Protein AF-A0A2T3AM41-F1 (afdb_monomer_lite)

Radius of gyration: 31.68 Å; chains: 1; bounding box: 112×93×83 Å

Secondary structure (DSSP, 8-state):
------PPPP--PPP-----HHHHHHHHHHHHHHHHHHHHHHT--SSTTSPPBPPPSS--TTTHHHHHHHHHHHHHHHHHHHHTGGGT-SEEEEE-GGG-EEEEE--HHHHHHHHHS-TTTEESSTTHHHHHHHHHT--HHHHHHHHTTTSS----TTS---TT---HHHHHHHHHHHHHSSSHHHHHHHHHHHHHHHHHHHHHHTT-TTT--PPPSS------TTS-TT--EEEHHHHHHHHHHHHHHHHHH-TT-HHHHHHHHHHHHHHHHHH-TT-TT-------HHHHHHHHHHTHHHHHH-SSHHHHTHHHHHHHHHHHHHHHHHHHTTTTS-S-HHHHHHHHHTTS--S--S----------------SS--HHHHHHHHHHHHTT--HHHHHHHHHHHHHHHHHHHHHHHHHHHHHHHT-HHHHHHHHHHHHHTTSEEEEEE-TTS-EEE-----------------S-------EEEEEHHHHHT-HHHH-HHHHHHHHHHHHHH---EEEEEE-S-EEE-----GGGGGSTTTS--SEETTEE--EEE-TT-EEEEEHHHHHT-HHHH-TTTTS--TTTTSPPP-TT-S-----TT----HHHHHHHHHHHHHHHH--TT--GGGS-TTHHHHHHHHHHHHHHHHHHEEEEE--GGGGTSSS-------PPPPS---------------PPPPPB--SS--SSSPPBPTT---EEEEEEPTT-TT--EEEE-

InterPro domains:
  IPR001128 Cytochrome P450 [PF00067] (555-670)
  IPR017972 Cytochrome P450, conserved site [PS00086] (629-638)
  IPR036396 Cytochrome P450 superfamily [G3DSA:1.10.630.10] (38-730)
  IPR036396 Cytochrome P450 superfamily [SSF48264] (55-666)
  IPR053007 Cytochrome P450 monooxygenase involved in secondary metabolism [PTHR47582] (377-671)

Organism: NCBI:txid2025994

pLDDT: mean 72.42, std 23.94, range [23.94, 97.12]

Structure (mmCIF, N/CA/C/O backbone):
data_AF-A0A2T3AM41-F1
#
_entry.id   AF-A0A2T3AM41-F1
#
loop_
_atom_site.group_PDB
_atom_site.id
_atom_site.type_symbol
_atom_site.label_atom_id
_atom_site.label_alt_id
_atom_site.label_comp_id
_atom_site.label_asym_id
_atom_site.label_entity_id
_atom_site.label_seq_id
_atom_site.pdbx_PDB_ins_code
_atom_site.Cartn_x
_atom_site.Cartn_y
_atom_site.Cartn_z
_atom_site.occupancy
_atom_site.B_iso_or_equiv
_atom_site.auth_seq_id
_atom_site.auth_comp_id
_atom_site.auth_asym_id
_atom_site.auth_atom_id
_atom_site.pdbx_PDB_model_num
ATOM 1 N N . MET A 1 1 ? 58.182 -54.142 -5.023 1.00 37.56 1 MET A N 1
ATOM 2 C CA . MET A 1 1 ? 57.940 -52.938 -4.204 1.00 37.56 1 MET A CA 1
ATOM 3 C C . MET A 1 1 ? 59.299 -52.450 -3.728 1.00 37.56 1 MET A C 1
ATOM 5 O O . MET A 1 1 ? 60.079 -53.316 -3.357 1.00 37.56 1 MET A O 1
ATOM 9 N N . GLU A 1 2 ? 59.536 -51.129 -3.769 1.00 31.91 2 GLU A N 1
ATOM 10 C CA . GLU A 1 2 ? 60.693 -50.399 -3.193 1.00 31.91 2 GLU A CA 1
ATOM 11 C C . GLU A 1 2 ? 62.049 -50.581 -3.926 1.00 31.91 2 GLU A C 1
ATOM 13 O O . GLU A 1 2 ? 62.402 -51.687 -4.309 1.00 31.91 2 GLU A O 1
ATOM 18 N N . LEU A 1 3 ? 62.948 -49.610 -4.129 1.00 35.69 3 LEU A N 1
ATOM 19 C CA . LEU A 1 3 ? 62.965 -48.139 -4.166 1.00 35.69 3 LEU A CA 1
ATOM 20 C C . LEU A 1 3 ? 64.426 -47.783 -4.545 1.00 35.69 3 LEU A C 1
ATOM 22 O O . LEU A 1 3 ? 65.342 -48.250 -3.868 1.00 35.69 3 LEU A O 1
ATOM 26 N N . ARG A 1 4 ? 64.698 -46.985 -5.591 1.00 32.81 4 ARG A N 1
ATOM 27 C CA . ARG A 1 4 ? 66.014 -46.324 -5.771 1.00 32.81 4 ARG A CA 1
ATOM 28 C C . ARG A 1 4 ? 65.876 -44.932 -6.396 1.00 32.81 4 ARG A C 1
ATOM 30 O O . ARG A 1 4 ? 65.757 -44.776 -7.603 1.00 32.81 4 ARG A O 1
ATOM 37 N N . TRP A 1 5 ? 65.879 -43.956 -5.494 1.00 41.09 5 TRP A N 1
ATOM 38 C CA . TRP A 1 5 ? 66.475 -42.619 -5.542 1.00 41.09 5 TRP A CA 1
ATOM 39 C C . TRP A 1 5 ? 67.108 -42.157 -6.866 1.00 41.09 5 TRP A C 1
ATOM 41 O O . TRP A 1 5 ? 68.212 -42.575 -7.210 1.00 41.09 5 TRP A O 1
ATOM 51 N N . ILE A 1 6 ? 66.471 -41.181 -7.521 1.00 44.34 6 ILE A N 1
ATOM 52 C CA . ILE A 1 6 ? 67.138 -40.244 -8.432 1.00 44.34 6 ILE A CA 1
ATOM 53 C C . ILE A 1 6 ? 66.910 -38.838 -7.878 1.00 44.34 6 ILE A C 1
ATOM 55 O O . ILE A 1 6 ? 65.779 -38.392 -7.703 1.00 44.34 6 ILE A O 1
ATOM 59 N N . TRP A 1 7 ? 68.018 -38.179 -7.555 1.00 42.88 7 TRP A N 1
ATOM 60 C CA . TRP A 1 7 ? 68.102 -36.795 -7.111 1.00 42.88 7 TRP A CA 1
ATOM 61 C C . TRP A 1 7 ? 67.563 -35.840 -8.186 1.00 42.88 7 TRP A C 1
ATOM 63 O O . TRP A 1 7 ? 68.104 -35.792 -9.289 1.00 42.88 7 TRP A O 1
ATOM 73 N N . LEU A 1 8 ? 66.540 -35.047 -7.853 1.00 41.34 8 LEU A N 1
ATOM 74 C CA . LEU A 1 8 ? 66.156 -33.846 -8.603 1.00 41.34 8 LEU A CA 1
ATOM 75 C C . LEU A 1 8 ? 66.694 -32.601 -7.869 1.00 41.34 8 LEU A C 1
ATOM 77 O O . LEU A 1 8 ? 66.657 -32.568 -6.637 1.00 41.34 8 LEU A O 1
ATOM 81 N N . PRO A 1 9 ? 67.221 -31.594 -8.590 1.00 47.12 9 PRO A N 1
ATOM 82 C CA . PRO A 1 9 ? 67.869 -30.427 -7.996 1.00 47.12 9 PRO A CA 1
ATOM 83 C C . PRO A 1 9 ? 66.848 -29.460 -7.365 1.00 47.12 9 PRO A C 1
ATOM 85 O O . PRO A 1 9 ? 65.680 -29.445 -7.766 1.00 47.12 9 PRO A O 1
ATOM 88 N N . PRO A 1 10 ? 67.266 -28.622 -6.397 1.00 52.34 10 PRO A N 1
ATOM 89 C CA . PRO A 1 10 ? 66.377 -27.677 -5.743 1.00 52.34 10 PRO A CA 1
ATOM 90 C C . PRO A 1 10 ? 66.063 -26.499 -6.676 1.00 52.34 10 PRO A C 1
ATOM 92 O O . PRO A 1 10 ? 66.964 -25.859 -7.206 1.00 52.34 10 PRO A O 1
ATOM 95 N N . TRP A 1 11 ? 64.768 -26.216 -6.828 1.00 53.12 11 TRP A N 1
ATOM 96 C CA . TRP A 1 11 ? 64.185 -24.890 -7.055 1.00 53.12 11 TRP A CA 1
ATOM 97 C C . TRP A 1 11 ? 64.895 -23.960 -8.058 1.00 53.12 11 TRP A C 1
ATOM 99 O O . TRP A 1 11 ? 65.726 -23.133 -7.690 1.00 53.12 11 TRP A O 1
ATOM 109 N N . GLN A 1 12 ? 64.429 -23.970 -9.309 1.00 43.69 12 GLN A N 1
ATOM 110 C CA . GLN A 1 12 ? 64.442 -22.769 -10.148 1.00 43.69 12 GLN A CA 1
ATOM 111 C C . GLN A 1 12 ? 63.005 -22.256 -10.266 1.00 43.69 12 GLN A C 1
ATOM 113 O O . GLN A 1 12 ? 62.243 -22.674 -11.134 1.00 43.69 12 GLN A O 1
ATOM 118 N N . PHE A 1 13 ? 62.614 -21.372 -9.347 1.00 49.72 13 PHE A N 1
ATOM 119 C CA . PHE A 1 13 ? 61.463 -20.504 -9.576 1.00 49.72 13 PHE A CA 1
ATOM 120 C C . PHE A 1 13 ? 61.749 -19.630 -10.811 1.00 49.72 13 PHE A C 1
ATOM 122 O O . PHE A 1 13 ? 62.860 -19.100 -10.914 1.00 49.72 13 PHE A O 1
ATOM 129 N N . PRO A 1 14 ? 60.792 -19.436 -11.738 1.00 52.28 14 PRO A N 1
ATOM 130 C CA . PRO A 1 14 ? 60.942 -18.416 -12.768 1.00 52.28 14 PRO A CA 1
ATOM 131 C C . PRO A 1 14 ? 61.080 -17.036 -12.099 1.00 52.28 14 PRO A C 1
ATOM 133 O O . PRO A 1 14 ? 60.464 -16.801 -11.054 1.00 52.28 14 PRO A O 1
ATOM 136 N N . PRO A 1 15 ? 61.895 -16.126 -12.664 1.00 51.75 15 PRO A N 1
ATOM 137 C CA . PRO A 1 15 ? 62.144 -14.832 -12.060 1.00 51.75 15 PRO A CA 1
ATOM 138 C C . PRO A 1 15 ? 60.836 -14.048 -11.979 1.00 51.75 15 PRO A C 1
ATOM 140 O O . PRO A 1 15 ? 60.026 -14.035 -12.905 1.00 51.75 15 PRO A O 1
ATOM 143 N N . SER A 1 16 ? 60.664 -13.427 -10.820 1.00 52.03 16 SER A N 1
ATOM 144 C CA . SER A 1 16 ? 59.664 -12.444 -10.435 1.00 52.03 16 SER A CA 1
ATOM 145 C C . SER A 1 16 ? 59.038 -11.727 -11.631 1.00 52.03 16 SER A C 1
ATOM 147 O O . SER A 1 16 ? 59.732 -11.046 -12.383 1.00 52.03 16 SER A O 1
ATOM 149 N N . PHE A 1 17 ? 57.715 -11.825 -11.766 1.00 47.31 17 PHE A N 1
ATOM 150 C CA . PHE A 1 17 ? 56.924 -10.939 -12.616 1.00 47.31 17 PHE A CA 1
ATOM 151 C C . PHE A 1 17 ? 57.067 -9.517 -12.046 1.00 47.31 17 PHE A C 1
ATOM 153 O O . PHE A 1 17 ? 56.289 -9.085 -11.196 1.00 47.31 17 PHE A O 1
ATOM 160 N N . THR A 1 18 ? 58.133 -8.806 -12.413 1.00 52.06 18 THR A N 1
ATOM 161 C CA . THR A 1 18 ? 58.329 -7.410 -12.036 1.00 52.06 18 THR A CA 1
ATOM 162 C C . THR A 1 18 ? 57.287 -6.604 -12.788 1.00 52.06 18 THR A C 1
ATOM 164 O O . THR A 1 18 ? 57.400 -6.348 -13.984 1.00 52.06 18 THR A O 1
ATOM 167 N N . ILE A 1 19 ? 56.227 -6.230 -12.074 1.00 51.59 19 ILE A N 1
ATOM 168 C CA . ILE A 1 19 ? 55.266 -5.235 -12.527 1.00 51.59 19 ILE A CA 1
ATOM 169 C C . ILE A 1 19 ? 56.045 -3.925 -12.703 1.00 51.59 19 ILE A C 1
ATOM 171 O O . ILE A 1 19 ? 56.253 -3.168 -11.757 1.00 51.59 19 ILE A O 1
ATOM 175 N N . THR A 1 20 ? 56.546 -3.674 -13.909 1.00 59.31 20 THR A N 1
ATOM 176 C CA . THR A 1 20 ? 57.100 -2.377 -14.288 1.00 59.31 20 THR A CA 1
ATOM 177 C C . THR A 1 20 ? 55.979 -1.343 -14.243 1.00 59.31 20 THR A C 1
ATOM 179 O O . THR A 1 20 ? 54.850 -1.613 -14.654 1.00 59.31 20 THR A O 1
ATOM 182 N N . THR A 1 21 ? 56.286 -0.134 -13.773 1.00 62.94 21 THR A N 1
ATOM 183 C CA . THR A 1 21 ? 55.347 1.003 -13.678 1.00 62.94 21 THR A CA 1
ATOM 184 C C . THR A 1 21 ? 54.631 1.323 -14.999 1.00 62.94 21 THR A C 1
ATOM 186 O O . THR A 1 21 ? 53.541 1.887 -15.001 1.00 62.94 21 THR A O 1
ATOM 189 N N . SER A 1 22 ? 55.211 0.922 -16.135 1.00 69.88 22 SER A N 1
ATOM 190 C CA . SER A 1 22 ? 54.604 1.027 -17.465 1.00 69.88 22 SER A CA 1
ATOM 191 C C . SER A 1 22 ? 53.437 0.050 -17.684 1.00 69.88 22 SER A C 1
ATOM 193 O O . SER A 1 22 ? 52.422 0.442 -18.258 1.00 69.88 22 SER A O 1
ATOM 195 N N . ASN A 1 23 ? 53.521 -1.186 -17.179 1.00 75.62 23 ASN A N 1
ATOM 196 C CA . ASN A 1 23 ? 52.466 -2.192 -17.344 1.00 75.62 23 ASN A CA 1
ATOM 197 C C . ASN A 1 23 ? 51.232 -1.870 -16.491 1.00 75.62 23 ASN A C 1
ATOM 199 O O . ASN A 1 23 ? 50.103 -2.069 -16.940 1.00 75.62 23 ASN A O 1
ATOM 203 N N . THR A 1 24 ? 51.428 -1.309 -15.294 1.00 80.00 24 THR A N 1
ATOM 204 C CA . THR A 1 24 ? 50.322 -0.795 -14.471 1.00 80.00 24 THR A CA 1
ATOM 205 C C . THR A 1 24 ? 49.661 0.416 -15.110 1.00 80.00 24 THR A C 1
ATOM 207 O O . THR A 1 24 ? 48.435 0.467 -15.164 1.00 80.00 24 THR A O 1
ATOM 210 N N . LEU A 1 25 ? 50.438 1.358 -15.654 1.00 83.31 25 LEU A N 1
ATOM 211 C CA . LEU A 1 25 ? 49.888 2.531 -16.337 1.00 83.31 25 LEU A CA 1
ATOM 212 C C . LEU A 1 25 ? 49.032 2.136 -17.553 1.00 83.31 25 LEU A C 1
ATOM 214 O O . LEU A 1 25 ? 47.908 2.616 -17.691 1.00 83.31 25 LEU A O 1
ATOM 218 N N . CYS A 1 26 ? 49.520 1.218 -18.394 1.00 87.31 26 CYS A N 1
ATOM 219 C CA . CYS A 1 26 ? 48.759 0.692 -19.530 1.00 87.31 26 CYS A CA 1
ATOM 220 C C . CYS A 1 26 ? 47.469 -0.014 -19.086 1.00 87.31 26 CYS A C 1
ATOM 222 O O . CYS A 1 26 ? 46.419 0.195 -19.690 1.00 87.31 26 CYS A O 1
ATOM 224 N N . PHE A 1 27 ? 47.518 -0.801 -18.008 1.00 89.81 27 PHE A N 1
ATOM 225 C CA . PHE A 1 27 ? 46.340 -1.464 -17.450 1.00 89.81 27 PHE A CA 1
ATOM 226 C C . PHE A 1 27 ? 45.268 -0.461 -16.992 1.00 89.81 27 PHE A C 1
ATOM 228 O O . PHE A 1 27 ? 44.105 -0.583 -17.381 1.00 89.81 27 PHE A O 1
ATOM 235 N N . PHE A 1 28 ? 45.651 0.576 -16.238 1.00 92.25 28 PHE A N 1
ATOM 236 C CA . PHE A 1 28 ? 44.712 1.619 -15.811 1.00 92.25 28 PHE A CA 1
ATOM 237 C C . PHE A 1 28 ? 44.167 2.438 -16.988 1.00 92.25 28 PHE A C 1
ATOM 239 O O . PHE A 1 28 ? 42.975 2.742 -17.007 1.00 92.25 28 PHE A O 1
ATOM 246 N N . LEU A 1 29 ? 44.986 2.746 -18.000 1.00 93.94 29 LEU A N 1
ATOM 247 C CA . LEU A 1 29 ? 44.528 3.430 -19.216 1.00 93.94 29 LEU A CA 1
ATOM 248 C C . LEU A 1 29 ? 43.480 2.611 -19.976 1.00 93.94 29 LEU A C 1
ATOM 250 O O . LEU A 1 29 ? 42.460 3.160 -20.387 1.00 93.94 29 LEU A O 1
ATOM 254 N N . VAL A 1 30 ? 43.687 1.299 -20.120 1.00 94.56 30 VAL A N 1
ATOM 255 C CA . VAL A 1 30 ? 42.704 0.400 -20.744 1.00 94.56 30 VAL A CA 1
ATOM 256 C C . VAL A 1 30 ? 41.397 0.391 -19.949 1.00 94.56 30 VAL A C 1
ATOM 258 O O . VAL A 1 30 ? 40.329 0.520 -20.546 1.00 94.56 30 VAL A O 1
ATOM 261 N N . ILE A 1 31 ? 41.463 0.318 -18.615 1.00 93.56 31 ILE A N 1
ATOM 262 C CA . ILE A 1 31 ? 40.271 0.397 -17.757 1.00 93.56 31 ILE A CA 1
ATOM 263 C C . ILE A 1 31 ? 39.534 1.723 -17.959 1.00 93.56 31 ILE A C 1
ATOM 265 O O . ILE A 1 31 ? 38.316 1.714 -18.123 1.00 93.56 31 ILE A O 1
ATOM 269 N N . ILE A 1 32 ? 40.249 2.851 -17.996 1.00 94.00 32 ILE A N 1
ATOM 270 C CA . ILE A 1 32 ? 39.654 4.177 -18.211 1.00 94.00 32 ILE A CA 1
ATOM 271 C C . ILE A 1 32 ? 38.985 4.256 -19.589 1.00 94.00 32 ILE A C 1
ATOM 273 O O . ILE A 1 32 ? 37.857 4.733 -19.691 1.00 94.00 32 ILE A O 1
ATOM 277 N N . ILE A 1 33 ? 39.631 3.758 -20.646 1.00 95.00 33 ILE A N 1
ATOM 278 C CA . ILE A 1 33 ? 39.057 3.752 -22.000 1.00 95.00 33 ILE A CA 1
ATOM 279 C C . ILE A 1 33 ? 37.790 2.893 -22.046 1.00 95.00 33 ILE A C 1
ATOM 281 O O . ILE A 1 33 ? 36.768 3.347 -22.560 1.00 95.00 33 ILE A O 1
ATOM 285 N N . ILE A 1 34 ? 37.827 1.684 -21.476 1.00 93.44 34 ILE A N 1
ATOM 286 C CA . ILE A 1 34 ? 36.656 0.801 -21.388 1.00 93.44 34 ILE A CA 1
ATOM 287 C C . ILE A 1 34 ? 35.540 1.493 -20.603 1.00 93.44 34 ILE A C 1
ATOM 289 O O . ILE A 1 34 ? 34.394 1.509 -21.043 1.00 93.44 34 ILE A O 1
ATOM 293 N N . PHE A 1 35 ? 35.866 2.111 -19.472 1.00 92.06 35 PHE A N 1
ATOM 294 C CA . PHE A 1 35 ? 34.917 2.834 -18.637 1.00 92.06 35 PHE A CA 1
ATOM 295 C C . PHE A 1 35 ? 34.240 3.996 -19.381 1.00 92.06 35 PHE A C 1
ATOM 297 O O . PHE A 1 35 ? 33.010 4.108 -19.375 1.00 92.06 35 PHE A O 1
ATOM 304 N N . LEU A 1 36 ? 35.021 4.834 -20.067 1.00 92.56 36 LEU A N 1
ATOM 305 C CA . LEU A 1 36 ? 34.507 5.944 -20.872 1.00 92.56 36 LEU A CA 1
ATOM 306 C C . LEU A 1 36 ? 33.657 5.438 -22.041 1.00 92.56 36 LEU A C 1
ATOM 308 O O . LEU A 1 36 ? 32.585 5.985 -22.303 1.00 92.56 36 LEU A O 1
ATOM 312 N N . TYR A 1 37 ? 34.086 4.361 -22.701 1.00 92.88 37 TYR A N 1
ATOM 313 C CA . TYR A 1 37 ? 33.335 3.729 -23.782 1.00 92.88 37 TYR A CA 1
ATOM 314 C C . TYR A 1 37 ? 31.992 3.172 -23.292 1.00 92.88 37 TYR A C 1
ATOM 316 O O . TYR A 1 37 ? 30.953 3.444 -23.894 1.00 92.88 37 TYR A O 1
ATOM 324 N N . LEU A 1 38 ? 31.977 2.459 -22.163 1.00 90.75 38 LEU A N 1
ATOM 325 C CA . LEU A 1 38 ? 30.750 1.937 -21.559 1.00 90.75 38 LEU A CA 1
ATOM 326 C C . LEU A 1 38 ? 29.807 3.060 -21.116 1.00 90.75 38 LEU A C 1
ATOM 328 O O . LEU A 1 38 ? 28.603 2.948 -21.336 1.00 90.75 38 LEU A O 1
ATOM 332 N N . THR A 1 39 ? 30.343 4.149 -20.559 1.00 88.62 39 THR A N 1
ATOM 333 C CA . THR A 1 39 ? 29.570 5.348 -20.189 1.00 88.62 39 THR A CA 1
ATOM 334 C C . THR A 1 39 ? 28.960 6.019 -21.422 1.00 88.62 39 THR A C 1
ATOM 336 O O . THR A 1 39 ? 27.798 6.428 -21.418 1.00 88.62 39 THR A O 1
ATOM 339 N N . HIS A 1 40 ? 29.725 6.109 -22.511 1.00 89.75 40 HIS A N 1
ATOM 340 C CA . HIS A 1 40 ? 29.233 6.637 -23.777 1.00 89.75 40 HIS A CA 1
ATOM 341 C C . HIS A 1 40 ? 28.106 5.763 -24.348 1.00 89.75 40 HIS A C 1
ATOM 343 O O . HIS A 1 40 ? 27.063 6.282 -24.747 1.00 89.75 40 HIS A O 1
ATOM 349 N N . LEU A 1 41 ? 28.274 4.437 -24.326 1.00 89.06 41 LEU A N 1
ATOM 350 C CA . LEU A 1 41 ? 27.244 3.499 -24.772 1.00 89.06 41 LEU A CA 1
ATOM 351 C C . LEU A 1 41 ? 25.983 3.547 -23.898 1.00 89.06 41 LEU A C 1
ATOM 353 O O . LEU A 1 41 ? 24.877 3.511 -24.439 1.00 89.06 41 LEU A O 1
ATOM 357 N N . SER A 1 42 ? 26.122 3.654 -22.572 1.00 87.25 42 SER A N 1
ATOM 358 C CA . SER A 1 42 ? 24.970 3.690 -21.663 1.00 87.25 42 SER A CA 1
ATOM 359 C C . SER A 1 42 ? 24.131 4.956 -21.833 1.00 87.25 42 SER A C 1
ATOM 361 O O . SER A 1 42 ? 22.922 4.908 -21.637 1.00 87.25 42 SER A O 1
ATOM 363 N N . ASN A 1 43 ? 24.749 6.068 -22.238 1.00 86.62 43 ASN A N 1
ATOM 364 C CA . ASN A 1 43 ? 24.070 7.351 -22.443 1.00 86.62 43 ASN A CA 1
ATOM 365 C C . ASN A 1 43 ? 23.555 7.553 -23.878 1.00 86.62 43 ASN A C 1
ATOM 367 O O . ASN A 1 43 ? 22.999 8.607 -24.190 1.00 86.62 43 ASN A O 1
ATOM 371 N N . ARG A 1 44 ? 23.723 6.567 -24.769 1.00 89.12 44 ARG A N 1
ATOM 372 C CA . ARG A 1 44 ? 23.265 6.671 -26.156 1.00 89.12 44 ARG A CA 1
ATOM 373 C C . ARG A 1 44 ? 21.758 6.374 -26.263 1.00 89.12 44 ARG A C 1
ATOM 375 O O . ARG A 1 44 ? 21.335 5.275 -25.883 1.00 89.12 44 ARG A O 1
ATOM 382 N N . PRO A 1 45 ? 20.947 7.292 -26.829 1.00 89.31 45 PRO A N 1
ATOM 383 C CA . PRO A 1 45 ? 19.535 7.026 -27.077 1.00 89.31 45 PRO A CA 1
ATOM 384 C C . PRO A 1 45 ? 19.377 5.912 -28.113 1.00 89.31 45 PRO A C 1
ATOM 386 O O . PRO A 1 45 ? 20.104 5.844 -29.107 1.00 89.31 45 PRO A O 1
ATOM 389 N N . TYR A 1 46 ? 18.412 5.033 -27.875 1.00 89.81 46 TYR A N 1
ATOM 390 C CA . TYR A 1 46 ? 18.028 3.958 -28.782 1.00 89.81 46 TYR A CA 1
ATOM 391 C C . TYR A 1 46 ? 17.231 4.490 -29.981 1.00 89.81 46 TYR A C 1
ATOM 393 O O . TYR A 1 46 ? 17.349 3.968 -31.086 1.00 89.81 46 TYR A O 1
ATOM 401 N N . HIS A 1 47 ? 16.424 5.531 -29.769 1.00 92.25 47 HIS A N 1
ATOM 402 C CA . HIS A 1 47 ? 15.594 6.156 -30.797 1.00 92.25 47 HIS A CA 1
ATOM 403 C C . HIS A 1 47 ? 15.618 7.688 -30.637 1.00 92.25 47 HIS A C 1
ATOM 405 O O . HIS A 1 47 ? 15.639 8.160 -29.502 1.00 92.25 47 HIS A O 1
ATOM 411 N N . PRO A 1 48 ? 15.551 8.491 -31.722 1.00 89.25 48 PRO A N 1
ATOM 412 C CA . PRO A 1 48 ? 15.582 9.960 -31.632 1.00 89.25 48 PRO A CA 1
ATOM 413 C C . PRO A 1 48 ? 14.468 10.580 -30.773 1.00 89.25 48 PRO A C 1
ATOM 415 O O . PRO A 1 48 ? 14.626 11.669 -30.241 1.00 89.25 48 PRO A O 1
ATOM 418 N N . GLN A 1 49 ? 13.334 9.885 -30.657 1.00 90.62 49 GLN A N 1
ATOM 419 C CA . GLN A 1 49 ? 12.179 10.275 -29.832 1.00 90.62 49 GLN A CA 1
ATOM 420 C C . GLN A 1 49 ? 12.108 9.519 -28.490 1.00 90.62 49 GLN A C 1
ATOM 422 O O . GLN A 1 49 ? 11.058 9.510 -27.853 1.00 90.62 49 GLN A O 1
ATOM 427 N N . GLU A 1 50 ? 13.161 8.805 -28.083 1.00 90.94 50 GLU A N 1
ATOM 428 C CA . GLU A 1 50 ? 13.211 8.201 -26.744 1.00 90.94 50 GLU A CA 1
ATOM 429 C C . GLU A 1 50 ? 13.247 9.312 -25.675 1.00 90.94 50 GLU A C 1
ATOM 431 O O . GLU A 1 50 ? 13.906 10.332 -25.894 1.00 90.94 50 GLU A O 1
ATOM 436 N N . PRO A 1 51 ? 12.560 9.155 -24.525 1.00 92.00 51 PRO A N 1
ATOM 437 C CA . PRO A 1 51 ? 12.705 10.086 -23.414 1.00 92.00 51 PRO A CA 1
ATOM 438 C C . PRO A 1 51 ? 14.168 10.278 -23.013 1.00 92.00 51 PRO A C 1
ATOM 440 O O . PRO A 1 51 ? 14.958 9.330 -23.051 1.00 92.00 51 PRO A O 1
ATOM 443 N N . SER A 1 52 ? 14.502 11.490 -22.568 1.00 90.94 52 SER A N 1
ATOM 444 C CA . SER A 1 52 ? 15.859 11.870 -22.173 1.00 90.94 52 SER A CA 1
ATOM 445 C C . SER A 1 52 ? 16.472 10.858 -21.207 1.00 90.94 52 SER A C 1
ATOM 447 O O . 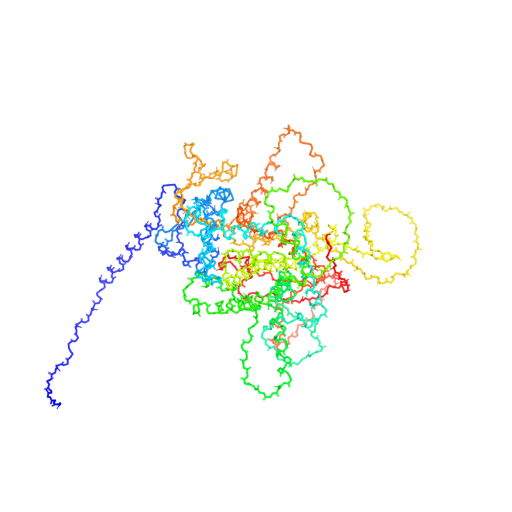SER A 1 52 ? 15.876 10.534 -20.178 1.00 90.94 52 SER A O 1
ATOM 449 N N . ILE A 1 53 ? 17.669 10.369 -21.534 1.00 91.75 53 ILE A N 1
ATOM 450 C CA . ILE A 1 53 ? 18.430 9.485 -20.651 1.00 91.75 53 ILE A CA 1
ATOM 451 C C . ILE A 1 53 ? 19.028 10.324 -19.526 1.00 91.75 53 ILE A C 1
ATOM 453 O O . ILE A 1 53 ? 19.689 11.335 -19.772 1.00 91.75 53 ILE A O 1
ATOM 457 N N . VAL A 1 54 ? 18.784 9.901 -18.291 1.00 90.38 54 VAL A N 1
ATOM 458 C CA . VAL A 1 54 ? 19.354 10.531 -17.102 1.00 90.38 54 VAL A CA 1
ATOM 459 C C . VAL A 1 54 ? 20.599 9.758 -16.696 1.00 90.38 54 VAL A C 1
ATOM 461 O O . VAL A 1 54 ? 20.549 8.546 -16.501 1.00 90.38 54 VAL A O 1
ATOM 464 N N . ALA A 1 55 ? 21.722 10.466 -16.578 1.00 85.75 55 ALA A N 1
ATOM 465 C CA . ALA A 1 55 ? 22.970 9.874 -16.123 1.00 85.75 55 ALA A CA 1
ATOM 466 C C . ALA A 1 55 ? 22.870 9.459 -14.647 1.00 85.75 55 ALA A C 1
ATOM 468 O O . ALA A 1 55 ? 22.264 10.152 -13.827 1.00 85.75 55 ALA A O 1
ATOM 469 N N . CYS A 1 56 ? 23.494 8.335 -14.302 1.00 85.88 56 CYS A N 1
ATOM 470 C CA . CYS A 1 56 ? 23.526 7.854 -12.929 1.00 85.88 56 CYS A CA 1
ATOM 471 C C . CYS A 1 56 ? 24.469 8.711 -12.060 1.00 85.88 56 CYS A C 1
ATOM 473 O O . CYS A 1 56 ? 25.614 8.917 -12.466 1.00 85.88 56 CYS A O 1
ATOM 475 N N . PRO A 1 57 ? 24.048 9.152 -10.854 1.00 86.81 57 PRO A N 1
ATOM 476 C CA . PRO A 1 57 ? 24.929 9.841 -9.904 1.00 86.81 57 PRO A CA 1
ATOM 477 C C . PRO A 1 57 ? 26.133 8.995 -9.476 1.00 86.81 57 PRO A C 1
ATOM 479 O O . PRO A 1 57 ? 27.222 9.521 -9.279 1.00 86.81 57 PRO A O 1
ATOM 482 N N . LEU A 1 58 ? 25.940 7.678 -9.362 1.00 87.44 58 LEU A N 1
ATOM 483 C CA . LEU A 1 58 ? 27.020 6.710 -9.209 1.00 87.44 58 LEU A CA 1
ATOM 484 C C . LEU A 1 58 ? 27.510 6.338 -10.616 1.00 87.44 58 LEU A C 1
ATOM 486 O O . LEU A 1 58 ? 26.766 5.653 -11.325 1.00 87.44 58 LEU A O 1
ATOM 490 N N . PRO A 1 59 ? 28.709 6.765 -11.054 1.00 85.38 59 PRO A N 1
ATOM 491 C CA . PRO A 1 59 ? 29.138 6.644 -12.443 1.00 85.38 59 PRO A CA 1
ATOM 492 C C . PRO A 1 59 ? 29.616 5.217 -12.739 1.00 85.38 59 PRO A C 1
ATOM 494 O O . PRO A 1 59 ? 30.745 5.003 -13.141 1.00 85.38 59 PRO A O 1
ATOM 497 N N . ILE A 1 60 ? 28.771 4.216 -12.505 1.00 88.94 60 ILE A N 1
ATOM 498 C CA . ILE A 1 60 ? 29.002 2.819 -12.867 1.00 88.94 60 ILE A CA 1
ATOM 499 C C . ILE A 1 60 ? 28.036 2.515 -14.014 1.00 88.94 60 ILE A C 1
ATOM 501 O O . ILE A 1 60 ? 26.829 2.394 -13.769 1.00 88.94 60 ILE A O 1
ATOM 505 N N . PRO A 1 61 ? 28.520 2.416 -15.265 1.00 86.56 61 PRO A N 1
ATOM 506 C CA . PRO A 1 61 ? 27.662 2.194 -16.424 1.00 86.56 61 PRO A CA 1
ATOM 507 C C . PRO A 1 61 ? 26.747 0.981 -16.236 1.00 86.56 61 PRO A C 1
ATOM 509 O O . PRO A 1 61 ? 27.183 -0.058 -15.742 1.00 86.56 61 PRO A O 1
ATOM 512 N N . TYR A 1 62 ? 25.482 1.113 -16.643 1.00 87.19 62 TYR A N 1
ATOM 513 C CA . TYR A 1 62 ? 24.421 0.092 -16.594 1.00 87.19 62 TYR A CA 1
ATOM 514 C C . TYR A 1 62 ? 23.973 -0.399 -15.207 1.00 87.19 62 TYR A C 1
ATOM 516 O O . TYR A 1 62 ? 22.802 -0.726 -15.041 1.00 87.19 62 TYR A O 1
ATOM 524 N N . ILE A 1 63 ? 24.867 -0.477 -14.220 1.00 90.25 63 ILE A N 1
ATOM 525 C CA . ILE A 1 63 ? 24.593 -1.091 -12.910 1.00 90.25 63 ILE A CA 1
ATOM 526 C C . ILE A 1 63 ? 24.379 -0.031 -11.821 1.00 90.25 63 ILE A C 1
ATOM 528 O O . ILE A 1 63 ? 23.667 -0.294 -10.854 1.00 90.25 63 ILE A O 1
ATOM 532 N N . GLY A 1 64 ? 24.913 1.185 -11.983 1.00 90.50 64 GLY A N 1
ATOM 533 C CA . GLY A 1 64 ? 24.844 2.238 -10.963 1.00 90.50 64 GLY A CA 1
ATOM 534 C C . GLY A 1 64 ? 23.420 2.537 -10.484 1.00 90.50 64 GLY A C 1
ATOM 535 O O . GLY A 1 64 ? 23.184 2.600 -9.280 1.00 90.50 64 GLY A O 1
ATOM 536 N N . HIS A 1 65 ? 22.454 2.623 -11.407 1.00 92.31 65 HIS A N 1
ATOM 537 C CA . HIS A 1 65 ? 21.044 2.821 -11.055 1.00 92.31 65 HIS A CA 1
ATOM 538 C C . HIS A 1 65 ? 20.483 1.660 -10.222 1.00 92.31 65 HIS A C 1
ATOM 540 O O . HIS A 1 65 ? 19.742 1.904 -9.277 1.00 92.31 65 HIS A O 1
ATOM 546 N N . LEU A 1 66 ? 20.831 0.405 -10.545 1.00 90.25 66 LEU A N 1
ATOM 547 C CA . LEU A 1 66 ? 20.378 -0.765 -9.781 1.00 90.25 66 LEU A CA 1
ATOM 548 C C . LEU A 1 66 ? 20.961 -0.780 -8.368 1.00 90.25 66 LEU A C 1
ATOM 550 O O . LEU A 1 66 ? 20.237 -1.098 -7.433 1.00 90.25 66 LEU A O 1
ATOM 554 N N . ILE A 1 67 ? 22.237 -0.416 -8.211 1.00 90.25 67 ILE A N 1
ATOM 555 C CA . ILE A 1 67 ? 22.879 -0.321 -6.892 1.00 90.25 67 ILE A CA 1
ATOM 556 C C . ILE A 1 67 ? 22.173 0.737 -6.047 1.00 90.25 67 ILE A C 1
ATOM 558 O O . ILE A 1 67 ? 21.796 0.458 -4.916 1.00 90.25 67 ILE A O 1
ATOM 562 N N . LEU A 1 68 ? 21.942 1.931 -6.599 1.00 91.44 68 LEU A N 1
ATOM 563 C CA . LEU A 1 68 ? 21.260 2.995 -5.862 1.00 91.44 68 LEU A CA 1
ATOM 564 C C . LEU A 1 68 ? 19.807 2.631 -5.537 1.00 91.44 68 LEU A C 1
ATOM 566 O O . LEU A 1 68 ? 19.369 2.891 -4.426 1.00 91.44 68 LEU A O 1
ATOM 570 N N . MET A 1 69 ? 19.084 1.961 -6.439 1.00 89.94 69 MET A N 1
ATOM 571 C CA . MET A 1 69 ? 17.750 1.429 -6.131 1.00 89.94 69 MET A CA 1
ATOM 572 C C . MET A 1 69 ? 17.782 0.331 -5.061 1.00 89.94 69 MET A C 1
ATOM 574 O O . MET A 1 69 ? 16.852 0.239 -4.271 1.00 89.94 69 MET A O 1
ATOM 578 N N . ALA A 1 70 ? 18.824 -0.501 -5.014 1.00 85.81 70 ALA A N 1
ATOM 579 C CA . ALA A 1 70 ? 18.962 -1.533 -3.989 1.00 85.81 70 ALA A CA 1
ATOM 580 C C . ALA A 1 70 ? 19.332 -0.952 -2.614 1.00 85.81 70 ALA A C 1
ATOM 582 O O . ALA A 1 70 ? 18.905 -1.492 -1.601 1.00 85.81 70 ALA A O 1
ATOM 583 N N . LEU A 1 71 ? 20.114 0.133 -2.580 1.00 87.62 71 LEU A N 1
ATOM 584 C CA . LEU A 1 71 ? 20.573 0.775 -1.343 1.00 87.62 71 LEU A CA 1
ATOM 585 C C . LEU A 1 71 ? 19.605 1.834 -0.799 1.00 87.62 71 LEU A C 1
ATOM 587 O O . LEU A 1 71 ? 19.574 2.056 0.404 1.00 87.62 71 LEU A O 1
ATOM 591 N N . GLN A 1 72 ? 18.868 2.522 -1.674 1.00 88.44 72 GLN A N 1
ATOM 592 C CA . GLN A 1 72 ? 17.989 3.642 -1.315 1.00 88.44 72 GLN A CA 1
ATOM 593 C C . GLN A 1 72 ? 16.520 3.399 -1.685 1.00 88.44 72 GLN A C 1
ATOM 595 O O . GLN A 1 72 ? 15.706 4.304 -1.547 1.00 88.44 72 GLN A O 1
ATOM 600 N N . GLY A 1 73 ? 16.167 2.235 -2.235 1.00 85.56 73 GLY A N 1
ATOM 601 C CA . GLY A 1 73 ? 14.778 1.878 -2.516 1.00 85.56 73 GLY A CA 1
ATOM 602 C C . GLY A 1 73 ? 14.013 2.937 -3.318 1.00 85.56 73 GLY A C 1
ATOM 603 O O . GLY A 1 73 ? 14.431 3.376 -4.398 1.00 85.56 73 GLY A O 1
ATOM 604 N N . GLY A 1 74 ? 12.856 3.339 -2.787 1.00 85.56 74 GLY A N 1
ATOM 605 C CA . GLY A 1 74 ? 11.990 4.353 -3.380 1.00 85.56 74 GLY A CA 1
ATOM 606 C C . GLY A 1 74 ? 12.549 5.780 -3.318 1.00 85.56 74 GLY A C 1
ATOM 607 O O . GLY A 1 74 ? 12.220 6.587 -4.199 1.00 85.56 74 GLY A O 1
ATOM 608 N N . HIS A 1 75 ? 13.405 6.084 -2.338 1.00 89.81 75 HIS A N 1
ATOM 609 C CA . HIS A 1 75 ? 14.034 7.389 -2.138 1.00 89.81 75 HIS A CA 1
ATOM 610 C C . HIS A 1 75 ? 14.819 7.804 -3.380 1.00 89.81 75 HIS A C 1
ATOM 612 O O . HIS A 1 75 ? 14.677 8.926 -3.863 1.00 89.81 75 HIS A O 1
ATOM 618 N N . TYR A 1 76 ? 15.576 6.877 -3.976 1.00 91.62 76 TYR A N 1
ATOM 619 C CA . TYR A 1 76 ? 16.391 7.171 -5.155 1.00 91.62 76 TYR A CA 1
ATOM 620 C C . TYR A 1 76 ? 15.568 7.721 -6.326 1.00 91.62 76 TYR A C 1
ATOM 622 O O . TYR A 1 76 ? 15.894 8.766 -6.893 1.00 91.62 76 TYR A O 1
ATOM 630 N N . ILE A 1 77 ? 14.479 7.036 -6.687 1.00 90.69 77 ILE A N 1
ATOM 631 C CA . ILE A 1 77 ? 13.622 7.443 -7.810 1.00 90.69 77 ILE A CA 1
ATOM 632 C C . ILE A 1 77 ? 12.923 8.767 -7.505 1.00 90.69 77 ILE A C 1
ATOM 634 O O . ILE A 1 77 ? 12.793 9.614 -8.393 1.00 90.69 77 ILE A O 1
ATOM 638 N N . ARG A 1 78 ? 12.500 8.958 -6.252 1.00 90.00 78 ARG A N 1
ATOM 639 C CA . ARG A 1 78 ? 11.881 10.199 -5.788 1.00 90.00 78 ARG A CA 1
ATOM 640 C C . ARG A 1 78 ? 12.845 11.379 -5.906 1.00 90.00 78 ARG A C 1
ATOM 642 O O . ARG A 1 78 ? 12.525 12.355 -6.585 1.00 90.00 78 ARG A O 1
ATOM 649 N N . SER A 1 79 ? 14.030 11.262 -5.316 1.00 90.00 79 SER A N 1
ATOM 650 C CA . SER A 1 79 ? 15.074 12.289 -5.325 1.00 90.00 79 SER A CA 1
ATOM 651 C C . SER A 1 79 ? 15.548 12.604 -6.742 1.00 90.00 79 SER A C 1
ATOM 653 O O . SER A 1 79 ? 15.680 13.773 -7.103 1.00 90.00 79 SER A O 1
ATOM 655 N N . LEU A 1 80 ? 15.702 11.585 -7.594 1.00 90.50 80 LEU A N 1
ATOM 656 C CA . LEU A 1 80 ? 16.051 11.774 -9.001 1.00 90.50 80 LEU A CA 1
ATOM 657 C C . LEU A 1 80 ? 14.947 12.512 -9.777 1.00 90.50 80 LEU A C 1
ATOM 659 O O . LEU A 1 80 ? 15.236 13.433 -10.542 1.00 90.50 80 LEU A O 1
ATOM 663 N N . GLY A 1 81 ? 13.682 12.137 -9.564 1.00 88.25 81 GLY A N 1
ATOM 664 C CA . GLY A 1 81 ? 12.533 12.787 -10.191 1.00 88.25 81 GLY A CA 1
ATOM 665 C C . GLY A 1 81 ? 12.389 14.258 -9.791 1.00 88.25 81 GLY A C 1
ATOM 666 O O . GLY A 1 81 ? 12.166 15.102 -10.659 1.00 88.25 81 GLY A O 1
ATOM 667 N N . LEU A 1 82 ? 12.580 14.574 -8.506 1.00 87.25 82 LEU A N 1
ATOM 668 C CA . LEU A 1 82 ? 12.536 15.945 -7.986 1.00 87.25 82 LEU A CA 1
ATOM 669 C C . LEU A 1 82 ? 13.732 16.784 -8.466 1.00 87.25 82 LEU A C 1
ATOM 671 O O . LEU A 1 82 ? 13.547 17.915 -8.910 1.00 87.25 82 LEU A O 1
ATOM 675 N N . ALA A 1 83 ? 14.948 16.226 -8.481 1.00 86.31 83 ALA A N 1
ATOM 676 C CA . ALA A 1 83 ? 16.139 16.926 -8.977 1.00 86.31 83 ALA A CA 1
ATOM 677 C C . ALA A 1 83 ? 16.019 17.318 -10.461 1.00 86.31 83 ALA A C 1
ATOM 679 O O . ALA A 1 83 ? 16.507 18.368 -10.890 1.00 86.31 83 ALA A O 1
ATOM 680 N N . HIS A 1 84 ? 15.337 16.491 -11.258 1.00 81.19 84 HIS A N 1
ATOM 681 C CA . HIS A 1 84 ? 15.091 16.754 -12.674 1.00 81.19 84 HIS A CA 1
ATOM 682 C C . HIS A 1 84 ? 13.771 17.478 -12.963 1.00 81.19 84 HIS A C 1
ATOM 684 O O . HIS A 1 84 ? 13.491 17.788 -14.126 1.00 81.19 84 HIS A O 1
ATOM 690 N N . GLN A 1 85 ? 13.011 17.846 -11.931 1.00 68.56 85 GLN A N 1
ATOM 691 C CA . GLN A 1 85 ? 11.801 18.648 -12.076 1.00 68.56 85 GLN A CA 1
ATOM 692 C C . GLN A 1 85 ? 12.099 20.045 -12.635 1.00 68.56 85 GLN A C 1
ATOM 694 O O . GLN A 1 85 ? 11.376 20.512 -13.512 1.00 68.56 85 GLN A O 1
ATOM 699 N N . ASN A 1 86 ? 13.201 20.674 -12.211 1.00 61.12 86 ASN A N 1
ATOM 700 C CA . ASN A 1 86 ? 13.640 21.984 -12.718 1.00 61.12 86 ASN A CA 1
ATOM 701 C C . ASN A 1 86 ? 14.020 21.954 -14.208 1.00 61.12 86 ASN A C 1
ATOM 703 O O . ASN A 1 86 ? 14.054 22.987 -14.866 1.00 61.12 86 ASN A O 1
ATOM 707 N N . ARG A 1 87 ? 14.300 20.763 -14.754 1.00 64.38 87 ARG A N 1
ATOM 708 C CA . ARG A 1 87 ? 14.524 20.549 -16.192 1.00 64.38 87 ARG A CA 1
ATOM 709 C C . ARG A 1 87 ? 13.232 20.214 -16.945 1.00 64.38 87 ARG A C 1
ATOM 711 O O . ARG A 1 87 ? 13.298 19.876 -18.121 1.00 64.38 87 ARG A O 1
ATOM 718 N N . HIS A 1 88 ? 12.084 20.273 -16.263 1.00 68.31 88 HIS A N 1
ATOM 719 C CA . HIS A 1 88 ? 10.747 19.997 -16.784 1.00 68.31 88 HIS A CA 1
ATOM 720 C C . HIS A 1 88 ? 10.654 18.689 -17.580 1.00 68.31 88 HIS A C 1
ATOM 722 O O . HIS A 1 88 ? 10.039 18.650 -18.641 1.00 68.31 88 HIS A O 1
ATOM 728 N N . LEU A 1 89 ? 11.261 17.607 -17.079 1.00 79.75 89 LEU A N 1
ATOM 729 C CA . LEU A 1 89 ? 11.178 16.289 -17.713 1.00 79.75 89 LEU A CA 1
ATOM 730 C C . LEU A 1 89 ? 9.915 15.545 -17.225 1.00 79.75 89 LEU A C 1
ATOM 732 O O . LEU A 1 89 ? 9.931 15.024 -16.108 1.00 79.75 89 LEU A O 1
ATOM 736 N N . PRO A 1 90 ? 8.823 15.451 -18.020 1.00 84.44 90 PRO A N 1
ATOM 737 C CA . PRO A 1 90 ? 7.613 14.715 -17.626 1.00 84.44 90 PRO A CA 1
ATOM 738 C C . PRO A 1 90 ? 7.803 13.188 -17.654 1.00 84.44 90 PRO A C 1
ATOM 740 O O . PRO A 1 90 ? 6.997 12.441 -17.090 1.00 84.44 90 PRO A O 1
ATOM 743 N N . ILE A 1 91 ? 8.843 12.735 -18.358 1.00 90.94 91 ILE A N 1
ATOM 744 C CA . ILE A 1 91 ? 9.294 11.351 -18.472 1.00 90.94 91 ILE A CA 1
ATOM 745 C C . ILE A 1 91 ? 10.797 11.329 -18.760 1.00 90.94 91 ILE A C 1
ATOM 747 O O . ILE A 1 91 ? 11.296 12.168 -19.513 1.00 90.94 91 ILE A O 1
ATOM 751 N N . PHE A 1 92 ? 11.513 10.369 -18.184 1.00 92.81 92 PHE A N 1
ATOM 752 C CA . PHE A 1 92 ? 12.936 10.153 -18.445 1.00 92.81 92 PHE A CA 1
ATOM 753 C C . PHE A 1 92 ? 13.301 8.667 -18.449 1.00 92.81 92 PHE A C 1
ATOM 755 O O . PHE A 1 92 ? 12.537 7.823 -17.980 1.00 92.81 92 PHE A O 1
ATOM 762 N N . THR A 1 93 ? 14.472 8.352 -18.996 1.00 94.81 93 THR A N 1
ATOM 763 C CA . THR A 1 93 ? 14.948 6.981 -19.205 1.00 94.81 93 THR A CA 1
ATOM 764 C C . THR A 1 93 ? 16.122 6.664 -18.285 1.00 94.81 93 THR A C 1
ATOM 766 O O . THR A 1 93 ? 17.121 7.384 -18.274 1.00 94.81 93 THR A O 1
ATOM 769 N N . LEU A 1 94 ? 16.024 5.546 -17.567 1.00 94.19 94 LEU A N 1
ATOM 770 C CA . LEU A 1 94 ? 17.124 4.893 -16.864 1.00 94.19 94 LEU A CA 1
ATOM 771 C C . LEU A 1 94 ? 17.595 3.689 -17.678 1.00 94.19 94 LEU A C 1
ATOM 773 O O . LEU A 1 94 ? 16.791 2.863 -18.129 1.00 94.19 94 LEU A O 1
ATOM 777 N N . VAL A 1 95 ? 18.909 3.590 -17.864 1.00 92.88 95 VAL A N 1
ATOM 778 C CA . VAL A 1 95 ? 19.531 2.496 -18.613 1.00 92.88 95 VAL A CA 1
ATOM 779 C C . VAL A 1 95 ? 20.048 1.448 -17.638 1.00 92.88 95 VAL A C 1
ATOM 781 O O . VAL A 1 95 ? 20.898 1.726 -16.796 1.00 92.88 95 VAL A O 1
ATOM 784 N N . LEU A 1 96 ? 19.501 0.241 -17.762 1.00 90.81 96 LEU A N 1
ATOM 785 C CA . LEU A 1 96 ? 19.780 -0.910 -16.905 1.00 90.81 96 LEU A CA 1
ATOM 786 C C . LEU A 1 96 ? 20.681 -1.926 -17.644 1.00 90.81 96 LEU A C 1
ATOM 788 O O . LEU A 1 96 ? 20.918 -1.768 -18.852 1.00 90.81 96 LEU A O 1
ATOM 792 N N . PRO A 1 97 ? 21.190 -2.978 -16.969 1.00 88.44 97 PRO A N 1
ATOM 793 C CA . PRO A 1 97 ? 22.032 -3.997 -17.592 1.00 88.44 97 PRO A CA 1
ATOM 794 C C . PRO A 1 97 ? 21.391 -4.630 -18.825 1.00 88.44 97 PRO A C 1
ATOM 796 O O . PRO A 1 97 ? 20.168 -4.661 -18.975 1.00 88.44 97 PRO A O 1
ATOM 799 N N . PHE A 1 98 ? 22.239 -5.114 -19.734 1.00 85.56 98 PHE A N 1
ATOM 800 C CA . PHE A 1 98 ? 21.831 -5.705 -21.016 1.00 85.56 98 PHE A CA 1
ATOM 801 C C . PHE A 1 98 ? 21.041 -4.750 -21.931 1.00 85.56 98 PHE A C 1
ATOM 803 O O . PHE A 1 98 ? 20.317 -5.178 -22.828 1.00 85.56 98 PHE A O 1
ATOM 810 N N . GLY A 1 99 ? 21.172 -3.435 -21.720 1.00 82.25 99 GLY A N 1
ATOM 811 C CA . GLY A 1 99 ? 20.487 -2.427 -22.528 1.00 82.25 99 GLY A CA 1
ATOM 812 C C . GLY A 1 99 ? 18.978 -2.352 -22.276 1.00 82.25 99 GLY A C 1
ATOM 813 O O . GLY A 1 99 ? 18.248 -1.818 -23.120 1.00 82.25 99 GLY A O 1
ATOM 814 N N . ALA A 1 100 ? 18.507 -2.865 -21.135 1.00 90.56 100 ALA A N 1
ATOM 815 C CA . ALA A 1 100 ? 17.131 -2.690 -20.696 1.00 90.56 100 ALA A CA 1
ATOM 816 C C . ALA A 1 100 ? 16.832 -1.206 -20.403 1.00 90.56 100 ALA A C 1
ATOM 818 O O . ALA A 1 100 ? 17.729 -0.405 -20.110 1.00 90.56 100 ALA A O 1
ATOM 819 N N . ARG A 1 101 ? 15.561 -0.825 -20.553 1.00 93.88 101 ARG A N 1
ATOM 820 C CA . ARG A 1 101 ? 15.085 0.555 -20.404 1.00 93.88 101 ARG A CA 1
ATOM 821 C C . ARG A 1 101 ? 14.019 0.614 -19.326 1.00 93.88 101 ARG A C 1
ATOM 823 O O . ARG A 1 101 ? 13.054 -0.144 -19.384 1.00 93.88 101 ARG A O 1
ATOM 830 N N . MET A 1 102 ? 14.182 1.526 -18.378 1.00 94.94 102 MET A N 1
ATOM 831 C CA . MET A 1 102 ? 13.141 1.885 -17.423 1.00 94.94 102 MET A CA 1
ATOM 832 C C . MET A 1 102 ? 12.744 3.341 -17.663 1.00 94.94 102 MET A C 1
ATOM 834 O O . MET A 1 102 ? 13.562 4.244 -17.535 1.00 94.94 102 MET A O 1
ATOM 838 N N . TYR A 1 103 ? 11.495 3.561 -18.049 1.00 95.69 103 TYR A N 1
ATOM 839 C CA . TYR A 1 103 ? 10.918 4.866 -18.335 1.00 95.69 103 TYR A CA 1
ATOM 840 C C . TYR A 1 103 ? 10.158 5.360 -17.106 1.00 95.69 103 TYR A C 1
ATOM 842 O O . TYR A 1 103 ? 9.107 4.813 -16.770 1.00 95.69 103 TYR A O 1
ATOM 850 N N . VAL A 1 104 ? 10.673 6.382 -16.431 1.00 94.38 104 VAL A N 1
ATOM 851 C CA . VAL A 1 104 ? 10.069 6.939 -15.216 1.00 94.38 104 VAL A CA 1
ATOM 852 C C . VAL A 1 104 ? 9.174 8.112 -15.592 1.00 94.38 104 VAL A C 1
ATOM 854 O O . VAL A 1 104 ? 9.639 9.095 -16.162 1.00 94.38 104 VAL A O 1
ATOM 857 N N . VAL A 1 105 ? 7.885 8.002 -15.278 1.00 92.88 105 VAL A N 1
ATOM 858 C CA . VAL A 1 105 ? 6.853 9.009 -15.547 1.00 92.88 105 VAL A CA 1
ATOM 859 C C . VAL A 1 105 ? 6.562 9.791 -14.272 1.00 92.88 105 VAL A C 1
ATOM 861 O O . VAL A 1 105 ? 6.163 9.210 -13.260 1.00 92.88 105 VAL A O 1
ATOM 864 N N . THR A 1 106 ? 6.721 11.110 -14.345 1.00 90.81 106 THR A N 1
ATOM 865 C CA . THR A 1 106 ? 6.577 12.050 -13.216 1.00 90.81 106 THR A CA 1
ATOM 866 C C . THR A 1 106 ? 5.433 13.051 -13.415 1.00 90.81 106 THR A C 1
ATOM 868 O O . THR A 1 106 ? 5.170 13.872 -12.540 1.00 90.81 106 THR A O 1
ATOM 871 N N . SER A 1 107 ? 4.740 12.991 -14.559 1.00 86.31 107 SER A N 1
ATOM 872 C CA . SER A 1 107 ? 3.647 13.900 -14.922 1.00 86.31 107 SER A CA 1
ATOM 873 C C . SER A 1 107 ? 2.261 13.234 -14.812 1.00 86.31 107 SER A C 1
ATOM 875 O O . SER A 1 107 ? 2.064 12.145 -15.373 1.00 86.31 107 SER A O 1
ATOM 877 N N . PRO A 1 108 ? 1.261 13.895 -14.190 1.00 85.12 108 PRO A N 1
ATOM 878 C CA . PRO A 1 108 ? -0.123 13.404 -14.152 1.00 85.12 108 PRO A CA 1
ATOM 879 C C . PRO A 1 108 ? -0.774 13.277 -15.542 1.00 85.12 108 PRO A C 1
ATOM 881 O O . PRO A 1 108 ? -1.440 12.281 -15.849 1.00 85.12 108 PRO A O 1
ATOM 884 N N . ALA A 1 109 ? -0.520 14.242 -16.430 1.00 81.38 109 ALA A N 1
ATOM 885 C CA . ALA A 1 109 ? -1.015 14.229 -17.805 1.00 81.38 109 ALA A CA 1
ATOM 886 C C . ALA A 1 109 ? -0.518 12.995 -18.576 1.00 81.38 109 ALA A C 1
ATOM 888 O O . ALA A 1 109 ? -1.299 12.267 -19.200 1.00 81.38 109 ALA A O 1
ATOM 889 N N . LEU A 1 110 ? 0.784 12.711 -18.484 1.00 87.75 110 LEU A N 1
ATOM 890 C CA . LEU A 1 110 ? 1.388 11.563 -19.156 1.00 87.75 110 LEU A CA 1
ATOM 891 C C . LEU A 1 110 ? 0.965 10.236 -18.514 1.00 87.75 110 LEU A C 1
ATOM 893 O O . LEU A 1 110 ? 0.760 9.247 -19.214 1.00 87.75 110 LEU A O 1
ATOM 897 N N . THR A 1 111 ? 0.755 10.229 -17.198 1.00 89.44 111 THR A N 1
ATOM 898 C CA . THR A 1 111 ? 0.208 9.082 -16.465 1.00 89.44 111 THR A CA 1
ATOM 899 C C . THR A 1 111 ? -1.137 8.641 -17.040 1.00 89.44 111 THR A C 1
ATOM 901 O O . THR A 1 111 ? -1.345 7.453 -17.289 1.00 89.44 111 THR A O 1
ATOM 904 N N . THR A 1 112 ? -2.034 9.586 -17.329 1.00 85.69 112 THR A N 1
ATOM 905 C CA . THR A 1 112 ? -3.327 9.275 -17.956 1.00 85.69 112 THR A CA 1
ATOM 906 C C . THR A 1 112 ? -3.148 8.669 -19.352 1.00 85.69 112 THR A C 1
ATOM 908 O O . THR A 1 112 ? -3.831 7.701 -19.695 1.00 85.69 112 THR A O 1
ATOM 911 N N . ALA A 1 113 ? -2.198 9.177 -20.145 1.00 88.38 113 ALA A N 1
ATOM 912 C CA . ALA A 1 113 ? -1.887 8.627 -21.464 1.00 88.38 113 ALA A CA 1
ATOM 913 C C . ALA A 1 113 ? -1.331 7.192 -21.386 1.00 88.38 113 ALA A C 1
ATOM 915 O O . ALA A 1 113 ? -1.792 6.325 -22.128 1.00 88.38 113 ALA A O 1
ATOM 916 N N . VAL A 1 114 ? -0.415 6.915 -20.448 1.00 91.44 114 VAL A N 1
ATOM 917 C CA . VAL A 1 114 ? 0.108 5.562 -20.172 1.00 91.44 114 VAL A CA 1
ATOM 918 C C . VAL A 1 114 ? -1.031 4.606 -19.813 1.00 91.44 114 VAL A C 1
ATOM 920 O O . VAL A 1 114 ? -1.107 3.499 -20.335 1.00 91.44 114 VAL A O 1
ATOM 923 N N . GLN A 1 115 ? -1.939 5.021 -18.927 1.00 89.12 115 GLN A N 1
ATOM 924 C CA . GLN A 1 115 ? -2.986 4.143 -18.397 1.00 89.12 115 GLN A CA 1
ATOM 925 C C . GLN A 1 115 ? -4.121 3.848 -19.380 1.00 89.12 115 GLN A C 1
ATOM 927 O O . GLN A 1 115 ? -4.812 2.842 -19.217 1.00 89.12 115 GLN A O 1
ATOM 932 N N . ARG A 1 116 ? -4.317 4.703 -20.390 1.00 88.19 116 ARG A N 1
ATOM 933 C CA . ARG A 1 116 ? -5.301 4.491 -21.462 1.00 88.19 116 ARG A CA 1
ATOM 934 C C . ARG A 1 116 ? -4.805 3.550 -22.560 1.00 88.19 116 ARG A C 1
ATOM 936 O O . ARG A 1 116 ? -5.622 3.088 -23.354 1.00 88.19 116 ARG A O 1
ATOM 943 N N . LYS A 1 117 ? -3.502 3.255 -22.620 1.00 89.69 117 LYS A N 1
ATOM 944 C CA . LYS A 1 117 ? -2.955 2.321 -23.608 1.00 89.69 117 LYS A CA 1
ATOM 945 C C . LYS A 1 117 ? -3.519 0.906 -23.415 1.00 89.69 117 LYS A C 1
ATOM 947 O O . LYS A 1 117 ? -3.740 0.478 -22.279 1.00 89.69 117 LYS A O 1
ATOM 952 N N . PRO A 1 118 ? -3.765 0.167 -24.510 1.00 87.94 118 PRO A N 1
ATOM 953 C CA . PRO A 1 118 ? -4.234 -1.209 -24.425 1.00 87.94 118 PRO A CA 1
ATOM 954 C C . PRO A 1 118 ? -3.141 -2.122 -23.853 1.00 87.94 118 PRO A C 1
ATOM 956 O O . PRO A 1 118 ? -1.949 -1.889 -24.057 1.00 87.94 118 PRO A O 1
ATOM 959 N N . ALA A 1 119 ? -3.550 -3.204 -23.183 1.00 84.38 119 ALA A N 1
ATOM 960 C CA . ALA A 1 119 ? -2.629 -4.143 -22.535 1.00 84.38 119 ALA A CA 1
ATOM 961 C C . ALA A 1 119 ? -1.664 -4.832 -23.519 1.00 84.38 119 ALA A C 1
ATOM 963 O O . ALA A 1 119 ? -0.552 -5.175 -23.132 1.00 84.38 119 ALA A O 1
ATOM 964 N N . ARG A 1 120 ? -2.059 -4.967 -24.795 1.00 85.44 120 ARG A N 1
ATOM 965 C CA . ARG A 1 120 ? -1.203 -5.480 -25.880 1.00 85.44 120 ARG A CA 1
ATOM 966 C C . ARG A 1 120 ? 0.010 -4.595 -26.183 1.00 85.44 120 ARG A C 1
ATOM 968 O O . ARG A 1 120 ? 0.958 -5.081 -26.775 1.00 85.44 120 ARG A O 1
ATOM 975 N N . GLU A 1 121 ? -0.035 -3.317 -25.796 1.00 89.06 121 GLU A N 1
ATOM 976 C CA . GLU A 1 121 ? 1.082 -2.375 -25.918 1.00 89.06 121 GLU A CA 1
ATOM 977 C C . GLU A 1 121 ? 1.778 -2.189 -24.565 1.00 89.06 121 GLU A C 1
ATOM 979 O O . GLU A 1 121 ? 2.988 -2.382 -24.462 1.00 89.06 121 GLU A O 1
ATOM 984 N N . LEU A 1 122 ? 1.014 -1.839 -23.521 1.00 90.56 122 LEU A N 1
ATOM 985 C CA . LEU A 1 122 ? 1.511 -1.606 -22.162 1.00 90.56 122 LEU A CA 1
ATOM 986 C C . LEU A 1 122 ? 0.749 -2.481 -21.160 1.00 90.56 122 LEU A C 1
ATOM 988 O O . LEU A 1 122 ? -0.334 -2.116 -20.691 1.00 90.56 122 LEU A O 1
ATOM 992 N N . SER A 1 123 ? 1.321 -3.629 -20.799 1.00 88.44 123 SER A N 1
ATOM 993 C CA . SER A 1 123 ? 0.675 -4.582 -19.890 1.00 88.44 123 SER A CA 1
ATOM 994 C C . SER A 1 123 ? 1.021 -4.296 -18.431 1.00 88.44 123 SER A C 1
ATOM 996 O O . SER A 1 123 ? 2.190 -4.224 -18.058 1.00 88.44 123 SER A O 1
ATOM 998 N N . ALA A 1 124 ? 0.001 -4.163 -17.583 1.00 85.19 124 ALA A N 1
ATOM 999 C CA . ALA A 1 124 ? 0.165 -4.091 -16.128 1.00 85.19 124 ALA A CA 1
ATOM 1000 C C . ALA A 1 124 ? 0.433 -5.449 -15.486 1.00 85.19 124 ALA A C 1
ATOM 1002 O O . ALA A 1 124 ? 1.118 -5.533 -14.472 1.00 85.19 124 ALA A O 1
ATOM 1003 N N . ASN A 1 125 ? -0.117 -6.502 -16.084 1.00 82.81 125 ASN A N 1
ATOM 1004 C CA . ASN A 1 125 ? -0.171 -7.812 -15.459 1.00 82.81 125 ASN A CA 1
ATOM 1005 C C . ASN A 1 125 ? 1.018 -8.686 -15.871 1.00 82.81 125 ASN A C 1
ATOM 1007 O O . ASN A 1 125 ? 1.341 -9.613 -15.147 1.00 82.81 125 ASN A O 1
ATOM 1011 N N . ALA A 1 126 ? 1.720 -8.373 -16.968 1.00 82.38 126 ALA A N 1
ATOM 1012 C CA . ALA A 1 126 ? 2.794 -9.218 -17.511 1.00 82.38 126 ALA A CA 1
ATOM 1013 C C . ALA A 1 126 ? 3.942 -9.508 -16.523 1.00 82.38 126 ALA A C 1
ATOM 1015 O O . ALA A 1 126 ? 4.556 -10.568 -16.576 1.00 82.38 126 ALA A O 1
ATOM 1016 N N . MET A 1 127 ? 4.234 -8.589 -15.596 1.00 82.25 127 MET A N 1
ATOM 1017 C CA . MET A 1 127 ? 5.265 -8.808 -14.570 1.00 82.25 127 MET A CA 1
ATOM 1018 C C . MET A 1 127 ? 4.731 -9.515 -13.317 1.00 82.25 127 MET A C 1
ATOM 1020 O O . MET A 1 127 ? 5.515 -10.051 -12.532 1.00 82.25 127 MET A O 1
ATOM 1024 N N . LEU A 1 128 ? 3.410 -9.524 -13.120 1.00 81.44 128 LEU A N 1
ATOM 1025 C CA . LEU A 1 128 ? 2.780 -9.939 -11.871 1.00 81.44 128 LEU A CA 1
ATOM 1026 C C . LEU A 1 128 ? 3.019 -11.424 -11.538 1.00 81.44 128 LEU A C 1
ATOM 1028 O O . LEU A 1 128 ? 3.434 -11.676 -10.409 1.00 81.44 128 LEU A O 1
ATOM 1032 N N . PRO A 1 129 ? 2.871 -12.405 -12.458 1.00 82.56 129 PRO A N 1
ATOM 1033 C CA . PRO A 1 129 ? 3.087 -13.817 -12.127 1.00 82.56 129 PRO A CA 1
ATOM 1034 C C . PRO A 1 129 ? 4.483 -14.103 -11.564 1.00 82.56 129 PRO A C 1
ATOM 1036 O O . PRO A 1 129 ? 4.622 -14.836 -10.589 1.00 82.56 129 PRO A O 1
ATOM 1039 N N . GLY A 1 130 ? 5.525 -13.488 -12.136 1.00 82.44 130 GLY A N 1
ATOM 1040 C CA . GLY A 1 130 ? 6.903 -13.668 -11.670 1.00 82.44 130 GLY A CA 1
ATOM 1041 C C . GLY A 1 130 ? 7.147 -13.078 -10.279 1.00 82.44 130 GLY A C 1
ATOM 1042 O O . GLY A 1 130 ? 7.872 -13.670 -9.482 1.00 82.44 130 GLY A O 1
ATOM 1043 N N . VAL A 1 131 ? 6.522 -11.937 -9.975 1.00 85.75 131 VAL A N 1
ATOM 1044 C CA . VAL A 1 131 ? 6.583 -11.307 -8.647 1.00 85.75 131 VAL A CA 1
ATOM 1045 C C . VAL A 1 131 ? 5.825 -12.151 -7.622 1.00 85.75 131 VAL A C 1
ATOM 1047 O O . VAL A 1 131 ? 6.397 -12.533 -6.602 1.00 85.75 131 VAL A O 1
ATOM 1050 N N . VAL A 1 132 ? 4.573 -12.511 -7.920 1.00 85.75 132 VAL A N 1
ATOM 1051 C CA . VAL A 1 132 ? 3.718 -13.304 -7.025 1.00 85.75 132 VAL A CA 1
ATOM 1052 C C . VAL A 1 132 ? 4.353 -14.662 -6.733 1.00 85.75 132 VAL A C 1
ATOM 1054 O O . VAL A 1 132 ? 4.415 -15.056 -5.572 1.00 85.75 132 VAL A O 1
ATOM 1057 N N . LYS A 1 133 ? 4.905 -15.345 -7.744 1.00 88.12 133 LYS A N 1
ATOM 1058 C CA . LYS A 1 133 ? 5.586 -16.635 -7.562 1.00 88.12 133 LYS A CA 1
ATOM 1059 C C . LYS A 1 133 ? 6.724 -16.553 -6.544 1.00 88.12 133 LYS A C 1
ATOM 1061 O O . LYS A 1 133 ? 6.827 -17.426 -5.690 1.00 88.12 133 LYS A O 1
ATOM 1066 N N . ARG A 1 134 ? 7.560 -15.509 -6.601 1.00 89.31 134 ARG A N 1
ATOM 1067 C CA . ARG A 1 134 ? 8.707 -15.352 -5.687 1.00 89.31 134 ARG A CA 1
ATOM 1068 C C . ARG A 1 134 ? 8.272 -14.998 -4.270 1.00 89.31 134 ARG A C 1
ATOM 1070 O O . ARG A 1 134 ? 8.724 -15.634 -3.320 1.00 89.31 134 ARG A O 1
ATOM 1077 N N . ILE A 1 135 ? 7.375 -14.022 -4.139 1.00 89.44 135 ILE A N 1
ATOM 1078 C CA . ILE A 1 135 ? 6.935 -13.530 -2.832 1.00 89.44 135 ILE A CA 1
ATOM 1079 C C . ILE A 1 135 ? 6.086 -14.589 -2.115 1.00 89.44 135 ILE A C 1
ATOM 1081 O O . ILE A 1 135 ? 6.386 -14.950 -0.976 1.00 89.44 135 ILE A O 1
ATOM 1085 N N . MET A 1 136 ? 5.082 -15.146 -2.799 1.00 90.50 136 MET A N 1
ATOM 1086 C CA . MET A 1 136 ? 4.153 -16.126 -2.222 1.00 90.50 136 MET A CA 1
ATOM 1087 C C . MET A 1 136 ? 4.705 -17.554 -2.217 1.00 90.50 136 MET A C 1
ATOM 1089 O O . MET A 1 136 ? 4.162 -18.410 -1.528 1.00 90.50 136 MET A O 1
ATOM 1093 N N . GLY A 1 137 ? 5.777 -17.830 -2.965 1.00 89.25 137 GLY A N 1
ATOM 1094 C CA . GLY A 1 137 ? 6.347 -19.173 -3.066 1.00 89.25 137 GLY A CA 1
ATOM 1095 C C . GLY A 1 137 ? 5.409 -20.151 -3.763 1.00 89.25 137 GLY A C 1
ATOM 1096 O O . GLY A 1 137 ? 5.235 -21.263 -3.276 1.00 89.25 137 GLY A O 1
ATOM 1097 N N . LEU A 1 138 ? 4.762 -19.720 -4.851 1.00 89.00 138 LEU A N 1
ATOM 1098 C CA . LEU A 1 138 ? 3.857 -20.586 -5.610 1.00 89.00 138 LEU A CA 1
ATOM 1099 C C . LEU A 1 138 ? 4.628 -21.755 -6.235 1.00 89.00 138 LEU A C 1
ATOM 1101 O O . LEU A 1 138 ? 5.716 -21.560 -6.787 1.00 89.00 138 LEU A O 1
ATOM 1105 N N . ASP A 1 139 ? 4.027 -22.943 -6.189 1.00 87.00 139 ASP A N 1
ATOM 1106 C CA . ASP A 1 139 ? 4.487 -24.093 -6.961 1.00 87.00 139 ASP A CA 1
ATOM 1107 C C . ASP A 1 139 ? 4.373 -23.825 -8.476 1.00 87.00 139 ASP A C 1
ATOM 1109 O O . ASP A 1 139 ? 3.718 -22.872 -8.913 1.00 87.00 139 ASP A O 1
ATOM 1113 N N . GLU A 1 140 ? 5.060 -24.629 -9.291 1.00 87.44 140 GLU A N 1
ATOM 1114 C CA . GLU A 1 140 ? 5.110 -24.404 -10.741 1.00 87.44 140 GLU A CA 1
ATOM 1115 C C . GLU A 1 140 ? 3.725 -24.517 -11.388 1.00 87.44 140 GLU A C 1
ATOM 1117 O O . GLU A 1 140 ? 3.381 -23.704 -12.241 1.00 87.44 140 GLU A O 1
ATOM 1122 N N . GLU A 1 141 ? 2.904 -25.469 -10.941 1.00 86.81 141 GLU A N 1
ATOM 1123 C CA . GLU A 1 141 ? 1.573 -25.716 -11.493 1.00 86.81 141 GLU A CA 1
ATOM 1124 C C . GLU A 1 141 ? 0.638 -24.528 -11.231 1.00 86.81 141 GLU A C 1
ATOM 1126 O O . GLU A 1 141 ? 0.075 -23.955 -12.169 1.00 86.81 141 GLU A O 1
ATOM 1131 N N . THR A 1 142 ? 0.547 -24.079 -9.976 1.00 86.88 142 THR A N 1
ATOM 1132 C CA . THR A 1 142 ? -0.215 -22.883 -9.594 1.00 86.88 142 THR A CA 1
ATOM 1133 C C . THR A 1 142 ? 0.336 -21.635 -10.294 1.00 86.88 142 THR A C 1
ATOM 1135 O O . THR A 1 142 ? -0.430 -20.778 -10.743 1.00 86.88 142 THR A O 1
ATOM 1138 N N . GLY A 1 143 ? 1.662 -21.531 -10.438 1.00 85.75 143 GLY A N 1
ATOM 1139 C CA . GLY A 1 143 ? 2.324 -20.446 -11.162 1.00 85.75 143 GLY A CA 1
ATOM 1140 C C . GLY A 1 143 ? 1.912 -20.361 -12.636 1.00 85.75 143 GLY A C 1
ATOM 1141 O O . GLY A 1 143 ? 1.640 -19.261 -13.129 1.00 85.75 143 GLY A O 1
ATOM 1142 N N . GLU A 1 144 ? 1.801 -21.499 -13.326 1.00 85.38 144 GLU A N 1
ATOM 1143 C CA . GLU A 1 144 ? 1.307 -21.544 -14.705 1.00 85.38 144 GLU A CA 1
ATOM 1144 C C . GLU A 1 144 ? -0.173 -21.165 -14.797 1.00 85.38 144 GLU A C 1
ATOM 1146 O O . GLU A 1 144 ? -0.553 -20.413 -15.695 1.00 85.38 144 GLU A O 1
ATOM 1151 N N . ILE A 1 145 ? -1.015 -21.606 -13.853 1.00 86.25 145 ILE A N 1
ATOM 1152 C CA . ILE A 1 145 ? -2.434 -21.210 -13.820 1.00 86.25 145 ILE A CA 1
ATOM 1153 C C . ILE A 1 145 ? -2.569 -19.687 -13.685 1.00 86.25 145 ILE A C 1
ATOM 1155 O O . ILE A 1 145 ? -3.364 -19.078 -14.401 1.00 86.25 145 ILE A O 1
ATOM 1159 N N . VAL A 1 146 ? -1.768 -19.054 -12.822 1.00 85.06 146 VAL A N 1
ATOM 1160 C CA . VAL A 1 146 ? -1.756 -17.590 -12.649 1.00 85.06 146 VAL A CA 1
ATOM 1161 C C . VAL A 1 146 ? -1.273 -16.862 -13.908 1.00 85.06 146 VAL A C 1
ATOM 1163 O O . VAL A 1 146 ? -1.721 -15.745 -14.175 1.00 85.06 146 VAL A O 1
ATOM 1166 N N . ARG A 1 147 ? -0.381 -17.470 -14.701 1.00 83.00 147 ARG A N 1
ATOM 1167 C CA . ARG A 1 147 ? 0.101 -16.889 -15.964 1.00 83.00 147 ARG A CA 1
ATOM 1168 C C . ARG A 1 147 ? -0.943 -16.971 -17.087 1.00 83.00 147 ARG A C 1
ATOM 1170 O O . ARG A 1 147 ? -0.992 -16.083 -17.941 1.00 83.00 147 ARG A O 1
ATOM 1177 N N . ARG A 1 148 ? -1.817 -17.985 -17.085 1.00 79.25 148 ARG A N 1
ATOM 1178 C CA . ARG A 1 148 ? -2.881 -18.135 -18.097 1.00 79.25 148 ARG A CA 1
ATOM 1179 C C . ARG A 1 148 ? -3.807 -16.909 -18.106 1.00 79.25 148 ARG A C 1
ATOM 1181 O O . ARG A 1 148 ? -4.365 -16.518 -17.084 1.00 79.25 148 ARG A O 1
ATOM 1188 N N . GLY A 1 149 ? -3.978 -16.300 -19.281 1.00 65.38 149 GLY A N 1
ATOM 1189 C CA . GLY A 1 149 ? -4.830 -15.119 -19.486 1.00 65.38 149 GLY A CA 1
ATOM 1190 C C . GLY A 1 149 ? -4.174 -13.764 -19.177 1.00 65.38 149 GLY A C 1
ATOM 1191 O O . GLY A 1 149 ? -4.800 -12.727 -19.385 1.00 65.38 149 GLY A O 1
ATOM 1192 N N . VAL A 1 150 ? -2.914 -13.736 -18.724 1.00 67.25 150 VAL A N 1
ATOM 1193 C CA . VAL A 1 150 ? -2.155 -12.489 -18.493 1.00 67.25 150 VAL A CA 1
ATOM 1194 C C . VAL A 1 150 ? -1.474 -11.978 -19.769 1.00 67.25 150 VAL A C 1
ATOM 1196 O O . VAL A 1 150 ? -1.378 -10.766 -19.978 1.00 67.25 150 VAL A O 1
ATOM 1199 N N . ASP A 1 151 ? -1.053 -12.889 -20.647 1.00 54.56 151 ASP A N 1
ATOM 1200 C CA . ASP A 1 151 ? -0.204 -12.581 -21.807 1.00 54.56 151 ASP A CA 1
ATOM 1201 C C . ASP A 1 151 ? -0.985 -12.123 -23.054 1.00 54.56 151 ASP A C 1
ATOM 1203 O O . ASP A 1 151 ? -0.404 -11.915 -24.117 1.00 54.56 151 ASP A O 1
ATOM 1207 N N . GLY A 1 152 ? -2.309 -11.948 -22.953 1.00 49.47 152 GLY A N 1
ATOM 1208 C CA . GLY A 1 152 ? -3.159 -11.578 -24.093 1.00 49.47 152 GLY A CA 1
ATOM 1209 C C . GLY A 1 152 ? -3.263 -12.662 -25.177 1.00 49.47 152 GLY A C 1
ATOM 1210 O O . GLY A 1 152 ? -3.887 -12.432 -26.210 1.00 49.47 152 GLY A O 1
ATOM 1211 N N . THR A 1 153 ? -2.692 -13.845 -24.944 1.00 42.97 153 THR A N 1
ATOM 1212 C CA . THR A 1 153 ? -2.797 -15.040 -25.786 1.00 42.97 153 THR A CA 1
ATOM 1213 C C . THR A 1 153 ? -4.112 -15.772 -25.518 1.00 42.97 153 THR A C 1
ATOM 1215 O O . THR A 1 153 ? -4.142 -16.913 -25.064 1.00 42.97 153 THR A O 1
ATOM 1218 N N . ASN A 1 154 ? -5.237 -15.121 -25.808 1.00 39.66 154 ASN A N 1
ATOM 1219 C CA . ASN A 1 154 ? -6.492 -15.851 -25.951 1.00 39.66 154 ASN A CA 1
ATOM 1220 C C . ASN A 1 154 ? -6.472 -16.565 -27.309 1.00 39.66 154 ASN A C 1
ATOM 1222 O O . ASN A 1 154 ? -6.441 -15.898 -28.341 1.00 39.66 154 ASN A O 1
ATOM 1226 N N . GLY A 1 155 ? -6.492 -17.904 -27.304 1.00 35.72 155 GLY A N 1
ATOM 1227 C CA . GLY A 1 155 ? -6.813 -18.700 -28.498 1.00 35.72 155 GLY A CA 1
ATOM 1228 C C . GLY A 1 155 ? -5.852 -19.825 -28.898 1.00 35.72 155 GLY A C 1
ATOM 1229 O O . GLY A 1 155 ? -5.772 -20.128 -30.081 1.00 35.72 155 GLY A O 1
ATOM 1230 N N . GLY A 1 156 ? -5.123 -20.452 -27.971 1.00 29.97 156 GLY A N 1
ATOM 1231 C CA . GLY A 1 156 ? -4.455 -21.728 -28.256 1.00 29.97 156 GLY A CA 1
ATOM 1232 C C . GLY A 1 156 ? -5.378 -22.906 -27.944 1.00 29.97 156 GLY A C 1
ATOM 1233 O O . GLY A 1 156 ? -5.582 -23.218 -26.772 1.00 29.97 156 GLY A O 1
ATOM 1234 N N . GLU A 1 157 ? -5.937 -23.544 -28.973 1.00 34.94 157 GLU A N 1
ATOM 1235 C CA . GLU A 1 157 ? -6.586 -24.857 -28.872 1.00 34.94 157 GLU A CA 1
ATOM 1236 C C . GLU A 1 157 ? -5.629 -25.841 -28.176 1.00 34.94 157 GLU A C 1
ATOM 1238 O O . GLU A 1 157 ? -4.559 -26.137 -28.702 1.00 34.94 157 GLU A O 1
ATOM 1243 N N . GLY A 1 158 ? -5.976 -26.328 -26.979 1.00 32.94 158 GLY A N 1
ATOM 1244 C CA . GLY A 1 158 ? -5.225 -27.430 -26.360 1.00 32.94 158 GLY A CA 1
ATOM 1245 C C . GLY A 1 158 ? -5.042 -27.432 -24.843 1.00 32.94 158 GLY A C 1
ATOM 1246 O O . GLY A 1 158 ? -4.349 -28.314 -24.347 1.00 32.94 158 GLY A O 1
ATOM 1247 N N . GLY A 1 159 ? -5.637 -26.518 -24.070 1.00 34.84 159 GLY A N 1
ATOM 1248 C CA . GLY A 1 159 ? -5.438 -26.544 -22.616 1.00 34.84 159 GLY A CA 1
ATOM 1249 C C . GLY A 1 159 ? -6.601 -26.003 -21.804 1.00 34.84 159 GLY A C 1
ATOM 1250 O O . GLY A 1 159 ? -6.647 -24.804 -21.573 1.00 34.84 159 GLY A O 1
ATOM 1251 N N . GLY A 1 160 ? -7.495 -26.895 -21.356 1.00 32.97 160 GLY A N 1
ATOM 1252 C CA . GLY A 1 160 ? -8.265 -26.869 -20.094 1.00 32.97 160 GLY A CA 1
ATOM 1253 C C . GLY A 1 160 ? -8.862 -25.566 -19.529 1.00 32.97 160 GLY A C 1
ATOM 1254 O O . GLY A 1 160 ? -9.222 -25.551 -18.356 1.00 32.97 160 GLY A O 1
ATOM 1255 N N . GLY A 1 161 ? -8.951 -24.472 -20.281 1.00 34.78 161 GLY A N 1
ATOM 1256 C CA . GLY A 1 161 ? -9.603 -23.240 -19.850 1.00 34.78 161 GLY A CA 1
ATOM 1257 C C . GLY A 1 161 ? -11.119 -23.375 -19.938 1.00 34.78 161 GLY A C 1
ATOM 1258 O O . GLY A 1 161 ? -11.636 -24.021 -20.851 1.00 34.78 161 GLY A O 1
ATOM 1259 N N . LYS A 1 162 ? -11.853 -22.737 -19.016 1.00 40.66 162 LYS A N 1
ATOM 1260 C CA . LYS A 1 162 ? -13.292 -22.498 -19.212 1.00 40.66 162 LYS A CA 1
ATOM 1261 C C . LYS A 1 162 ? -13.509 -21.869 -20.593 1.00 40.66 162 LYS A C 1
ATOM 1263 O O . LYS A 1 162 ? -12.720 -21.018 -21.006 1.00 40.66 162 LYS A O 1
ATOM 1268 N N . ALA A 1 163 ? -14.596 -22.259 -21.260 1.00 39.12 163 ALA A N 1
ATOM 1269 C CA . ALA A 1 163 ? -14.968 -21.838 -22.617 1.00 39.12 163 ALA A CA 1
ATOM 1270 C C . ALA A 1 163 ? -14.975 -20.306 -22.839 1.00 39.12 163 ALA A C 1
ATOM 1272 O O . ALA A 1 163 ? -14.916 -19.843 -23.972 1.00 39.12 163 ALA A O 1
ATOM 1273 N N . ASP A 1 164 ? -14.990 -19.524 -21.758 1.00 47.06 164 ASP A N 1
ATOM 1274 C CA . ASP A 1 164 ? -15.054 -18.063 -21.746 1.00 47.06 164 ASP A CA 1
ATOM 1275 C C . ASP A 1 164 ? -13.690 -17.364 -21.964 1.00 47.06 164 ASP A C 1
ATOM 1277 O O . ASP A 1 164 ? -13.652 -16.141 -22.099 1.00 47.06 164 ASP A O 1
ATOM 1281 N N . GLY A 1 165 ? -12.562 -18.094 -21.955 1.00 50.66 165 GLY A N 1
ATOM 1282 C CA . GLY A 1 165 ? -11.230 -17.540 -22.259 1.00 50.66 165 GLY A CA 1
ATOM 1283 C C . GLY A 1 165 ? -10.660 -16.540 -21.235 1.00 50.66 165 GLY A C 1
ATOM 1284 O O . GLY A 1 165 ? -9.748 -15.786 -21.570 1.00 50.66 165 GLY A O 1
ATOM 1285 N N . LYS A 1 166 ? -11.184 -16.501 -20.001 1.00 61.56 166 LYS A N 1
ATOM 1286 C CA . LYS A 1 166 ? -10.725 -15.601 -18.925 1.00 61.56 166 LYS A CA 1
ATOM 1287 C C . LYS A 1 166 ? -9.754 -16.291 -17.964 1.00 61.56 166 LYS A C 1
ATOM 1289 O O . LYS A 1 166 ? -9.978 -17.431 -17.560 1.00 61.56 166 LYS A O 1
ATOM 1294 N N . GLY A 1 167 ? -8.677 -15.594 -17.594 1.00 81.06 167 GLY A N 1
ATOM 1295 C CA . GLY A 1 167 ? -7.682 -16.073 -16.626 1.00 81.06 167 GLY A CA 1
ATOM 1296 C C . GLY A 1 167 ? -8.138 -15.925 -15.169 1.00 81.06 167 GLY A C 1
ATOM 1297 O O . GLY A 1 167 ? -8.970 -15.073 -14.853 1.00 81.06 167 GLY A O 1
ATOM 1298 N N . VAL A 1 168 ? -7.542 -16.702 -14.256 1.00 86.31 168 VAL A N 1
ATOM 1299 C CA . VAL A 1 168 ? -7.890 -16.700 -12.817 1.00 86.31 168 VAL A CA 1
ATOM 1300 C C . VAL A 1 168 ? -7.793 -15.312 -12.175 1.00 86.31 168 VAL A C 1
ATOM 1302 O O . VAL A 1 168 ? -8.618 -14.945 -11.340 1.00 86.31 168 VAL A O 1
ATOM 1305 N N . LEU A 1 169 ? -6.813 -14.506 -12.593 1.00 83.56 169 LEU A N 1
ATOM 1306 C CA . LEU A 1 169 ? -6.607 -13.159 -12.067 1.00 83.56 169 LEU A CA 1
ATOM 1307 C C . LEU A 1 169 ? -7.749 -12.209 -12.454 1.00 83.56 169 LEU A C 1
ATOM 1309 O O . LEU A 1 169 ? -8.132 -11.365 -11.646 1.00 83.56 169 LEU A O 1
ATOM 1313 N N . GLU A 1 170 ? -8.299 -12.346 -13.664 1.00 83.56 170 GLU A N 1
ATOM 1314 C CA . GLU A 1 170 ? -9.435 -11.535 -14.109 1.00 83.56 170 GLU A CA 1
ATOM 1315 C C . GLU A 1 170 ? -10.700 -11.904 -13.332 1.00 83.56 170 GLU A C 1
ATOM 1317 O O . GLU A 1 170 ? -11.387 -11.010 -12.839 1.00 83.56 170 GLU A O 1
ATOM 1322 N N . ASP A 1 171 ? -10.968 -13.200 -13.155 1.00 88.56 171 ASP A N 1
ATOM 1323 C CA . ASP A 1 171 ? -12.122 -13.685 -12.391 1.00 88.56 171 ASP A CA 1
ATOM 1324 C C . ASP A 1 171 ? -12.057 -13.242 -10.921 1.00 88.56 171 ASP A C 1
ATOM 1326 O O . ASP A 1 171 ? -13.033 -12.711 -10.383 1.00 88.56 171 ASP A O 1
ATOM 1330 N N . LEU A 1 172 ? -10.894 -13.405 -10.275 1.00 88.81 172 LEU A N 1
ATOM 1331 C CA . LEU A 1 172 ? -10.681 -12.945 -8.902 1.00 88.81 172 LEU A CA 1
ATOM 1332 C C . LEU A 1 172 ? -10.818 -11.422 -8.798 1.00 88.81 172 LEU A C 1
ATOM 1334 O O . LEU A 1 172 ? -11.457 -10.935 -7.867 1.00 88.81 172 LEU A O 1
ATOM 1338 N N . HIS A 1 173 ? -10.248 -10.662 -9.740 1.00 86.88 173 HIS A N 1
ATOM 1339 C CA . HIS A 1 173 ? -10.354 -9.202 -9.739 1.00 86.88 173 HIS A CA 1
ATOM 1340 C C . HIS A 1 173 ? -11.795 -8.727 -9.946 1.00 86.88 173 HIS A C 1
ATOM 1342 O O . HIS A 1 173 ? -12.258 -7.865 -9.201 1.00 86.88 173 HIS A O 1
ATOM 1348 N N . GLY A 1 174 ? -12.520 -9.313 -10.902 1.00 88.25 174 GLY A N 1
ATOM 1349 C CA . GLY A 1 174 ? -13.925 -8.999 -11.157 1.00 88.25 174 GLY A CA 1
ATOM 1350 C C . GLY A 1 174 ? -14.807 -9.278 -9.940 1.00 88.25 174 GLY A C 1
ATOM 1351 O O . GLY A 1 174 ? -15.611 -8.428 -9.560 1.00 88.25 174 GLY A O 1
ATOM 1352 N N . MET A 1 175 ? -14.596 -10.418 -9.276 1.00 91.62 175 MET A N 1
ATOM 1353 C CA . MET A 1 175 ? -15.290 -10.758 -8.033 1.00 91.62 175 MET A CA 1
ATOM 1354 C C . MET A 1 175 ? -14.967 -9.753 -6.915 1.00 91.62 175 MET A C 1
ATOM 1356 O O . MET A 1 175 ? -15.886 -9.215 -6.300 1.00 91.62 175 MET A O 1
ATOM 1360 N N . MET A 1 176 ? -13.688 -9.422 -6.699 1.00 90.88 176 MET A N 1
ATOM 1361 C CA . MET A 1 176 ? -13.289 -8.440 -5.680 1.00 90.88 176 MET A CA 1
ATOM 1362 C C . MET A 1 176 ? -13.911 -7.061 -5.924 1.00 90.88 176 MET A C 1
ATOM 1364 O O . MET A 1 176 ? -14.403 -6.445 -4.984 1.00 90.88 176 MET A O 1
ATOM 1368 N N . VAL A 1 177 ? -13.919 -6.576 -7.170 1.00 88.56 177 VAL A N 1
ATOM 1369 C CA . VAL A 1 177 ? -14.547 -5.290 -7.521 1.00 88.56 177 VAL A CA 1
ATOM 1370 C C . VAL A 1 177 ? -16.059 -5.326 -7.286 1.00 88.56 177 VAL A C 1
ATOM 1372 O O . VAL A 1 177 ? -16.619 -4.322 -6.856 1.00 88.56 177 VAL A O 1
ATOM 1375 N N . GLY A 1 178 ? -16.714 -6.468 -7.514 1.00 88.56 178 GLY A N 1
ATOM 1376 C CA . GLY A 1 178 ? -18.140 -6.642 -7.226 1.00 88.56 178 GLY A CA 1
ATOM 1377 C C . GLY A 1 178 ? -18.484 -6.575 -5.733 1.00 88.56 178 GLY A C 1
ATOM 1378 O O . GLY A 1 178 ? -19.515 -6.013 -5.376 1.00 88.56 178 GLY A O 1
ATOM 1379 N N . TYR A 1 179 ? -17.625 -7.107 -4.858 1.00 88.94 179 TYR A N 1
ATOM 1380 C CA . TYR A 1 179 ? -17.832 -7.075 -3.401 1.00 88.94 179 TYR A CA 1
ATOM 1381 C C . TYR A 1 179 ? -17.398 -5.761 -2.742 1.00 88.94 179 TYR A C 1
ATOM 1383 O O . TYR A 1 179 ? -18.052 -5.307 -1.811 1.00 88.94 179 TYR A O 1
ATOM 1391 N N . LEU A 1 180 ? -16.296 -5.167 -3.208 1.00 90.56 180 LEU A N 1
ATOM 1392 C CA . LEU A 1 180 ? -15.672 -3.979 -2.605 1.00 90.56 180 LEU A CA 1
ATOM 1393 C C . LEU A 1 180 ? -16.079 -2.665 -3.295 1.00 90.56 180 LEU A C 1
ATOM 1395 O O . LEU A 1 180 ? -15.640 -1.581 -2.902 1.00 90.56 180 LEU A O 1
ATOM 1399 N N . GLY A 1 181 ? -16.888 -2.754 -4.352 1.00 87.38 181 GLY A N 1
ATOM 1400 C CA . GLY A 1 181 ? -17.543 -1.614 -4.981 1.00 87.38 181 GLY A CA 1
ATOM 1401 C C . GLY A 1 181 ? -18.675 -1.059 -4.116 1.00 87.38 181 GLY A C 1
ATOM 1402 O O . GLY A 1 181 ? -19.177 -1.730 -3.223 1.00 87.38 181 GLY A O 1
ATOM 1403 N N . VAL A 1 182 ? -19.088 0.179 -4.393 1.00 85.50 182 VAL A N 1
ATOM 1404 C CA . VAL A 1 182 ? -20.189 0.831 -3.666 1.00 85.50 182 VAL A CA 1
ATOM 1405 C C . VAL A 1 182 ? -21.469 0.001 -3.799 1.00 85.50 182 VAL A C 1
ATOM 1407 O O . VAL A 1 182 ? -21.916 -0.270 -4.915 1.00 85.50 182 VAL A O 1
ATOM 1410 N N . GLY A 1 183 ? -22.050 -0.397 -2.667 1.00 85.94 183 GLY A N 1
ATOM 1411 C CA . GLY A 1 183 ? -23.263 -1.205 -2.601 1.00 85.94 183 GLY A CA 1
ATOM 1412 C C . GLY A 1 183 ? -23.385 -1.977 -1.286 1.00 85.94 183 GLY A C 1
ATOM 1413 O O . GLY A 1 183 ? -22.485 -1.956 -0.451 1.00 85.94 183 GLY A O 1
ATOM 1414 N N . LYS A 1 184 ? -24.483 -2.730 -1.141 1.00 85.38 184 LYS A N 1
ATOM 1415 C CA . LYS A 1 184 ? -24.856 -3.413 0.113 1.00 85.38 184 LYS A CA 1
ATOM 1416 C C . LYS A 1 184 ? -23.782 -4.360 0.663 1.00 85.38 184 LYS A C 1
ATOM 1418 O O . LYS A 1 184 ? -23.597 -4.427 1.871 1.00 85.38 184 LYS A O 1
ATOM 1423 N N . ASN A 1 185 ? -23.071 -5.075 -0.213 1.00 86.38 185 ASN A N 1
ATOM 1424 C CA . ASN A 1 185 ? -22.003 -5.997 0.194 1.00 86.38 185 ASN A CA 1
ATOM 1425 C C . ASN A 1 185 ? -20.846 -5.261 0.881 1.00 86.38 185 ASN A C 1
ATOM 1427 O O . ASN A 1 185 ? -20.319 -5.738 1.883 1.00 86.38 185 ASN A O 1
ATOM 1431 N N . LEU A 1 186 ? -20.465 -4.098 0.344 1.00 87.44 186 LEU A N 1
ATOM 1432 C CA . LEU A 1 186 ? -19.433 -3.255 0.931 1.00 87.44 186 LEU A CA 1
ATOM 1433 C C . LEU A 1 186 ? -19.909 -2.670 2.259 1.00 87.44 186 LEU A C 1
ATOM 1435 O O . LEU A 1 186 ? -19.141 -2.683 3.218 1.00 87.44 186 LEU A O 1
ATOM 1439 N N . ASP A 1 187 ? -21.148 -2.179 2.322 1.00 85.88 187 ASP A N 1
ATOM 1440 C CA . ASP A 1 187 ? -21.703 -1.588 3.544 1.00 85.88 187 ASP A CA 1
ATOM 1441 C C . ASP A 1 187 ? -21.731 -2.615 4.685 1.00 85.88 187 ASP A C 1
ATOM 1443 O O . ASP A 1 187 ? -21.264 -2.325 5.785 1.00 85.88 187 ASP A O 1
ATOM 1447 N N . GLN A 1 188 ? -22.176 -3.847 4.406 1.00 85.69 188 GLN A N 1
ATOM 1448 C CA . GLN A 1 188 ? -22.168 -4.938 5.382 1.00 85.69 188 GLN A CA 1
ATOM 1449 C C . GLN A 1 188 ? -20.746 -5.298 5.834 1.00 85.69 188 GLN A C 1
ATOM 1451 O O . GLN A 1 188 ? -20.484 -5.356 7.035 1.00 85.69 188 GLN A O 1
ATOM 1456 N N . LEU A 1 189 ? -19.819 -5.504 4.891 1.00 87.81 189 LEU A N 1
ATOM 1457 C CA . LEU A 1 189 ? -18.436 -5.860 5.221 1.00 87.81 189 LEU A CA 1
ATOM 1458 C C . LEU A 1 189 ? -17.755 -4.758 6.045 1.00 87.81 189 LEU A C 1
ATOM 1460 O O . LEU A 1 189 ? -17.051 -5.042 7.011 1.00 87.81 189 LEU A O 1
ATOM 1464 N N . THR A 1 190 ? -17.994 -3.495 5.689 1.00 89.00 190 THR A N 1
ATOM 1465 C CA . THR A 1 190 ? -17.490 -2.329 6.429 1.00 89.00 190 THR A CA 1
ATOM 1466 C C . THR A 1 190 ? -18.083 -2.281 7.836 1.00 89.00 190 THR A C 1
ATOM 1468 O O . THR A 1 190 ? -17.360 -2.022 8.795 1.00 89.00 190 THR A O 1
ATOM 1471 N N . ALA A 1 191 ? -19.378 -2.577 7.980 1.00 87.25 191 ALA A N 1
ATOM 1472 C CA . ALA A 1 191 ? -20.040 -2.623 9.277 1.00 87.25 191 ALA A CA 1
ATOM 1473 C C . ALA A 1 191 ? -19.402 -3.644 10.216 1.00 87.25 191 ALA A C 1
ATOM 1475 O O . ALA A 1 191 ? -19.105 -3.340 11.370 1.00 87.25 191 ALA A O 1
ATOM 1476 N N . GLU A 1 192 ? -19.192 -4.857 9.714 1.00 88.69 192 GLU A N 1
ATOM 1477 C CA . GLU A 1 192 ? -18.563 -5.942 10.460 1.00 88.69 192 GLU A CA 1
ATOM 1478 C C . GLU A 1 192 ? -17.108 -5.603 10.809 1.00 88.69 192 GLU A C 1
ATOM 1480 O O . GLU A 1 192 ? -16.703 -5.812 11.953 1.00 88.69 192 GLU A O 1
ATOM 1485 N N . ALA A 1 193 ? -16.356 -5.001 9.881 1.00 90.06 193 ALA A N 1
ATOM 1486 C CA . ALA A 1 193 ? -14.976 -4.572 10.107 1.00 90.06 193 ALA A CA 1
ATOM 1487 C C . ALA A 1 193 ? -14.847 -3.524 11.216 1.00 90.06 193 ALA A C 1
ATOM 1489 O O . ALA A 1 193 ? -14.084 -3.712 12.166 1.00 90.06 193 ALA A O 1
ATOM 1490 N N . VAL A 1 194 ? -15.640 -2.451 11.150 1.00 89.69 194 VAL A N 1
ATOM 1491 C CA . VAL A 1 194 ? -15.603 -1.393 12.168 1.00 89.69 194 VAL A CA 1
ATOM 1492 C C . VAL A 1 194 ? -16.091 -1.922 13.521 1.00 89.69 194 VAL A C 1
ATOM 1494 O O . VAL A 1 194 ? -15.488 -1.602 14.541 1.00 89.69 194 VAL A O 1
ATOM 1497 N N . ARG A 1 195 ? -17.115 -2.791 13.559 1.00 89.62 195 ARG A N 1
ATOM 1498 C CA . ARG A 1 195 ? -17.547 -3.451 14.809 1.00 89.62 195 ARG A CA 1
ATOM 1499 C C . ARG A 1 195 ? -16.458 -4.324 15.413 1.00 89.62 195 ARG A C 1
ATOM 1501 O O . ARG A 1 195 ? -16.274 -4.286 16.624 1.00 89.62 195 ARG A O 1
ATOM 1508 N N . ALA A 1 196 ? -15.751 -5.102 14.594 1.00 90.06 196 ALA A N 1
ATOM 1509 C CA . ALA A 1 196 ? -14.657 -5.937 15.070 1.00 90.06 196 ALA A CA 1
ATOM 1510 C C . ALA A 1 196 ? -13.528 -5.079 15.655 1.00 90.06 196 ALA A C 1
ATOM 1512 O O . ALA A 1 196 ? -13.095 -5.345 16.769 1.00 90.06 196 ALA A O 1
ATOM 1513 N N . LEU A 1 197 ? -13.131 -3.998 14.973 1.00 89.75 197 LEU A N 1
ATOM 1514 C CA . LEU A 1 197 ? -12.125 -3.054 15.478 1.00 89.75 197 LEU A CA 1
ATOM 1515 C C . LEU A 1 197 ? -12.540 -2.403 16.802 1.00 89.75 197 LEU A C 1
ATOM 1517 O O . LEU A 1 197 ? -11.739 -2.331 17.731 1.00 89.75 197 LEU A O 1
ATOM 1521 N N . VAL A 1 198 ? -13.794 -1.954 16.906 1.00 86.62 198 VAL A N 1
ATOM 1522 C CA . VAL A 1 198 ? -14.335 -1.392 18.152 1.00 86.62 198 VAL A CA 1
ATOM 1523 C C . VAL A 1 198 ? -14.371 -2.449 19.259 1.00 86.62 198 VAL A C 1
ATOM 1525 O O . VAL A 1 198 ? -14.052 -2.125 20.397 1.00 86.62 198 VAL A O 1
ATOM 1528 N N . GLY A 1 199 ? -14.688 -3.705 18.938 1.00 86.56 199 GLY A N 1
ATOM 1529 C CA . GLY A 1 199 ? -14.677 -4.814 19.893 1.00 86.56 199 GLY A CA 1
ATOM 1530 C C . GLY A 1 199 ? -13.282 -5.149 20.428 1.00 86.56 199 GLY A C 1
ATOM 1531 O O . GLY A 1 199 ? -13.125 -5.326 21.633 1.00 86.56 199 GLY A O 1
ATOM 1532 N N . GLU A 1 200 ? -12.257 -5.179 19.570 1.00 87.88 200 GLU A N 1
ATOM 1533 C CA . GLU A 1 200 ? -10.861 -5.355 20.010 1.00 87.88 200 GLU A CA 1
ATOM 1534 C C . GLU A 1 200 ? -10.407 -4.174 20.889 1.00 87.88 200 GLU A C 1
ATOM 1536 O O . GLU A 1 200 ? -9.713 -4.349 21.891 1.00 87.88 200 GLU A O 1
ATOM 1541 N N . MET A 1 201 ? -10.861 -2.961 20.559 1.00 85.75 201 MET A N 1
ATOM 1542 C CA . MET A 1 201 ? -10.605 -1.761 21.354 1.00 85.75 201 MET A CA 1
ATOM 1543 C C . MET A 1 201 ? -11.308 -1.795 22.724 1.00 85.75 201 MET A C 1
ATOM 1545 O O . MET A 1 201 ? -10.723 -1.368 23.721 1.00 85.75 201 MET A O 1
ATOM 1549 N N . ASP A 1 202 ? -12.540 -2.310 22.787 1.00 84.38 202 ASP A N 1
ATOM 1550 C CA . ASP A 1 202 ? -13.281 -2.536 24.034 1.00 84.38 202 ASP A CA 1
ATOM 1551 C C . ASP A 1 202 ? -12.551 -3.544 24.924 1.00 84.38 202 ASP A C 1
ATOM 1553 O O . ASP A 1 202 ? -12.329 -3.263 26.099 1.00 84.38 202 ASP A O 1
ATOM 1557 N N . GLY A 1 203 ? -12.107 -4.669 24.352 1.00 81.12 203 GLY A N 1
ATOM 1558 C CA . GLY A 1 203 ? -11.339 -5.687 25.074 1.00 81.12 203 GLY A CA 1
ATOM 1559 C C . GLY A 1 203 ? -10.045 -5.137 25.679 1.00 81.12 203 GLY A C 1
ATOM 1560 O O . GLY A 1 203 ? -9.713 -5.459 26.822 1.00 81.12 203 GLY A O 1
ATOM 1561 N N . PHE A 1 204 ? -9.357 -4.251 24.951 1.00 83.19 204 PHE A N 1
ATOM 1562 C CA . PHE A 1 204 ? -8.162 -3.567 25.447 1.00 83.19 204 PHE A CA 1
ATOM 1563 C C . PHE A 1 204 ? -8.466 -2.643 26.640 1.00 83.19 204 PHE A C 1
ATOM 1565 O O . PHE A 1 204 ? -7.723 -2.646 27.623 1.00 83.19 204 PHE A O 1
ATOM 1572 N N . LEU A 1 205 ? -9.551 -1.860 26.572 1.00 79.75 205 LEU A N 1
ATOM 1573 C CA . LEU A 1 205 ? -9.942 -0.921 27.633 1.00 79.75 205 LEU A CA 1
ATOM 1574 C C . LEU A 1 205 ? -10.502 -1.615 28.879 1.00 79.75 205 LEU A C 1
ATOM 1576 O O . LEU A 1 205 ? -10.220 -1.173 29.991 1.00 79.75 205 LEU A O 1
ATOM 1580 N N . ASP A 1 206 ? -11.252 -2.704 28.705 1.00 75.81 206 ASP A N 1
ATOM 1581 C CA . ASP A 1 206 ? -11.838 -3.482 29.804 1.00 75.81 206 ASP A CA 1
ATOM 1582 C C . ASP A 1 206 ? -10.771 -4.304 30.568 1.00 75.81 206 ASP A C 1
ATOM 1584 O O . ASP A 1 206 ? -11.075 -4.967 31.560 1.00 75.81 206 ASP A O 1
ATOM 1588 N N . GLY A 1 207 ? -9.501 -4.238 30.141 1.00 64.38 207 GLY A N 1
ATOM 1589 C CA . GLY A 1 207 ? -8.380 -4.928 30.779 1.00 64.38 207 GLY A CA 1
ATOM 1590 C C . GLY A 1 207 ? -8.428 -6.444 30.599 1.00 64.38 207 GLY A C 1
ATOM 1591 O O . GLY A 1 207 ? -7.753 -7.164 31.339 1.00 64.38 207 GLY A O 1
ATOM 1592 N N . ASP A 1 208 ? -9.215 -6.933 29.637 1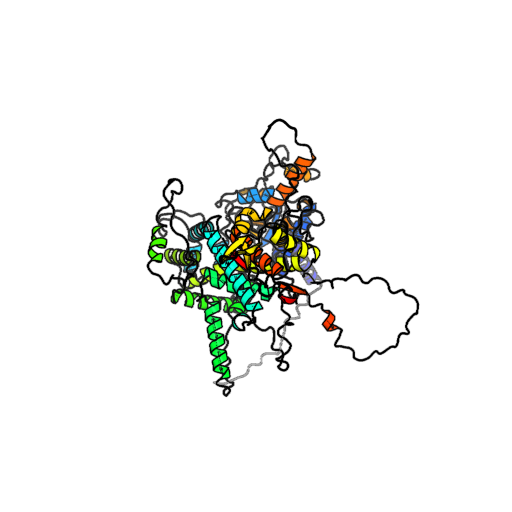.00 46.94 208 ASP A N 1
ATOM 1593 C CA . ASP A 1 208 ? -9.397 -8.359 29.429 1.00 46.94 208 ASP A CA 1
ATOM 1594 C C . ASP A 1 208 ? -8.082 -8.962 28.913 1.00 46.94 208 ASP A C 1
ATOM 1596 O O . ASP A 1 208 ? -7.588 -8.656 27.820 1.00 46.94 208 ASP A O 1
ATOM 1600 N N . VAL A 1 209 ? -7.483 -9.822 29.742 1.00 41.84 209 VAL A N 1
ATOM 1601 C CA . VAL A 1 209 ? -6.176 -10.462 29.505 1.00 41.84 209 VAL A CA 1
ATOM 1602 C C . VAL A 1 209 ? -6.181 -11.260 28.188 1.00 41.84 209 VAL A C 1
ATOM 1604 O O . VAL A 1 209 ? -5.124 -11.477 27.599 1.00 41.84 209 VAL A O 1
ATOM 1607 N N . SER A 1 210 ? -7.369 -11.616 27.685 1.00 40.69 210 SER A N 1
ATOM 1608 C CA . SER A 1 210 ? -7.639 -12.297 26.412 1.00 40.69 210 SER A CA 1
ATOM 1609 C C . SER A 1 210 ? -7.198 -11.520 25.154 1.00 40.69 210 SER A C 1
ATOM 1611 O O . SER A 1 210 ? -6.835 -12.146 24.154 1.00 40.69 210 SER A O 1
ATOM 1613 N N . SER A 1 211 ? -7.184 -10.181 25.207 1.00 39.66 211 SER A N 1
ATOM 1614 C CA . SER A 1 211 ? -6.793 -9.285 24.101 1.00 39.66 211 SER A CA 1
ATOM 1615 C C . SER A 1 211 ? -5.413 -8.642 24.299 1.00 39.66 211 SER A C 1
ATOM 1617 O O . SER A 1 211 ? -4.813 -8.139 23.355 1.00 39.66 211 SER A O 1
ATOM 1619 N N . SER A 1 212 ? -4.880 -8.671 25.528 1.00 37.75 212 SER A N 1
ATOM 1620 C CA . SER A 1 212 ? -3.711 -7.865 25.915 1.00 37.75 212 SER A CA 1
ATOM 1621 C C . SER A 1 212 ? -2.339 -8.499 25.658 1.00 37.75 212 SER A C 1
ATOM 1623 O O . SER A 1 212 ? -1.322 -7.865 25.944 1.00 37.75 212 SER A O 1
ATOM 1625 N N . THR A 1 213 ? -2.258 -9.723 25.125 1.00 38.94 213 THR A N 1
ATOM 1626 C CA . THR A 1 213 ? -0.956 -10.339 24.812 1.00 38.94 213 THR A CA 1
ATOM 1627 C C . THR A 1 213 ? -0.412 -9.817 23.481 1.00 38.94 213 THR A C 1
ATOM 1629 O O . THR A 1 213 ? -0.278 -10.550 22.503 1.00 38.94 213 THR A O 1
ATOM 1632 N N . MET A 1 214 ? -0.065 -8.531 23.453 1.00 43.03 214 MET A N 1
ATOM 1633 C CA . MET A 1 214 ? 0.951 -8.036 22.528 1.00 43.03 214 MET A CA 1
ATOM 1634 C C . MET A 1 214 ? 2.213 -8.894 22.723 1.00 43.03 214 MET A C 1
ATOM 1636 O O . MET A 1 214 ? 2.572 -9.157 23.876 1.00 43.03 214 MET A O 1
ATOM 1640 N N . PRO A 1 215 ? 2.899 -9.357 21.662 1.00 33.56 215 PRO A N 1
ATOM 1641 C CA . PRO A 1 215 ? 4.175 -10.040 21.830 1.00 33.56 215 PRO A CA 1
ATOM 1642 C C . PRO A 1 215 ? 5.124 -9.122 22.605 1.00 33.56 215 PRO A C 1
ATOM 1644 O O . PRO A 1 215 ? 5.424 -8.014 22.161 1.00 33.56 215 PRO A O 1
ATOM 1647 N N . ALA A 1 216 ? 5.543 -9.567 23.790 1.00 31.70 216 ALA A N 1
ATOM 1648 C CA . ALA A 1 216 ? 6.430 -8.808 24.653 1.00 31.70 216 ALA A CA 1
ATOM 1649 C C . ALA A 1 216 ? 7.743 -8.520 23.914 1.00 31.70 216 ALA A C 1
ATOM 1651 O O . ALA A 1 216 ? 8.500 -9.435 23.583 1.00 31.70 216 ALA A O 1
ATOM 1652 N N . SER A 1 217 ? 8.030 -7.245 23.672 1.00 28.11 217 SER A N 1
ATOM 1653 C CA . SER A 1 217 ? 9.394 -6.798 23.428 1.00 28.11 217 SER A CA 1
ATOM 1654 C C . SER A 1 217 ? 10.133 -6.831 24.770 1.00 28.11 217 SER A C 1
ATOM 1656 O O . SER A 1 217 ? 9.986 -5.912 25.568 1.00 28.11 217 SER A O 1
ATOM 1658 N N . GLU A 1 218 ? 10.877 -7.919 24.985 1.00 24.52 218 GLU A N 1
ATOM 1659 C CA . GLU A 1 218 ? 11.757 -8.233 26.125 1.00 24.52 218 GLU A CA 1
ATOM 1660 C C . GLU A 1 218 ? 11.095 -8.401 27.518 1.00 24.52 218 GLU A C 1
ATOM 1662 O O . GLU A 1 218 ? 10.265 -7.596 27.938 1.00 24.52 218 GLU A O 1
ATOM 1667 N N . PRO A 1 219 ? 11.462 -9.454 28.280 1.00 25.53 219 PRO A N 1
ATOM 1668 C CA . PRO A 1 219 ? 10.931 -9.676 29.620 1.00 25.53 219 PRO A CA 1
ATOM 1669 C C . PRO A 1 219 ? 11.629 -8.756 30.632 1.00 25.53 219 PRO A C 1
ATOM 1671 O O . PRO A 1 219 ? 12.802 -8.946 30.951 1.00 25.53 219 PRO A O 1
ATOM 1674 N N . ILE A 1 220 ? 10.902 -7.782 31.182 1.00 28.95 220 ILE A N 1
ATOM 1675 C CA . ILE A 1 220 ? 11.342 -7.053 32.378 1.00 28.95 220 ILE A CA 1
ATOM 1676 C C . ILE A 1 220 ? 10.907 -7.859 33.606 1.00 28.95 220 ILE A C 1
ATOM 1678 O O . ILE A 1 220 ? 9.748 -8.242 33.754 1.00 28.95 220 ILE A O 1
ATOM 1682 N N . SER A 1 221 ? 11.884 -8.167 34.454 1.00 25.27 221 SER A N 1
ATOM 1683 C CA . SER A 1 221 ? 11.764 -9.004 35.643 1.00 25.27 221 SER A CA 1
ATOM 1684 C C . SER A 1 221 ? 10.773 -8.460 36.676 1.00 25.27 221 SER A C 1
ATOM 1686 O O . SER A 1 221 ? 10.820 -7.290 37.048 1.00 25.27 221 SER A O 1
ATOM 1688 N N . LEU A 1 222 ? 9.953 -9.389 37.168 1.00 32.69 222 LEU A N 1
ATOM 1689 C CA . LEU A 1 222 ? 9.082 -9.367 38.344 1.00 32.69 222 LEU A CA 1
ATOM 1690 C C . LEU A 1 222 ? 9.559 -8.460 39.494 1.00 32.69 222 LEU A C 1
ATOM 1692 O O . LEU A 1 222 ? 10.648 -8.672 40.021 1.00 32.69 222 LEU A O 1
ATOM 1696 N N . HIS A 1 223 ? 8.703 -7.509 39.899 1.00 32.44 223 HIS A N 1
ATOM 1697 C CA . HIS A 1 223 ? 8.227 -7.264 41.278 1.00 32.44 223 HIS A CA 1
ATOM 1698 C C . HIS A 1 223 ? 7.509 -5.894 41.398 1.00 32.44 223 HIS A C 1
ATOM 1700 O O . HIS A 1 223 ? 8.085 -4.977 41.969 1.00 32.44 223 HIS A O 1
ATOM 1706 N N . GLN A 1 224 ? 6.256 -5.744 40.922 1.00 28.67 224 GLN A N 1
ATOM 1707 C CA . GLN A 1 224 ? 5.289 -4.744 41.449 1.00 28.67 224 GLN A CA 1
ATOM 1708 C C . GLN A 1 224 ? 3.865 -4.889 40.858 1.00 28.67 224 GLN A C 1
ATOM 1710 O O . GLN A 1 224 ? 3.350 -4.024 40.160 1.00 28.67 224 GLN A O 1
ATOM 1715 N N . GLU A 1 225 ? 3.185 -5.994 41.165 1.00 34.19 225 GLU A N 1
ATOM 1716 C CA . GLU A 1 225 ? 1.911 -6.389 40.530 1.00 34.19 225 GLU A CA 1
ATOM 1717 C C . GLU A 1 225 ? 0.637 -5.592 40.908 1.00 34.19 225 GLU A C 1
ATOM 1719 O O . GLU A 1 225 ? -0.443 -5.978 40.482 1.00 34.19 225 GLU A O 1
ATOM 1724 N N . GLU A 1 226 ? 0.680 -4.457 41.619 1.00 33.34 226 GLU A N 1
ATOM 1725 C CA . GLU A 1 226 ? -0.573 -3.793 42.068 1.00 33.34 226 GLU A CA 1
ATOM 1726 C C . GLU A 1 226 ? -0.677 -2.268 41.829 1.00 33.34 226 GLU A C 1
ATOM 1728 O O . GLU A 1 226 ? -1.569 -1.618 42.374 1.00 33.34 226 GLU A O 1
ATOM 1733 N N . ARG A 1 227 ? 0.168 -1.651 40.981 1.00 28.61 227 ARG A N 1
ATOM 1734 C CA . ARG A 1 227 ? 0.034 -0.209 40.622 1.00 28.61 227 ARG A CA 1
ATOM 1735 C C . ARG A 1 227 ? 0.152 0.152 39.133 1.00 28.61 227 ARG A C 1
ATOM 1737 O O . ARG A 1 227 ? 0.035 1.327 38.795 1.00 28.61 227 ARG A O 1
ATOM 1744 N N . GLU A 1 228 ? 0.350 -0.810 38.234 1.00 40.53 228 GLU A N 1
ATOM 1745 C CA . GLU A 1 228 ? 0.828 -0.524 36.868 1.00 40.53 228 GLU A CA 1
ATOM 1746 C C . GLU A 1 228 ? -0.205 -0.680 35.734 1.00 40.53 228 GLU A C 1
ATOM 1748 O O . GLU A 1 228 ? 0.142 -0.467 34.572 1.00 40.53 228 GLU A O 1
ATOM 1753 N N . SER A 1 229 ? -1.482 -0.985 36.005 1.00 43.38 229 SER A N 1
ATOM 1754 C CA . SER A 1 229 ? -2.458 -1.197 34.916 1.00 43.38 229 SER A CA 1
ATOM 1755 C C . SER A 1 229 ? -2.805 0.083 34.133 1.00 43.38 229 SER A C 1
ATOM 1757 O O . SER A 1 229 ? -3.009 -0.003 32.923 1.00 43.38 229 SER A O 1
ATOM 1759 N N . GLU A 1 230 ? -2.788 1.260 34.774 1.00 42.50 230 GLU A N 1
ATOM 1760 C CA . GLU A 1 230 ? -3.136 2.563 34.168 1.00 42.50 230 GLU A CA 1
ATOM 1761 C C . GLU A 1 230 ? -1.966 3.288 33.475 1.00 42.50 230 GLU A C 1
ATOM 1763 O O . GLU A 1 230 ? -2.166 4.325 32.833 1.00 42.50 230 GLU A O 1
ATOM 1768 N N . ASN A 1 231 ? -0.734 2.786 33.611 1.00 52.47 231 ASN A N 1
ATOM 1769 C CA . ASN A 1 231 ? 0.471 3.502 33.174 1.00 52.47 231 ASN A CA 1
ATOM 1770 C C . ASN A 1 231 ? 1.325 2.733 32.157 1.00 52.47 231 ASN A C 1
ATOM 1772 O O . ASN A 1 231 ? 2.457 3.145 31.891 1.00 52.47 231 ASN A O 1
ATOM 1776 N N . ARG A 1 232 ? 0.793 1.648 31.575 1.00 67.00 232 ARG A N 1
ATOM 1777 C CA . ARG A 1 232 ? 1.488 0.872 30.541 1.00 67.00 232 ARG A CA 1
ATOM 1778 C C . ARG A 1 232 ? 1.803 1.752 29.333 1.00 67.00 232 ARG A C 1
ATOM 1780 O O . ARG A 1 232 ? 0.948 2.452 28.789 1.00 67.00 232 ARG A O 1
ATOM 1787 N N . THR A 1 233 ? 3.075 1.741 28.956 1.00 77.69 233 THR A N 1
ATOM 1788 C CA . THR A 1 233 ? 3.567 2.392 27.749 1.00 77.69 233 THR A CA 1
ATOM 1789 C C . THR A 1 233 ? 3.498 1.391 26.603 1.00 77.69 233 THR A C 1
ATOM 1791 O O . THR A 1 233 ? 3.813 0.213 26.764 1.00 77.69 233 THR A O 1
ATOM 1794 N N . HIS A 1 234 ? 3.043 1.854 25.446 1.00 83.94 234 HIS A N 1
ATOM 1795 C CA . HIS A 1 234 ? 2.877 1.048 24.245 1.00 83.94 234 HIS A CA 1
ATOM 1796 C C . HIS A 1 234 ? 3.615 1.712 23.087 1.00 83.94 234 HIS A C 1
ATOM 1798 O O . HIS A 1 234 ? 3.674 2.939 23.010 1.00 83.94 234 HIS A O 1
ATOM 1804 N N . ASP A 1 235 ? 4.156 0.916 22.170 1.00 88.62 235 ASP A N 1
ATOM 1805 C CA . ASP A 1 235 ? 4.509 1.426 20.848 1.00 88.62 235 ASP A CA 1
ATOM 1806 C C . ASP A 1 235 ? 3.233 1.493 20.000 1.00 88.62 235 ASP A C 1
ATOM 1808 O O . ASP A 1 235 ? 2.520 0.493 19.841 1.00 88.62 235 ASP A O 1
ATOM 1812 N N . LEU A 1 236 ? 2.925 2.687 19.489 1.00 90.75 236 LEU A N 1
ATOM 1813 C CA . LEU A 1 236 ? 1.681 2.957 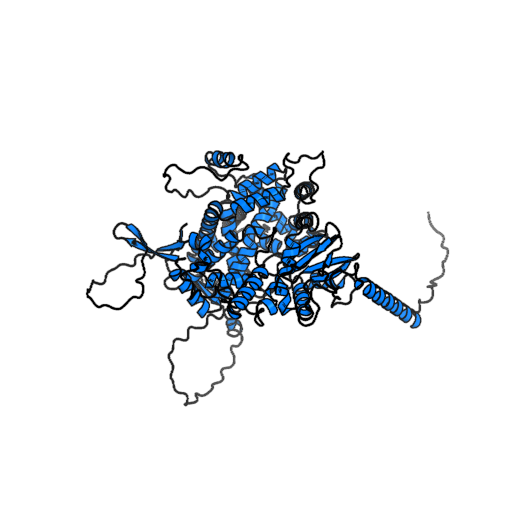18.778 1.00 90.75 236 LEU A CA 1
ATOM 1814 C C . LEU A 1 236 ? 1.546 2.109 17.504 1.00 90.75 236 LEU A C 1
ATOM 1816 O O . LEU A 1 236 ? 0.449 1.634 17.215 1.00 90.75 236 LEU A O 1
ATOM 1820 N N . LEU A 1 237 ? 2.627 1.891 16.744 1.00 90.88 237 LEU A N 1
ATOM 1821 C CA . LEU A 1 237 ? 2.535 1.153 15.478 1.00 90.88 237 LEU A CA 1
ATOM 1822 C C . LEU A 1 237 ? 2.218 -0.339 15.700 1.00 90.88 237 LEU A C 1
ATOM 1824 O O . LEU A 1 237 ? 1.232 -0.811 15.127 1.00 90.88 237 LEU A O 1
ATOM 1828 N N . PRO A 1 238 ? 2.966 -1.096 16.530 1.00 90.81 238 PRO A N 1
ATOM 1829 C CA . PRO A 1 238 ? 2.594 -2.459 16.902 1.00 90.81 238 PRO A CA 1
ATOM 1830 C C . PRO A 1 238 ? 1.176 -2.560 17.468 1.00 90.81 238 PRO A C 1
ATOM 1832 O O . PRO A 1 238 ? 0.451 -3.482 17.107 1.00 90.81 238 PRO A O 1
ATOM 1835 N N . TRP A 1 239 ? 0.752 -1.607 18.303 1.00 91.19 239 TRP A N 1
ATOM 1836 C CA . TRP A 1 239 ? -0.597 -1.612 18.872 1.00 91.19 239 TRP A CA 1
ATOM 1837 C C . TRP A 1 239 ? -1.686 -1.494 17.793 1.00 91.19 239 TRP A C 1
ATOM 1839 O O . TRP A 1 239 ? -2.600 -2.319 17.749 1.00 91.19 239 TRP A O 1
ATOM 1849 N N . VAL A 1 240 ? -1.561 -0.539 16.862 1.00 93.31 240 VAL A N 1
ATOM 1850 C CA . VAL A 1 240 ? -2.515 -0.399 15.743 1.00 93.31 240 VAL A CA 1
ATOM 1851 C C . VAL A 1 240 ? -2.505 -1.641 14.850 1.00 93.31 240 VAL A C 1
ATOM 1853 O O . VAL A 1 240 ? -3.564 -2.131 14.456 1.00 93.31 240 VAL A O 1
ATOM 1856 N N . ARG A 1 241 ? -1.319 -2.178 14.545 1.00 93.00 241 ARG A N 1
ATOM 1857 C CA . ARG A 1 241 ? -1.158 -3.401 13.746 1.00 93.00 241 ARG A CA 1
ATOM 1858 C C . ARG A 1 241 ? -1.898 -4.586 14.346 1.00 93.00 241 ARG A C 1
ATOM 1860 O O . ARG A 1 241 ? -2.593 -5.281 13.610 1.00 93.00 241 ARG A O 1
ATOM 1867 N N . HIS A 1 242 ? -1.764 -4.785 15.652 1.00 91.31 242 HIS A N 1
ATOM 1868 C CA . HIS A 1 242 ? -2.411 -5.880 16.356 1.00 91.31 242 HIS A CA 1
ATOM 1869 C C . HIS A 1 242 ? -3.936 -5.792 16.264 1.00 91.31 242 HIS A C 1
ATOM 1871 O O . HIS A 1 242 ? -4.588 -6.762 15.872 1.00 91.31 242 HIS A O 1
ATOM 1877 N N . LEU A 1 243 ? -4.506 -4.613 16.542 1.00 91.88 243 LEU A N 1
ATOM 1878 C CA . LEU A 1 243 ? -5.954 -4.393 16.466 1.00 91.88 243 LEU A CA 1
ATOM 1879 C C . LEU A 1 243 ? -6.490 -4.639 15.051 1.00 91.88 243 LEU A C 1
ATOM 1881 O O . LEU A 1 243 ? -7.467 -5.369 14.872 1.00 91.88 243 LEU A O 1
ATOM 1885 N N . VAL A 1 244 ? -5.823 -4.079 14.036 1.00 92.69 244 VAL A N 1
ATOM 1886 C CA . VAL A 1 244 ? -6.237 -4.232 12.634 1.00 92.69 244 VAL A CA 1
ATOM 1887 C C . VAL A 1 244 ? -6.086 -5.674 12.155 1.00 92.69 244 VAL A C 1
ATOM 1889 O O . VAL A 1 244 ? -6.982 -6.172 11.473 1.00 92.69 244 VAL A O 1
ATOM 1892 N N . MET A 1 245 ? -5.012 -6.368 12.539 1.00 92.38 245 MET A N 1
ATOM 1893 C CA . MET A 1 245 ? -4.807 -7.790 12.244 1.00 92.38 245 MET A CA 1
ATOM 1894 C C . MET A 1 245 ? -5.934 -8.643 12.835 1.00 92.38 245 MET A C 1
ATOM 1896 O O . MET A 1 245 ? -6.567 -9.407 12.105 1.00 92.38 245 MET A O 1
ATOM 1900 N N . CYS A 1 246 ? -6.210 -8.501 14.135 1.00 90.38 246 CYS A N 1
ATOM 1901 C CA . CYS A 1 246 ? -7.224 -9.298 14.829 1.00 90.38 246 CYS A CA 1
ATOM 1902 C C . CYS A 1 246 ? -8.615 -9.071 14.236 1.00 90.38 246 CYS A C 1
ATOM 1904 O O . CYS A 1 246 ? -9.303 -10.033 13.880 1.00 90.38 246 CYS A O 1
ATOM 1906 N N . ALA A 1 247 ? -8.995 -7.805 14.047 1.00 91.25 247 ALA A N 1
ATOM 1907 C CA . ALA A 1 247 ? -10.279 -7.455 13.461 1.00 91.25 247 ALA A CA 1
ATOM 1908 C C . ALA A 1 247 ? -10.407 -7.960 12.015 1.00 91.25 247 ALA A C 1
ATOM 1910 O O . ALA A 1 247 ? -11.395 -8.615 11.680 1.00 91.25 247 ALA A O 1
ATOM 1911 N N . SER A 1 248 ? -9.388 -7.744 11.174 1.00 92.38 248 SER A N 1
ATOM 1912 C CA . SER A 1 248 ? -9.389 -8.201 9.776 1.00 92.38 248 SER A CA 1
ATOM 1913 C C . SER A 1 248 ? -9.462 -9.722 9.671 1.00 92.38 248 SER A C 1
ATOM 1915 O O . SER A 1 248 ? -10.239 -10.253 8.876 1.00 92.38 248 SER A O 1
ATOM 1917 N N . ALA A 1 249 ? -8.679 -10.442 10.480 1.00 92.88 249 ALA A N 1
ATOM 1918 C CA . ALA A 1 249 ? -8.685 -11.899 10.497 1.00 92.88 249 ALA A CA 1
ATOM 1919 C C . ALA A 1 249 ? -10.055 -12.443 10.927 1.00 92.88 249 ALA A C 1
ATOM 1921 O O . ALA A 1 249 ? -10.575 -13.359 10.287 1.00 92.88 249 ALA A O 1
ATOM 1922 N N . ARG A 1 250 ? -10.670 -11.840 11.953 1.00 91.44 250 ARG A N 1
ATOM 1923 C CA . ARG A 1 250 ? -12.006 -12.208 12.434 1.00 91.44 250 ARG A CA 1
ATOM 1924 C C . ARG A 1 250 ? -13.088 -11.961 11.387 1.00 91.44 250 ARG A C 1
ATOM 1926 O O . ARG A 1 250 ? -13.942 -12.819 11.190 1.00 91.44 250 ARG A O 1
ATOM 1933 N N . VAL A 1 251 ? -13.055 -10.813 10.719 1.00 91.31 251 VAL A N 1
ATOM 1934 C CA . VAL A 1 251 ? -14.081 -10.416 9.742 1.00 91.31 251 VAL A CA 1
ATOM 1935 C C . VAL A 1 251 ? -13.961 -11.241 8.469 1.00 91.31 251 VAL A C 1
ATOM 1937 O O . VAL A 1 251 ? -14.950 -11.769 7.975 1.00 91.31 251 VAL A O 1
ATOM 1940 N N . LEU A 1 252 ? -12.746 -11.407 7.942 1.00 93.12 252 LEU A N 1
ATOM 1941 C CA . LEU A 1 252 ? -12.547 -12.112 6.677 1.00 93.12 252 LEU A CA 1
ATOM 1942 C C . LEU A 1 252 ? -12.650 -13.630 6.833 1.00 93.12 252 LEU A C 1
ATOM 1944 O O . LEU A 1 252 ? -13.291 -14.279 6.009 1.00 93.12 252 LEU A O 1
ATOM 1948 N N . TYR A 1 253 ? -12.048 -14.198 7.879 1.00 94.06 253 TYR A N 1
ATOM 1949 C CA . TYR A 1 253 ? -11.902 -15.650 8.046 1.00 94.06 253 TYR A CA 1
ATOM 1950 C C . TYR A 1 253 ? -12.772 -16.234 9.166 1.00 94.06 253 TYR A C 1
ATOM 1952 O O . TYR A 1 253 ? -12.750 -17.448 9.392 1.00 94.06 253 TYR A O 1
ATOM 1960 N N . GLY A 1 254 ? -13.569 -15.404 9.836 1.00 90.75 254 GLY A N 1
ATOM 1961 C CA . GLY A 1 254 ? -14.479 -15.827 10.892 1.00 90.75 254 GLY A CA 1
ATOM 1962 C C . GLY A 1 254 ? -13.794 -16.040 12.252 1.00 90.75 254 GLY A C 1
ATOM 1963 O O . GLY A 1 254 ? -12.596 -15.782 12.430 1.00 90.75 254 GLY A O 1
ATOM 1964 N N . PRO A 1 255 ? -14.545 -16.541 13.248 1.00 87.69 255 PRO A N 1
ATOM 1965 C CA . PRO A 1 255 ? -14.051 -16.715 14.616 1.00 87.69 255 PRO A CA 1
ATOM 1966 C C . PRO A 1 255 ? -12.942 -17.771 14.737 1.00 87.69 255 PRO A C 1
ATOM 1968 O O . PRO A 1 255 ? -12.086 -17.659 15.605 1.00 87.69 255 PRO A O 1
ATOM 1971 N N . ARG A 1 256 ? -12.912 -18.771 13.845 1.00 89.62 256 ARG A N 1
ATOM 1972 C CA . ARG A 1 256 ? -11.900 -19.847 13.823 1.00 89.62 256 ARG A CA 1
ATOM 1973 C C . ARG A 1 256 ? -10.767 -19.581 12.827 1.00 89.62 256 ARG A C 1
ATOM 1975 O O . ARG A 1 256 ? -10.287 -20.507 12.169 1.00 89.62 256 ARG A O 1
ATOM 1982 N N . ASN A 1 257 ? -10.380 -18.318 12.668 1.00 92.88 257 ASN A N 1
ATOM 1983 C CA . ASN A 1 257 ? -9.290 -17.930 11.776 1.00 92.88 257 ASN A CA 1
ATOM 1984 C C . ASN A 1 257 ? -7.925 -18.468 12.274 1.00 92.88 257 ASN A C 1
ATOM 1986 O O . ASN A 1 257 ? -7.788 -18.798 13.457 1.00 92.88 257 ASN A O 1
ATOM 1990 N N . PRO A 1 258 ? -6.902 -18.539 11.398 1.00 93.12 258 PRO A N 1
ATOM 1991 C CA . PRO A 1 258 ? -5.594 -19.095 11.752 1.00 93.12 258 PRO A CA 1
ATOM 1992 C C . PRO A 1 258 ? -4.926 -18.456 12.981 1.00 93.12 258 PRO A C 1
ATOM 1994 O O . PRO A 1 258 ? -4.307 -19.164 13.770 1.00 93.12 258 PRO A O 1
ATOM 1997 N N . PHE A 1 259 ? -5.073 -17.141 13.171 1.00 91.50 259 PHE A N 1
ATOM 1998 C CA . PHE A 1 259 ? -4.427 -16.406 14.263 1.00 91.50 259 PHE A CA 1
ATOM 1999 C C . PHE A 1 259 ? -5.104 -16.675 15.607 1.00 91.50 259 PHE A C 1
ATOM 2001 O O . PHE A 1 259 ? -4.420 -16.905 16.603 1.00 91.50 259 PHE A O 1
ATOM 2008 N N . THR A 1 260 ? -6.440 -16.703 15.637 1.00 88.00 260 THR A N 1
ATOM 2009 C CA . THR A 1 260 ? -7.205 -17.027 16.850 1.00 88.00 260 THR A CA 1
ATOM 2010 C C . THR A 1 260 ? -6.934 -18.457 17.308 1.00 88.00 260 THR A C 1
ATOM 2012 O O . THR A 1 260 ? -6.630 -18.670 18.478 1.00 88.00 260 THR A O 1
ATOM 2015 N N . VAL A 1 261 ? -6.957 -19.424 16.385 1.00 87.69 261 VAL A N 1
ATOM 2016 C CA . VAL A 1 261 ? -6.697 -20.836 16.712 1.00 87.69 261 VAL A CA 1
ATOM 2017 C C . VAL A 1 261 ? -5.292 -21.027 17.286 1.00 87.69 261 VAL A C 1
ATOM 2019 O O . VAL A 1 261 ? -5.115 -21.764 18.254 1.00 87.69 261 VAL A O 1
ATOM 2022 N N . GLU A 1 262 ? -4.284 -20.365 16.718 1.00 85.62 262 GLU A N 1
ATOM 2023 C CA . GLU A 1 262 ? -2.920 -20.478 17.234 1.00 85.62 262 GLU A CA 1
ATOM 2024 C C . GLU A 1 262 ? -2.763 -19.818 18.607 1.00 85.62 262 GLU A C 1
ATOM 2026 O O . GLU A 1 262 ? -2.166 -20.404 19.510 1.00 85.62 262 GLU A O 1
ATOM 2031 N N . ARG A 1 263 ? -3.368 -18.643 18.812 1.00 83.06 263 ARG A N 1
ATOM 2032 C CA . ARG A 1 263 ? -3.374 -17.964 20.116 1.00 83.06 263 ARG A CA 1
ATOM 2033 C C . ARG A 1 263 ? -4.014 -18.831 21.202 1.00 83.06 263 ARG A C 1
ATOM 2035 O O . ARG A 1 263 ? -3.499 -18.915 22.317 1.00 83.06 263 ARG A O 1
ATOM 2042 N N . GLU A 1 264 ? -5.114 -19.509 20.881 1.00 83.06 264 GLU A N 1
ATOM 2043 C CA . GLU A 1 264 ? -5.778 -20.432 21.803 1.00 83.06 264 GLU A CA 1
ATOM 2044 C C . GLU A 1 264 ? -4.889 -21.623 22.175 1.00 83.06 264 GLU A C 1
ATOM 2046 O O . GLU A 1 264 ? -4.805 -21.964 23.357 1.00 83.06 264 GLU A O 1
ATOM 2051 N N . LYS A 1 265 ? -4.181 -22.216 21.204 1.00 82.94 265 LYS A N 1
ATOM 2052 C CA . LYS A 1 265 ? -3.212 -23.294 21.465 1.00 82.94 265 LYS A CA 1
ATOM 2053 C C . LYS A 1 265 ? -2.071 -22.825 22.360 1.00 82.94 265 LYS A C 1
ATOM 2055 O O . LYS A 1 265 ? -1.760 -23.492 23.341 1.00 82.94 265 LYS A O 1
ATOM 2060 N N . GLN A 1 266 ? -1.487 -21.662 22.071 1.00 77.69 266 GLN A N 1
ATOM 2061 C CA . GLN A 1 266 ? -0.408 -21.095 22.884 1.00 77.69 266 GLN A CA 1
ATOM 2062 C C . GLN A 1 266 ? -0.859 -20.869 24.328 1.00 77.69 266 GLN A C 1
ATOM 2064 O O . GLN A 1 266 ? -0.146 -21.225 25.265 1.00 77.69 266 GLN A O 1
ATOM 2069 N N . ARG A 1 267 ? -2.080 -20.357 24.521 1.00 75.94 267 ARG A N 1
ATOM 2070 C CA . ARG A 1 267 ? -2.661 -20.177 25.855 1.00 75.94 267 ARG A CA 1
ATOM 2071 C C . ARG A 1 267 ? -2.837 -21.511 26.580 1.00 75.94 267 ARG A C 1
ATOM 2073 O O . ARG A 1 267 ? -2.505 -21.610 27.758 1.00 75.94 267 ARG A O 1
ATOM 2080 N N . GLN A 1 268 ? -3.345 -22.536 25.896 1.00 80.00 268 GLN A N 1
ATOM 2081 C CA . GLN A 1 268 ? -3.495 -23.876 26.474 1.00 80.00 268 GLN A CA 1
ATOM 2082 C C . GLN A 1 268 ? -2.136 -24.477 26.860 1.00 80.00 268 GLN A C 1
ATOM 2084 O O . GLN A 1 268 ? -2.007 -25.014 27.960 1.00 80.00 268 GLN A O 1
ATOM 2089 N N . ASN A 1 269 ? -1.117 -24.317 26.013 1.00 77.19 269 ASN A N 1
ATOM 2090 C CA . ASN A 1 269 ? 0.243 -24.783 26.284 1.00 77.19 269 ASN A CA 1
ATOM 2091 C C . ASN A 1 269 ? 0.856 -24.067 27.497 1.00 77.19 269 ASN A C 1
ATOM 2093 O O . ASN A 1 269 ? 1.399 -24.725 28.383 1.00 77.19 269 ASN A O 1
ATOM 2097 N N . GLN A 1 270 ? 0.719 -22.739 27.590 1.00 72.06 270 GLN A N 1
ATOM 2098 C CA . GLN A 1 270 ? 1.201 -21.961 28.740 1.00 72.06 270 GLN A CA 1
ATOM 2099 C C . GLN A 1 270 ? 0.510 -22.381 30.044 1.00 72.06 270 GLN A C 1
ATOM 2101 O O . GLN A 1 270 ? 1.166 -22.534 31.074 1.00 72.06 270 GLN A O 1
ATOM 2106 N N . GLN A 1 271 ? -0.804 -22.626 30.002 1.00 73.81 271 GLN A N 1
ATOM 2107 C CA . GLN A 1 271 ? -1.557 -23.104 31.165 1.00 73.81 271 GLN A CA 1
ATOM 2108 C C . GLN A 1 271 ? -1.129 -24.511 31.602 1.00 73.81 271 GLN A C 1
ATOM 2110 O O . GLN A 1 271 ? -1.050 -24.779 32.800 1.00 73.81 271 GLN A O 1
ATOM 2115 N N . GLN A 1 272 ? -0.806 -25.396 30.656 1.00 67.88 272 GLN A N 1
ATOM 2116 C CA . GLN A 1 272 ? -0.305 -26.741 30.957 1.00 67.88 272 GLN A CA 1
ATOM 2117 C C . GLN A 1 272 ? 1.127 -26.724 31.514 1.00 67.88 272 GLN A C 1
ATOM 2119 O O . GLN A 1 272 ? 1.423 -27.479 32.442 1.00 67.88 272 GLN A O 1
ATOM 2124 N N . GLN A 1 273 ? 1.995 -25.837 31.012 1.00 64.19 273 GLN A N 1
ATOM 2125 C CA . GLN A 1 273 ? 3.368 -25.663 31.509 1.00 64.19 273 GLN A CA 1
ATOM 2126 C C . GLN A 1 273 ? 3.399 -25.122 32.944 1.00 64.19 273 GLN A C 1
ATOM 2128 O O . GLN A 1 273 ? 4.166 -25.615 33.765 1.00 64.19 273 GLN A O 1
ATOM 2133 N N . GLN A 1 274 ? 2.512 -24.182 33.288 1.00 61.41 274 GLN A N 1
ATOM 2134 C CA . GLN A 1 274 ? 2.385 -23.683 34.665 1.00 61.41 274 GLN A CA 1
ATOM 2135 C C . GLN A 1 274 ? 1.922 -24.768 35.657 1.00 61.41 274 GLN A C 1
ATOM 2137 O O . GLN A 1 274 ? 2.186 -24.655 36.851 1.00 61.41 274 GLN A O 1
ATOM 2142 N N . GLN A 1 275 ? 1.272 -25.837 35.179 1.00 57.72 275 GLN A N 1
ATOM 2143 C CA . GLN A 1 275 ? 0.841 -26.971 36.006 1.00 57.72 275 GLN A CA 1
ATOM 2144 C C . GLN A 1 275 ? 1.904 -28.077 36.150 1.00 57.72 275 GLN A C 1
ATOM 2146 O O . GLN A 1 275 ? 1.839 -28.839 37.111 1.00 57.72 275 GLN A O 1
ATOM 2151 N N . HIS A 1 276 ? 2.892 -28.157 35.250 1.00 56.06 276 HIS A N 1
ATOM 2152 C CA . HIS A 1 276 ? 3.949 -29.183 35.247 1.00 56.06 276 HIS A CA 1
ATOM 2153 C C . HIS A 1 276 ? 5.349 -28.563 35.396 1.00 56.06 276 HIS A C 1
ATOM 2155 O O . HIS A 1 276 ? 6.260 -28.842 34.618 1.00 56.06 276 HIS A O 1
ATOM 2161 N N . SER A 1 277 ? 5.526 -27.715 36.414 1.00 47.16 277 SER A N 1
ATOM 2162 C CA . SER A 1 277 ? 6.835 -27.173 36.805 1.00 47.16 277 SER A CA 1
ATOM 2163 C C . SER A 1 277 ? 7.726 -28.300 37.350 1.00 47.16 277 SER A C 1
ATOM 2165 O O . SER A 1 277 ? 7.634 -28.668 38.522 1.00 47.16 277 SER A O 1
ATOM 2167 N N . GLY A 1 278 ? 8.528 -28.914 36.477 1.00 46.25 278 GLY A N 1
ATOM 2168 C CA . GLY A 1 278 ? 9.443 -29.992 36.854 1.00 46.25 278 GLY A CA 1
ATOM 2169 C C . GLY A 1 278 ? 10.389 -30.515 35.768 1.00 46.25 278 GLY A C 1
ATOM 2170 O O . GLY A 1 278 ? 11.321 -31.232 36.121 1.00 46.25 278 GLY A O 1
ATOM 2171 N N . ASP A 1 279 ? 10.211 -30.176 34.486 1.00 41.69 279 ASP A N 1
ATOM 2172 C CA . ASP A 1 279 ? 11.122 -30.632 33.423 1.00 41.69 279 ASP A CA 1
ATOM 2173 C C . ASP A 1 279 ? 11.472 -29.499 32.440 1.00 41.69 279 ASP A C 1
ATOM 2175 O O . ASP A 1 279 ? 10.681 -29.116 31.578 1.00 41.69 279 ASP A O 1
ATOM 2179 N N . ASP A 1 280 ? 12.683 -28.957 32.587 1.00 49.44 280 ASP A N 1
ATOM 2180 C CA . ASP A 1 280 ? 13.226 -27.800 31.855 1.00 49.44 280 ASP A CA 1
ATOM 2181 C C . ASP A 1 280 ? 13.671 -28.114 30.407 1.00 49.44 280 ASP A C 1
ATOM 2183 O O . ASP A 1 280 ? 14.412 -27.341 29.791 1.00 49.44 280 ASP A O 1
ATOM 2187 N N . THR A 1 281 ? 13.274 -29.249 29.822 1.00 44.44 281 THR A N 1
ATOM 2188 C CA . THR A 1 281 ? 13.900 -29.734 28.574 1.00 44.44 281 THR A CA 1
ATOM 2189 C C . THR A 1 281 ? 13.113 -29.534 27.280 1.00 44.44 281 THR A C 1
ATOM 2191 O O . THR A 1 281 ? 13.641 -29.844 26.208 1.00 44.44 281 THR A O 1
ATOM 2194 N N . VAL A 1 282 ? 11.926 -28.919 27.294 1.00 41.75 282 VAL A N 1
ATOM 2195 C CA . VAL A 1 282 ? 11.161 -28.708 26.052 1.00 41.75 282 VAL A CA 1
ATOM 2196 C C . VAL A 1 282 ? 11.205 -27.252 25.583 1.00 41.75 282 VAL A C 1
ATOM 2198 O O . VAL A 1 282 ? 10.309 -26.453 25.840 1.00 41.75 282 VAL A O 1
ATOM 2201 N N . LYS A 1 283 ? 12.244 -26.903 24.811 1.00 38.94 283 LYS A N 1
ATOM 2202 C CA . LYS A 1 283 ? 12.218 -25.707 23.950 1.00 38.94 283 LYS A CA 1
ATOM 2203 C C . LYS A 1 283 ? 11.271 -25.956 22.774 1.00 38.94 283 LYS A C 1
ATOM 2205 O O . LYS A 1 283 ? 11.715 -26.316 21.684 1.00 38.94 283 LYS A O 1
ATOM 2210 N N . HIS A 1 284 ? 9.970 -25.774 22.984 1.00 41.97 284 HIS A N 1
ATOM 2211 C CA . HIS A 1 284 ? 9.040 -25.654 21.869 1.00 41.97 284 HIS A CA 1
ATOM 2212 C C . HIS A 1 284 ? 9.317 -24.342 21.131 1.00 41.97 284 HIS A C 1
ATOM 2214 O O . HIS A 1 284 ? 9.309 -23.255 21.705 1.00 41.97 284 HIS A O 1
ATOM 2220 N N . GLN A 1 285 ? 9.631 -24.459 19.844 1.00 42.62 285 GLN A N 1
ATOM 2221 C CA . GLN A 1 285 ? 9.811 -23.333 18.938 1.00 42.62 285 GLN A CA 1
ATOM 2222 C C . GLN A 1 285 ? 8.421 -22.840 18.499 1.00 42.62 285 GLN A C 1
ATOM 2224 O O . GLN A 1 285 ? 8.066 -22.932 17.327 1.00 42.62 285 GLN A O 1
ATOM 2229 N N . ASP A 1 286 ? 7.612 -22.382 19.457 1.00 48.38 286 ASP A N 1
ATOM 2230 C CA . ASP A 1 286 ? 6.242 -21.929 19.210 1.00 48.38 286 ASP A CA 1
ATOM 2231 C C . ASP A 1 286 ? 6.296 -20.515 18.620 1.00 48.38 286 ASP A C 1
ATOM 2233 O O . ASP A 1 286 ? 6.457 -19.512 19.316 1.00 48.38 286 ASP A O 1
ATOM 2237 N N . GLY A 1 287 ? 6.260 -20.444 17.289 1.00 60.41 287 GLY A N 1
ATOM 2238 C CA . GLY A 1 287 ? 6.238 -19.184 16.554 1.00 60.41 287 GLY A CA 1
ATOM 2239 C C . GLY A 1 287 ? 4.908 -18.459 16.751 1.00 60.41 287 GLY A C 1
ATOM 2240 O O . GLY A 1 287 ? 3.841 -19.028 16.540 1.00 60.41 287 GLY A O 1
ATOM 2241 N N . ASN A 1 288 ? 4.958 -17.184 17.132 1.00 83.12 288 ASN A N 1
ATOM 2242 C CA . ASN A 1 288 ? 3.795 -16.307 17.072 1.00 83.12 288 ASN A CA 1
ATOM 2243 C C . ASN A 1 288 ? 3.485 -15.983 15.599 1.00 83.12 288 ASN A C 1
ATOM 2245 O O . ASN A 1 288 ? 4.288 -15.326 14.935 1.00 83.12 288 ASN A O 1
ATOM 2249 N N . LEU A 1 289 ? 2.321 -16.418 15.093 1.00 90.06 289 LEU A N 1
ATOM 2250 C CA . LEU A 1 289 ? 1.911 -16.180 13.701 1.00 90.06 289 LEU A CA 1
ATOM 2251 C C . LEU A 1 289 ? 1.825 -14.693 13.341 1.00 90.06 289 LEU A C 1
ATOM 2253 O O . LEU A 1 289 ? 2.064 -14.333 12.193 1.00 90.06 289 LEU A O 1
ATOM 2257 N N . GLU A 1 290 ? 1.506 -13.818 14.293 1.00 90.25 290 GLU A N 1
ATOM 2258 C CA . GLU A 1 290 ? 1.507 -12.373 14.055 1.00 90.25 290 GLU A CA 1
ATOM 2259 C C . GLU A 1 290 ? 2.933 -11.856 13.838 1.00 90.25 290 GLU A C 1
ATOM 2261 O O . GLU A 1 290 ? 3.197 -11.127 12.884 1.00 90.25 290 GLU A O 1
ATOM 2266 N N . THR A 1 291 ? 3.881 -12.295 14.668 1.00 90.56 291 THR A N 1
ATOM 2267 C CA . THR A 1 291 ? 5.305 -11.991 14.478 1.00 90.56 291 THR A CA 1
ATOM 2268 C C . THR A 1 291 ? 5.819 -12.559 13.156 1.00 90.56 291 THR A C 1
ATOM 2270 O O . THR A 1 291 ? 6.578 -11.894 12.455 1.00 90.56 291 THR A O 1
ATOM 2273 N N . ASP A 1 292 ? 5.385 -13.760 12.775 1.00 93.69 292 ASP A N 1
ATOM 2274 C CA . ASP A 1 292 ? 5.724 -14.353 11.483 1.00 93.69 292 ASP A CA 1
ATOM 2275 C C . ASP A 1 292 ? 5.171 -13.544 10.311 1.00 93.69 292 ASP A C 1
ATOM 2277 O O . ASP A 1 292 ? 5.868 -13.346 9.317 1.00 93.69 292 ASP A O 1
ATOM 2281 N N . PHE A 1 293 ? 3.948 -13.034 10.430 1.00 94.44 293 PHE A N 1
ATOM 2282 C CA . PHE A 1 293 ? 3.358 -12.183 9.408 1.00 94.44 293 PHE A CA 1
ATOM 2283 C C . PHE A 1 293 ? 4.213 -10.939 9.147 1.00 94.44 293 PHE A C 1
ATOM 2285 O O . PHE A 1 293 ? 4.559 -10.675 7.995 1.00 94.44 293 PHE A O 1
ATOM 2292 N N . TRP A 1 294 ? 4.618 -10.224 10.199 1.00 91.44 294 TRP A N 1
ATOM 2293 C CA . TRP A 1 294 ? 5.460 -9.031 10.057 1.00 91.44 294 TRP A CA 1
ATOM 2294 C C . TRP A 1 294 ? 6.884 -9.375 9.604 1.00 91.44 294 TRP A C 1
ATOM 2296 O O . TRP A 1 294 ? 7.404 -8.741 8.693 1.00 91.44 294 TRP A O 1
ATOM 2306 N N . ASN A 1 295 ? 7.482 -10.456 10.116 1.00 93.00 295 ASN A N 1
ATOM 2307 C CA . ASN A 1 295 ? 8.776 -10.951 9.628 1.00 93.00 295 ASN A CA 1
ATOM 2308 C C . ASN A 1 295 ? 8.760 -11.252 8.121 1.00 93.00 295 ASN A C 1
ATOM 2310 O O . ASN A 1 295 ? 9.758 -11.036 7.431 1.00 93.00 295 ASN A O 1
ATOM 2314 N N . TRP A 1 296 ? 7.648 -11.785 7.613 1.00 93.62 296 TRP A N 1
ATOM 2315 C CA . TRP A 1 296 ? 7.453 -12.032 6.190 1.00 93.62 296 TRP A CA 1
ATOM 2316 C C . TRP A 1 296 ? 7.260 -10.730 5.393 1.00 93.62 296 TRP A C 1
ATOM 2318 O O . TRP A 1 296 ? 7.922 -10.563 4.365 1.00 93.62 296 TRP A O 1
ATOM 2328 N N . ASP A 1 297 ? 6.430 -9.804 5.879 1.00 91.88 297 ASP A N 1
ATOM 2329 C CA . ASP A 1 297 ? 6.172 -8.489 5.268 1.00 91.88 297 ASP A CA 1
ATOM 2330 C C . ASP A 1 297 ? 7.436 -7.607 5.170 1.00 91.88 297 ASP A C 1
ATOM 2332 O O . ASP A 1 297 ? 7.793 -7.117 4.095 1.00 91.88 297 ASP A O 1
ATOM 2336 N N . HIS A 1 298 ? 8.213 -7.488 6.248 1.00 89.75 298 HIS A N 1
ATOM 2337 C CA . HIS A 1 298 ? 9.469 -6.726 6.226 1.00 89.75 298 HIS A CA 1
ATOM 2338 C C . HIS A 1 298 ? 10.538 -7.367 5.324 1.00 89.75 298 HIS A C 1
ATOM 2340 O O . HIS A 1 298 ? 11.467 -6.701 4.863 1.00 89.75 298 HIS A O 1
ATOM 2346 N N . GLY A 1 299 ? 10.408 -8.662 5.022 1.00 89.88 299 GLY A N 1
ATOM 2347 C CA . GLY A 1 299 ? 11.349 -9.414 4.194 1.00 89.88 299 GLY A CA 1
ATOM 2348 C C . GLY A 1 299 ? 10.954 -9.597 2.724 1.00 89.88 299 GLY A C 1
ATOM 2349 O O . GLY A 1 299 ? 11.670 -10.297 1.997 1.00 89.88 299 GLY A O 1
ATOM 2350 N N . LEU A 1 300 ? 9.867 -8.978 2.241 1.00 89.12 300 LEU A N 1
ATOM 2351 C CA . LEU A 1 300 ? 9.388 -9.157 0.857 1.00 89.12 300 LEU A CA 1
ATOM 2352 C C . LEU A 1 300 ? 10.450 -8.782 -0.189 1.00 89.12 300 LEU A C 1
ATOM 2354 O O . LEU A 1 300 ? 10.586 -9.465 -1.208 1.00 89.12 300 LEU A O 1
ATOM 2358 N N . GLY A 1 301 ? 11.243 -7.737 0.073 1.00 85.62 301 GLY A N 1
ATOM 2359 C CA . GLY A 1 301 ? 12.342 -7.323 -0.804 1.00 85.62 301 GLY A CA 1
ATOM 2360 C C . GLY A 1 301 ? 13.413 -8.407 -0.968 1.00 85.62 301 GLY A C 1
ATOM 2361 O O . GLY A 1 301 ? 13.866 -8.662 -2.083 1.00 85.62 301 GLY A O 1
ATOM 2362 N N . GLN A 1 302 ? 13.756 -9.111 0.117 1.00 86.88 302 GLN A N 1
ATOM 2363 C CA . GLN A 1 302 ? 14.722 -10.217 0.094 1.00 86.88 302 GLN A CA 1
ATOM 2364 C C . GLN A 1 302 ? 14.164 -11.422 -0.676 1.00 86.88 302 GLN A C 1
ATOM 2366 O O . GLN A 1 302 ? 14.864 -12.027 -1.490 1.00 86.88 302 GLN A O 1
ATOM 2371 N N . LEU A 1 303 ? 12.878 -11.736 -0.484 1.00 89.62 303 LEU A N 1
ATOM 2372 C CA . LEU A 1 303 ? 12.199 -12.812 -1.212 1.00 89.62 303 LEU A CA 1
ATOM 2373 C C . LEU A 1 303 ? 12.105 -12.532 -2.718 1.00 89.62 303 LEU A C 1
ATOM 2375 O O . LEU A 1 303 ? 12.219 -13.456 -3.527 1.00 89.62 303 LEU A O 1
ATOM 2379 N N . LEU A 1 304 ? 11.941 -11.265 -3.113 1.00 87.56 304 LEU A N 1
ATOM 2380 C CA . LEU A 1 304 ? 11.846 -10.869 -4.518 1.00 87.56 304 LEU A CA 1
ATOM 2381 C C . LEU A 1 304 ? 13.146 -11.116 -5.302 1.00 87.56 304 LEU A C 1
ATOM 2383 O O . LEU A 1 304 ? 13.072 -11.419 -6.497 1.00 87.56 304 LEU A O 1
ATOM 2387 N N . ILE A 1 305 ? 14.311 -11.038 -4.643 1.00 85.56 305 ILE A N 1
ATOM 2388 C CA . ILE A 1 305 ? 15.620 -11.357 -5.245 1.00 85.56 305 ILE A CA 1
ATOM 2389 C C . ILE A 1 305 ? 15.649 -12.819 -5.717 1.00 85.56 305 ILE A C 1
ATOM 2391 O O . ILE A 1 305 ? 16.174 -13.118 -6.789 1.00 85.56 305 ILE A O 1
ATOM 2395 N N . GLY A 1 306 ? 15.037 -13.730 -4.953 1.00 81.94 306 GLY A N 1
ATOM 2396 C CA . GLY A 1 306 ? 14.783 -15.112 -5.369 1.00 81.94 306 GLY A CA 1
ATOM 2397 C C . GLY A 1 306 ? 16.012 -16.029 -5.457 1.00 81.94 306 GLY A C 1
ATOM 2398 O O . GLY A 1 306 ? 15.892 -17.141 -5.967 1.00 81.94 306 GLY A O 1
ATOM 2399 N N . ILE A 1 307 ? 17.182 -15.607 -4.971 1.00 85.56 307 ILE A N 1
ATOM 2400 C CA . ILE A 1 307 ? 18.408 -16.423 -4.965 1.00 85.56 307 ILE A CA 1
ATOM 2401 C C . ILE A 1 307 ? 18.404 -17.297 -3.708 1.00 85.56 307 ILE A C 1
ATOM 2403 O O . ILE A 1 307 ? 18.699 -16.786 -2.639 1.00 85.56 307 ILE A O 1
ATOM 2407 N N . TRP A 1 308 ? 18.057 -18.587 -3.814 1.00 88.75 308 TRP A N 1
ATOM 2408 C CA . TRP A 1 308 ? 17.972 -19.536 -2.680 1.00 88.75 308 TRP A CA 1
ATOM 2409 C C . TRP A 1 308 ? 17.348 -18.927 -1.406 1.00 88.75 308 TRP A C 1
ATOM 2411 O O . TRP A 1 308 ? 18.031 -18.780 -0.387 1.00 88.75 308 TRP A O 1
ATOM 2421 N N . PRO A 1 309 ? 16.053 -18.556 -1.445 1.00 88.19 309 PRO A N 1
ATOM 2422 C CA . PRO A 1 309 ? 15.424 -17.757 -0.391 1.00 88.19 309 PRO A CA 1
ATOM 2423 C C . PRO A 1 309 ? 15.423 -18.437 0.985 1.00 88.19 309 PRO A C 1
ATOM 2425 O O . PRO A 1 309 ? 15.449 -17.746 1.995 1.00 88.19 309 PRO A O 1
ATOM 2428 N N . SER A 1 310 ? 15.485 -19.770 1.054 1.00 90.44 310 SER A N 1
ATOM 2429 C CA . SER A 1 310 ? 15.637 -20.502 2.321 1.00 90.44 310 SER A CA 1
ATOM 2430 C C . SER A 1 310 ? 16.946 -20.193 3.061 1.00 90.44 310 SER A C 1
ATOM 2432 O O . SER A 1 310 ? 17.024 -20.388 4.273 1.00 90.44 310 SER A O 1
ATOM 2434 N N . VAL A 1 311 ? 17.965 -19.698 2.353 1.00 91.12 311 VAL A N 1
ATOM 2435 C CA . VAL A 1 311 ? 19.276 -19.334 2.907 1.00 91.12 311 VAL A CA 1
ATOM 2436 C C . VAL A 1 311 ? 19.444 -17.818 2.961 1.00 91.12 311 VAL A C 1
ATOM 2438 O O . VAL A 1 311 ? 19.780 -17.282 4.013 1.00 91.12 311 VAL A O 1
ATOM 2441 N N . THR A 1 312 ? 19.193 -17.121 1.851 1.00 90.56 312 THR A N 1
ATOM 2442 C CA . THR A 1 312 ? 19.441 -15.671 1.726 1.00 90.56 312 THR A CA 1
ATOM 2443 C C . THR A 1 312 ? 18.368 -14.807 2.382 1.00 90.56 312 THR A C 1
ATOM 2445 O O . THR A 1 312 ? 18.655 -13.685 2.779 1.00 90.56 312 THR A O 1
ATOM 2448 N N . ALA A 1 313 ? 17.152 -15.339 2.520 1.00 91.88 313 ALA A N 1
ATOM 2449 C CA . ALA A 1 313 ? 15.986 -14.681 3.100 1.00 91.88 313 ALA A CA 1
ATOM 2450 C C . ALA A 1 313 ? 15.346 -15.601 4.157 1.00 91.88 313 ALA A C 1
ATOM 2452 O O . ALA A 1 313 ? 14.131 -15.783 4.210 1.00 91.88 313 ALA A O 1
ATOM 2453 N N . ARG A 1 314 ? 16.184 -16.247 4.981 1.00 93.88 314 ARG A N 1
ATOM 2454 C CA . ARG A 1 314 ? 15.790 -17.361 5.860 1.00 93.88 314 ARG A CA 1
ATOM 2455 C C . ARG A 1 314 ? 14.616 -17.025 6.786 1.00 93.88 314 ARG A C 1
ATOM 2457 O O . ARG A 1 314 ? 13.690 -17.825 6.903 1.00 93.88 314 ARG A O 1
ATOM 2464 N N . VAL A 1 315 ? 14.655 -15.860 7.436 1.00 93.25 315 VAL A N 1
ATOM 2465 C CA . VAL A 1 315 ? 13.605 -15.403 8.365 1.00 93.25 315 VAL A CA 1
ATOM 2466 C C . VAL A 1 315 ? 12.256 -15.242 7.648 1.00 93.25 315 VAL A C 1
ATOM 2468 O O . VAL A 1 315 ? 11.335 -15.986 7.996 1.00 93.25 315 VAL A O 1
ATOM 2471 N N . PRO A 1 316 ? 12.120 -14.381 6.617 1.00 94.38 316 PRO A N 1
ATOM 2472 C CA . PRO A 1 316 ? 10.847 -14.221 5.914 1.00 94.38 316 PRO A CA 1
ATOM 2473 C C . PRO A 1 316 ? 10.404 -15.483 5.167 1.00 94.38 316 PRO A C 1
ATOM 2475 O O . PRO A 1 316 ? 9.206 -15.733 5.056 1.00 94.38 316 PRO A O 1
ATOM 2478 N N . TYR A 1 317 ? 11.339 -16.310 4.687 1.00 94.88 317 TYR A N 1
ATOM 2479 C CA . TYR A 1 317 ? 11.016 -17.584 4.044 1.00 94.88 317 TYR A CA 1
ATOM 2480 C C . TYR A 1 317 ? 10.311 -18.539 5.013 1.00 94.88 317 TYR A C 1
ATOM 2482 O O . TYR A 1 317 ? 9.215 -19.010 4.724 1.00 94.88 317 TYR A O 1
ATOM 2490 N N . HIS A 1 318 ? 10.905 -18.812 6.179 1.00 94.69 318 HIS A N 1
ATOM 2491 C CA . HIS A 1 318 ? 10.296 -19.737 7.138 1.00 94.69 318 HIS A CA 1
ATOM 2492 C C . HIS A 1 318 ? 9.031 -19.172 7.784 1.00 94.69 318 HIS A C 1
ATOM 2494 O O . HIS A 1 318 ? 8.114 -19.940 8.068 1.00 94.69 318 HIS A O 1
ATOM 2500 N N . ALA A 1 319 ? 8.966 -17.854 7.987 1.00 94.81 319 ALA A N 1
ATOM 2501 C CA . ALA A 1 319 ? 7.762 -17.190 8.467 1.00 94.81 319 ALA A CA 1
ATOM 2502 C C . ALA A 1 319 ? 6.589 -17.381 7.488 1.00 94.81 319 ALA A C 1
ATOM 2504 O O . ALA A 1 319 ? 5.511 -17.820 7.891 1.00 94.81 319 ALA A O 1
ATOM 2505 N N . ARG A 1 320 ? 6.830 -17.193 6.180 1.00 95.69 320 ARG A N 1
ATOM 2506 C CA . ARG A 1 320 ? 5.847 -17.488 5.128 1.00 95.69 320 ARG A CA 1
ATOM 2507 C C . ARG A 1 320 ? 5.364 -18.934 5.171 1.00 95.69 320 ARG A C 1
ATOM 2509 O O . ARG A 1 320 ? 4.162 -19.165 5.124 1.00 95.69 320 ARG A O 1
ATOM 2516 N N . GLU A 1 321 ? 6.270 -19.909 5.252 1.00 95.62 321 GLU A N 1
ATOM 2517 C CA . GLU A 1 321 ? 5.864 -21.323 5.239 1.00 95.62 321 GLU A CA 1
ATOM 2518 C C . GLU A 1 321 ? 5.026 -21.704 6.475 1.00 95.62 321 GLU A C 1
ATOM 2520 O O . GLU A 1 321 ? 4.075 -22.475 6.343 1.00 95.62 321 GLU A O 1
ATOM 2525 N N . ARG A 1 322 ? 5.298 -21.123 7.655 1.00 95.19 322 ARG A N 1
ATOM 2526 C CA . ARG A 1 322 ? 4.453 -21.316 8.851 1.00 95.19 322 ARG A CA 1
ATOM 2527 C C . ARG A 1 322 ? 3.060 -20.706 8.687 1.00 95.19 322 ARG A C 1
ATOM 2529 O O . ARG A 1 322 ? 2.071 -21.366 9.000 1.00 95.19 322 ARG A O 1
ATOM 2536 N N . LEU A 1 323 ? 2.968 -19.498 8.127 1.00 95.75 323 LEU A N 1
ATOM 2537 C CA . LEU A 1 323 ? 1.683 -18.863 7.809 1.00 95.75 323 LEU A CA 1
ATOM 2538 C C . LEU A 1 323 ? 0.876 -19.707 6.818 1.00 95.75 323 LEU A C 1
ATOM 2540 O O . LEU A 1 323 ? -0.305 -19.969 7.038 1.00 95.75 323 LEU A O 1
ATOM 2544 N N . VAL A 1 324 ? 1.519 -20.182 5.748 1.00 96.12 324 VAL A N 1
ATOM 2545 C CA . VAL A 1 324 ? 0.880 -21.050 4.750 1.00 96.12 324 VAL A CA 1
ATOM 2546 C C . VAL A 1 324 ? 0.379 -22.343 5.392 1.00 96.12 324 VAL A C 1
ATOM 2548 O O . VAL A 1 324 ? -0.744 -22.749 5.104 1.00 96.12 324 VAL A O 1
ATOM 2551 N N . ALA A 1 325 ? 1.140 -22.957 6.302 1.00 95.62 325 ALA A N 1
ATOM 2552 C CA . ALA A 1 325 ? 0.698 -24.146 7.034 1.00 95.62 325 ALA A CA 1
ATOM 2553 C C . ALA A 1 325 ? -0.538 -23.880 7.921 1.00 95.62 325 ALA A C 1
ATOM 2555 O O . ALA A 1 325 ? -1.457 -24.706 7.984 1.00 95.62 325 ALA A O 1
ATOM 2556 N N . ALA A 1 326 ? -0.609 -22.708 8.559 1.00 95.00 326 ALA A N 1
ATOM 2557 C CA . ALA A 1 326 ? -1.769 -22.308 9.355 1.00 95.00 326 ALA A CA 1
ATOM 2558 C C . ALA A 1 326 ? -3.019 -22.097 8.477 1.00 95.00 326 ALA A C 1
ATOM 2560 O O . ALA A 1 326 ? -4.091 -22.634 8.770 1.00 95.00 326 ALA A O 1
ATOM 2561 N N . PHE A 1 327 ? -2.874 -21.404 7.341 1.00 96.19 327 PHE A N 1
ATOM 2562 C CA . PHE A 1 327 ? -3.950 -21.251 6.352 1.00 96.19 327 PHE A CA 1
ATOM 2563 C C . PHE A 1 327 ? -4.364 -22.582 5.721 1.00 96.19 327 PHE A C 1
ATOM 2565 O O . PHE A 1 327 ? -5.548 -22.808 5.471 1.00 96.19 327 PHE A O 1
ATOM 2572 N N . ARG A 1 328 ? -3.412 -23.490 5.501 1.00 95.75 328 ARG A N 1
ATOM 2573 C CA . ARG A 1 328 ? -3.683 -24.833 4.995 1.00 95.75 328 ARG A CA 1
ATOM 2574 C C . ARG A 1 328 ? -4.578 -25.613 5.952 1.00 95.75 328 ARG A C 1
ATOM 2576 O O . ARG A 1 328 ? -5.604 -26.135 5.527 1.00 95.75 328 ARG A O 1
ATOM 2583 N N . THR A 1 329 ? -4.241 -25.599 7.241 1.00 94.81 329 THR A N 1
ATOM 2584 C CA . THR A 1 329 ? -5.048 -26.228 8.298 1.00 94.81 329 THR A CA 1
ATOM 2585 C C . THR A 1 329 ? -6.469 -25.661 8.327 1.00 94.81 329 THR A C 1
ATOM 2587 O O . THR A 1 329 ? -7.439 -26.412 8.392 1.00 94.81 329 THR A O 1
ATOM 2590 N N . TYR A 1 330 ? -6.604 -24.339 8.211 1.00 93.94 330 TYR A N 1
ATOM 2591 C CA . TYR A 1 330 ? -7.897 -23.658 8.152 1.00 93.94 330 TYR A CA 1
ATOM 2592 C C . TYR A 1 330 ? -8.753 -24.084 6.941 1.00 93.94 330 TYR A C 1
ATOM 2594 O O . TYR A 1 330 ? -9.956 -24.325 7.076 1.00 93.94 330 TYR A O 1
ATOM 2602 N N . ILE A 1 331 ? -8.137 -24.210 5.760 1.00 93.81 331 ILE A N 1
ATOM 2603 C CA . ILE A 1 331 ? -8.819 -24.635 4.528 1.00 93.81 331 ILE A CA 1
ATOM 2604 C C . ILE A 1 331 ? -9.216 -26.113 4.600 1.00 93.81 331 ILE A C 1
ATOM 2606 O O . ILE A 1 331 ? -10.341 -26.453 4.227 1.00 93.81 331 ILE A O 1
ATOM 2610 N N . ASP A 1 332 ? -8.325 -26.981 5.079 1.00 93.75 332 ASP A N 1
ATOM 2611 C CA . ASP A 1 332 ? -8.583 -28.420 5.196 1.00 93.75 332 ASP A CA 1
ATOM 2612 C C . ASP A 1 332 ? -9.695 -28.703 6.221 1.00 93.75 332 ASP A C 1
ATOM 2614 O O . ASP A 1 332 ? -10.561 -29.546 5.982 1.00 93.75 332 ASP A O 1
ATOM 2618 N N . ALA A 1 333 ? -9.742 -27.929 7.311 1.00 91.25 333 ALA A N 1
ATOM 2619 C CA . ALA A 1 333 ? -10.807 -27.982 8.312 1.00 91.25 333 ALA A CA 1
ATOM 2620 C C . ALA A 1 333 ? -12.138 -27.364 7.840 1.00 91.25 333 ALA A C 1
ATOM 2622 O O . ALA A 1 333 ? -13.134 -27.430 8.560 1.00 91.25 333 ALA A O 1
ATOM 2623 N N . LYS A 1 334 ? -12.171 -26.752 6.646 1.00 90.62 334 LYS A N 1
ATOM 2624 C CA . LYS A 1 334 ? -13.346 -26.074 6.072 1.00 90.62 334 LYS A CA 1
ATOM 2625 C C . LYS A 1 334 ? -13.962 -25.009 6.982 1.00 90.62 334 LYS A C 1
ATOM 2627 O O . LYS A 1 334 ? -15.152 -24.726 6.894 1.00 90.62 334 LYS A O 1
ATOM 2632 N N . HIS A 1 335 ? -13.147 -24.357 7.808 1.00 88.69 335 HIS A N 1
ATOM 2633 C CA . HIS A 1 335 ? -13.608 -23.298 8.713 1.00 88.69 335 HIS A CA 1
ATOM 2634 C C . HIS A 1 335 ? -14.171 -22.065 7.980 1.00 88.69 335 HIS A C 1
ATOM 2636 O O . HIS A 1 335 ? -14.801 -21.216 8.605 1.00 88.69 335 HIS A O 1
ATOM 2642 N N . TYR A 1 336 ? -13.964 -21.968 6.663 1.00 88.00 336 TYR A N 1
ATOM 2643 C CA . TYR A 1 336 ? -14.540 -20.927 5.813 1.00 88.00 336 TYR A CA 1
ATOM 2644 C C . TYR A 1 336 ? -15.995 -21.203 5.388 1.00 88.00 336 TYR A C 1
ATOM 2646 O O . TYR A 1 336 ? -16.638 -20.305 4.847 1.00 88.00 336 TYR A O 1
ATOM 2654 N N . GLU A 1 337 ? -16.518 -22.422 5.566 1.00 85.94 337 GLU A N 1
ATOM 2655 C CA . GLU A 1 337 ? -17.901 -22.759 5.203 1.00 85.94 337 GLU A CA 1
ATOM 2656 C C . GLU A 1 337 ? -18.876 -22.275 6.296 1.00 85.94 337 GLU A C 1
ATOM 2658 O O . GLU A 1 337 ? -18.579 -22.417 7.483 1.00 85.94 337 GLU A O 1
ATOM 2663 N N . PRO A 1 338 ? -20.036 -21.694 5.935 1.00 71.75 338 PRO A N 1
ATOM 2664 C CA . PRO A 1 338 ? -21.071 -21.361 6.911 1.00 71.75 338 PRO A CA 1
ATOM 2665 C C . PRO A 1 338 ? -21.665 -22.644 7.515 1.00 71.75 338 PRO A C 1
ATOM 2667 O O . PRO A 1 338 ? -21.903 -23.614 6.794 1.00 71.75 338 PRO A O 1
ATOM 2670 N N . GLU A 1 339 ? -21.928 -22.657 8.827 1.00 60.94 339 GLU A N 1
ATOM 2671 C CA . GLU A 1 339 ? -22.418 -23.863 9.523 1.00 60.94 339 GLU A CA 1
ATOM 2672 C C . GLU A 1 339 ? -23.857 -24.247 9.120 1.00 60.94 339 GLU A C 1
ATOM 2674 O O . GLU A 1 339 ? -24.215 -25.427 9.148 1.00 60.94 339 GLU A O 1
ATOM 2679 N N . ASP A 1 340 ? -24.653 -23.287 8.633 1.00 55.72 340 ASP A N 1
ATOM 2680 C CA . ASP A 1 340 ? -26.021 -23.522 8.167 1.00 55.72 340 ASP A CA 1
ATOM 2681 C C . ASP A 1 340 ? -26.089 -23.889 6.673 1.00 55.72 340 ASP A C 1
ATOM 2683 O O . ASP A 1 340 ? -25.906 -23.071 5.762 1.00 55.72 340 ASP A O 1
ATOM 2687 N N . LYS A 1 341 ? -26.448 -25.150 6.398 1.00 43.31 341 LYS A N 1
ATOM 2688 C CA . LYS A 1 341 ? -26.619 -25.694 5.035 1.00 43.31 341 LYS A CA 1
ATOM 2689 C C . LYS A 1 341 ? -27.730 -25.009 4.219 1.00 43.31 341 LYS A C 1
ATOM 2691 O O . LYS A 1 341 ? -27.711 -25.121 2.995 1.00 43.31 341 LYS A O 1
ATOM 2696 N N . HIS A 1 342 ? -28.664 -24.288 4.850 1.00 39.03 342 HIS A N 1
ATOM 2697 C CA . HIS A 1 342 ? -29.752 -23.588 4.149 1.00 39.03 342 HIS A CA 1
ATOM 2698 C C . HIS A 1 342 ? -29.306 -22.295 3.444 1.00 39.03 342 HIS A C 1
ATOM 2700 O O . HIS A 1 342 ? -29.816 -21.975 2.371 1.00 39.03 342 HIS A O 1
ATOM 2706 N N . THR A 1 343 ? -28.294 -21.599 3.964 1.00 41.94 343 THR A N 1
ATOM 2707 C CA . THR A 1 343 ? -27.753 -20.360 3.369 1.00 41.94 343 THR A CA 1
ATOM 2708 C C . THR A 1 343 ? -26.857 -20.650 2.157 1.00 41.94 343 THR A C 1
ATOM 2710 O O . THR A 1 343 ? -26.731 -19.838 1.237 1.00 41.94 343 THR A O 1
ATOM 2713 N N . SER A 1 344 ? -26.287 -21.860 2.101 1.00 32.72 344 SER A N 1
ATOM 2714 C CA . SER A 1 344 ? -25.446 -22.328 0.990 1.00 32.72 344 SER A CA 1
ATOM 2715 C C . SER A 1 344 ? -26.211 -22.408 -0.341 1.00 32.72 344 SER A C 1
ATOM 2717 O O . SER A 1 344 ? -25.642 -22.149 -1.403 1.00 32.72 344 SER A O 1
ATOM 2719 N N . THR A 1 345 ? -27.515 -22.705 -0.309 1.00 30.55 345 THR A N 1
ATOM 2720 C CA . THR A 1 345 ? -28.346 -22.811 -1.520 1.00 30.55 345 THR A CA 1
ATOM 2721 C C . THR A 1 345 ? -28.644 -21.437 -2.133 1.00 30.55 345 THR A C 1
ATOM 2723 O O . THR A 1 345 ? -28.625 -21.294 -3.358 1.00 30.55 345 THR A O 1
ATOM 2726 N N . VAL A 1 346 ? -28.816 -20.400 -1.306 1.00 38.34 346 VAL A N 1
ATOM 2727 C CA . VAL A 1 346 ? -29.081 -19.016 -1.751 1.00 38.34 346 VAL A CA 1
ATOM 2728 C C . VAL A 1 346 ? -27.829 -18.374 -2.366 1.00 38.34 346 VAL A C 1
ATOM 2730 O O . VAL A 1 346 ? -27.906 -17.742 -3.417 1.00 38.34 346 VAL A O 1
ATOM 2733 N N . LEU A 1 347 ? -26.644 -18.625 -1.797 1.00 38.53 347 LEU A N 1
ATOM 2734 C CA . LEU A 1 347 ? -25.372 -18.134 -2.351 1.00 38.53 347 LEU A CA 1
ATOM 2735 C C . LEU A 1 347 ? -24.955 -18.865 -3.641 1.00 38.53 347 LEU A C 1
ATOM 2737 O O . LEU A 1 347 ? -24.313 -18.274 -4.509 1.00 38.53 347 LEU A O 1
ATOM 2741 N N . SER A 1 348 ? -25.341 -20.137 -3.796 1.00 30.45 348 SER A N 1
ATOM 2742 C CA . SER A 1 348 ? -25.065 -20.916 -5.014 1.00 30.45 348 SER A CA 1
ATOM 2743 C C . SER A 1 348 ? -25.974 -20.562 -6.200 1.00 30.45 348 SER A C 1
ATOM 2745 O O . SER A 1 348 ? -25.552 -20.696 -7.347 1.00 30.45 348 SER A O 1
ATOM 2747 N N . SER A 1 349 ? -27.197 -20.082 -5.942 1.00 28.94 349 SER A N 1
ATOM 2748 C CA . SER A 1 349 ? -28.208 -19.819 -6.978 1.00 28.94 349 SER A CA 1
ATOM 2749 C C . SER A 1 349 ? -28.156 -18.401 -7.559 1.00 28.94 349 SER A C 1
ATOM 2751 O O . SER A 1 349 ? -28.583 -18.205 -8.691 1.00 28.94 349 SER A O 1
ATOM 2753 N N . SER A 1 350 ? -27.552 -17.426 -6.867 1.00 31.62 350 SER A N 1
ATOM 2754 C CA . SER A 1 350 ? -27.470 -16.030 -7.341 1.00 31.62 350 SER A CA 1
ATOM 2755 C C . SER A 1 350 ? -26.344 -15.748 -8.359 1.00 31.62 350 SER A C 1
ATOM 2757 O O . SER A 1 350 ? -26.239 -14.627 -8.854 1.00 31.62 350 SER A O 1
ATOM 2759 N N . SER A 1 351 ? -25.479 -16.721 -8.673 1.00 36.25 351 SER A N 1
ATOM 2760 C CA . SER A 1 351 ? -24.270 -16.493 -9.492 1.00 36.25 351 SER A CA 1
ATOM 2761 C C . SER A 1 351 ? -24.324 -17.064 -10.916 1.00 36.25 351 SER A C 1
ATOM 2763 O O . SER A 1 351 ? -23.336 -16.935 -11.642 1.00 36.25 351 SER A O 1
ATOM 2765 N N . ASN A 1 352 ? -25.434 -17.689 -11.330 1.00 30.84 352 ASN A N 1
ATOM 2766 C CA . ASN A 1 352 ? -25.560 -18.249 -12.683 1.00 30.84 352 ASN A CA 1
ATOM 2767 C C . ASN A 1 352 ? -26.139 -17.280 -13.728 1.00 30.84 352 ASN A C 1
ATOM 2769 O O . ASN A 1 352 ? -26.006 -17.555 -14.918 1.00 30.84 352 ASN A O 1
ATOM 2773 N N . ASP A 1 353 ? -26.666 -16.120 -13.328 1.00 28.50 353 ASP A N 1
ATOM 2774 C CA . ASP A 1 353 ? -27.168 -15.118 -14.274 1.00 28.50 353 ASP A CA 1
ATOM 2775 C C . ASP A 1 353 ? -26.111 -14.045 -14.557 1.00 28.50 353 ASP A C 1
ATOM 2777 O O . ASP A 1 353 ? -26.029 -12.986 -13.931 1.00 28.50 353 ASP A O 1
ATOM 2781 N N . LYS A 1 354 ? -25.269 -14.324 -15.554 1.00 36.84 354 LYS A N 1
ATOM 2782 C CA . LYS A 1 354 ? -24.486 -13.284 -16.226 1.00 36.84 354 LYS A CA 1
ATOM 2783 C C . LYS A 1 354 ? -25.439 -12.418 -17.068 1.00 36.84 354 LYS A C 1
ATOM 2785 O O . LYS A 1 354 ? -26.089 -12.927 -17.971 1.00 36.84 354 LYS A O 1
ATOM 2790 N N . TYR A 1 355 ? -25.414 -11.104 -16.823 1.00 31.34 355 TYR A N 1
ATOM 2791 C CA . TYR A 1 355 ? -26.026 -10.023 -17.620 1.00 31.34 355 TYR A CA 1
ATOM 2792 C C . TYR A 1 355 ? -27.557 -9.856 -17.566 1.00 31.34 355 TYR A C 1
ATOM 2794 O O . TYR A 1 355 ? -28.220 -9.971 -18.590 1.00 31.34 355 TYR A O 1
ATOM 2802 N N . ASN A 1 356 ? -28.116 -9.428 -16.426 1.00 28.19 356 ASN A N 1
ATOM 2803 C CA . ASN A 1 356 ? -29.215 -8.444 -16.437 1.00 28.19 356 ASN A CA 1
ATOM 2804 C C . ASN A 1 356 ? -29.502 -7.888 -15.032 1.00 28.19 356 ASN A C 1
ATOM 2806 O O . ASN A 1 356 ? -30.264 -8.464 -14.266 1.00 28.19 356 ASN A O 1
ATOM 2810 N N . ILE A 1 357 ? -28.927 -6.733 -14.689 1.00 33.50 357 ILE A N 1
ATOM 2811 C CA . ILE A 1 357 ? -29.394 -5.928 -13.550 1.00 33.50 357 ILE A CA 1
ATOM 2812 C C . ILE A 1 357 ? -29.905 -4.619 -14.142 1.00 33.50 357 ILE A C 1
ATOM 2814 O O . ILE A 1 357 ? -29.155 -3.656 -14.225 1.00 33.50 357 ILE A O 1
ATOM 2818 N N . ASN A 1 358 ? -31.129 -4.644 -14.681 1.00 30.78 358 ASN A N 1
ATOM 2819 C CA . ASN A 1 358 ? -31.992 -3.475 -14.905 1.00 30.78 358 ASN A CA 1
ATOM 2820 C C . ASN A 1 358 ? -33.354 -3.909 -15.474 1.00 30.78 358 ASN A C 1
ATOM 2822 O O . ASN A 1 358 ? -33.654 -3.683 -16.644 1.00 30.78 358 ASN A O 1
ATOM 2826 N N . ARG A 1 359 ? -34.185 -4.536 -14.637 1.00 29.23 359 ARG A N 1
ATOM 2827 C CA . ARG A 1 359 ? -35.656 -4.470 -14.682 1.00 29.23 359 ARG A CA 1
ATOM 2828 C C . ARG A 1 359 ? -36.204 -5.397 -13.607 1.00 29.23 359 ARG A C 1
ATOM 2830 O O . ARG A 1 359 ? -36.121 -6.602 -13.757 1.00 29.23 359 ARG A O 1
ATOM 2837 N N . GLU A 1 360 ? -36.737 -4.820 -12.540 1.00 27.00 360 GLU A N 1
ATOM 2838 C CA . GLU A 1 360 ? -38.133 -5.031 -12.147 1.00 27.00 360 GLU A CA 1
ATOM 2839 C C . GLU A 1 360 ? -38.429 -4.235 -10.876 1.00 27.00 360 GLU A C 1
ATOM 2841 O O . GLU A 1 360 ? -37.955 -4.499 -9.775 1.00 27.00 360 GLU A O 1
ATOM 2846 N N . SER A 1 361 ? -39.209 -3.183 -11.084 1.00 30.95 361 SER A N 1
ATOM 2847 C CA . SER A 1 361 ? -39.896 -2.418 -10.064 1.00 30.95 361 SER A CA 1
ATOM 2848 C C . SER A 1 361 ? -41.090 -3.213 -9.536 1.00 30.95 361 SER A C 1
ATOM 2850 O O . SER A 1 361 ? -41.986 -3.554 -10.307 1.00 30.95 361 SER A O 1
ATOM 2852 N N . GLY A 1 362 ? -41.153 -3.372 -8.214 1.00 28.30 362 GLY A N 1
ATOM 2853 C CA . GLY A 1 362 ? -42.401 -3.548 -7.475 1.00 28.30 362 GLY A CA 1
ATOM 2854 C C . GLY A 1 362 ? -42.710 -4.972 -7.021 1.00 28.30 362 GLY A C 1
ATOM 2855 O O . GLY A 1 362 ? -43.295 -5.743 -7.773 1.00 28.30 362 GLY A O 1
ATOM 2856 N N . LYS A 1 363 ? -42.462 -5.249 -5.732 1.00 25.45 363 LYS A N 1
ATOM 2857 C CA . LYS A 1 363 ? -43.505 -5.608 -4.748 1.00 25.45 363 LYS A CA 1
ATOM 2858 C C . LYS A 1 363 ? -42.918 -5.868 -3.347 1.00 25.45 363 LYS A C 1
ATOM 2860 O O . LYS A 1 363 ? -42.122 -6.769 -3.145 1.00 25.45 363 LYS A O 1
ATOM 2865 N N . THR A 1 364 ? -43.405 -5.042 -2.417 1.00 25.48 364 THR A N 1
ATOM 2866 C CA . THR A 1 364 ? -43.752 -5.301 -1.004 1.00 25.48 364 THR A CA 1
ATOM 2867 C C . THR A 1 364 ? -42.705 -5.785 0.008 1.00 25.48 364 THR A C 1
ATOM 2869 O O . THR A 1 364 ? -42.313 -6.943 0.044 1.00 25.48 364 THR A O 1
ATOM 2872 N N . ASN A 1 365 ? -42.432 -4.861 0.936 1.00 30.22 365 ASN A N 1
ATOM 2873 C CA . ASN A 1 365 ? -41.954 -5.000 2.313 1.00 30.22 365 ASN A CA 1
ATOM 2874 C C . ASN A 1 365 ? -42.402 -6.273 3.054 1.00 30.22 365 ASN A C 1
ATOM 2876 O O . ASN A 1 365 ? -43.602 -6.469 3.258 1.00 30.22 365 ASN A O 1
ATOM 2880 N N . ARG A 1 366 ? -41.431 -7.013 3.598 1.00 28.19 366 ARG A N 1
ATOM 2881 C CA . ARG A 1 366 ? -41.331 -7.414 5.017 1.00 28.19 366 ARG A CA 1
ATOM 2882 C C . ARG A 1 366 ? -40.136 -8.349 5.172 1.00 28.19 366 ARG A C 1
ATOM 2884 O O . ARG A 1 366 ? -40.234 -9.497 4.781 1.00 28.19 366 ARG A O 1
ATOM 2891 N N . GLU A 1 367 ? -39.065 -7.852 5.776 1.00 27.80 367 GLU A N 1
ATOM 2892 C CA . GLU A 1 367 ? -38.167 -8.647 6.619 1.00 27.80 367 GLU A CA 1
ATOM 2893 C C . GLU A 1 367 ? -37.312 -7.665 7.429 1.00 27.80 367 GLU A C 1
ATOM 2895 O O . GLU A 1 367 ? -36.367 -7.055 6.935 1.00 27.80 367 GLU A O 1
ATOM 2900 N N . GLN A 1 368 ? -37.764 -7.426 8.662 1.00 26.92 368 GLN A N 1
ATOM 2901 C CA . GLN A 1 368 ? -36.972 -6.815 9.722 1.00 26.92 368 GLN A CA 1
ATOM 2902 C C . GLN A 1 368 ? -36.051 -7.892 10.310 1.00 26.92 368 GLN A C 1
ATOM 2904 O O . GLN A 1 368 ? -36.513 -8.979 10.642 1.00 26.92 368 GLN A O 1
ATOM 2909 N N . GLU A 1 369 ? -34.772 -7.536 10.412 1.00 32.19 369 GLU A N 1
ATOM 2910 C CA . GLU A 1 369 ? -33.841 -7.832 11.508 1.00 32.19 369 GLU A CA 1
ATOM 2911 C C . GLU A 1 369 ? -33.838 -9.235 12.136 1.00 32.19 369 GLU A C 1
ATOM 2913 O O . GLU A 1 369 ? -34.605 -9.547 13.041 1.00 32.19 369 GLU A O 1
ATOM 2918 N N . HIS A 1 370 ? -32.785 -9.992 11.818 1.00 27.94 370 HIS A N 1
ATOM 2919 C CA . HIS A 1 370 ? -31.903 -10.499 12.869 1.00 27.94 370 HIS A CA 1
ATOM 2920 C C . HIS A 1 370 ? -30.476 -10.650 12.327 1.00 27.94 370 HIS A C 1
ATOM 2922 O O . HIS A 1 370 ? -30.204 -11.449 11.434 1.00 27.94 370 HIS A O 1
ATOM 2928 N N . THR A 1 371 ? -29.555 -9.860 12.874 1.00 32.22 371 THR A N 1
ATOM 2929 C CA . THR A 1 371 ? -28.102 -9.963 12.702 1.00 32.22 371 THR A CA 1
ATOM 2930 C C . THR A 1 371 ? -27.620 -11.272 13.339 1.00 32.22 371 THR A C 1
ATOM 2932 O O . THR A 1 371 ? -27.154 -11.300 14.475 1.00 32.22 371 THR A O 1
ATOM 2935 N N . GLN A 1 372 ? -27.781 -12.394 12.636 1.00 34.25 372 GLN A N 1
ATOM 2936 C CA . GLN A 1 372 ? -27.113 -13.637 13.010 1.00 34.25 372 GLN A CA 1
ATOM 2937 C C . GLN A 1 372 ? -25.617 -13.475 12.739 1.00 34.25 372 GLN A C 1
ATOM 2939 O O . GLN A 1 372 ? -25.202 -13.228 11.608 1.00 34.25 372 GLN A O 1
ATOM 2944 N N . ALA A 1 373 ? -24.816 -13.591 13.800 1.00 40.59 373 ALA A N 1
ATOM 2945 C CA . ALA A 1 373 ? -23.368 -13.681 13.708 1.00 40.59 373 ALA A CA 1
ATOM 2946 C C . ALA A 1 373 ? -23.004 -14.779 12.699 1.00 40.59 373 ALA A C 1
ATOM 2948 O O . ALA A 1 373 ? -23.355 -15.944 12.889 1.00 40.59 373 ALA A O 1
ATOM 2949 N N . THR A 1 374 ? -22.330 -14.411 11.613 1.00 50.84 374 THR A N 1
ATOM 2950 C CA . THR A 1 374 ? -21.852 -15.376 10.626 1.00 50.84 374 THR A CA 1
ATOM 2951 C C . THR A 1 374 ? -20.870 -16.321 11.314 1.00 50.84 374 THR A C 1
ATOM 2953 O O . THR A 1 374 ? -19.794 -15.913 11.745 1.00 50.84 374 THR A O 1
ATOM 2956 N N . THR A 1 375 ? -21.239 -17.594 11.443 1.00 58.91 375 THR A N 1
ATOM 2957 C CA . THR A 1 375 ? -20.400 -18.632 12.066 1.00 58.91 375 THR A CA 1
ATOM 2958 C C . THR A 1 375 ? -19.197 -19.034 11.196 1.00 58.91 375 THR A C 1
ATOM 2960 O O . THR A 1 375 ? -18.264 -19.668 11.693 1.00 58.91 375 THR A O 1
ATOM 2963 N N . GLY A 1 376 ? -19.189 -18.636 9.914 1.00 70.81 376 GLY A N 1
ATOM 2964 C CA . GLY A 1 376 ? -18.127 -18.893 8.930 1.00 70.81 376 GLY A CA 1
ATOM 2965 C C . GLY A 1 376 ? -17.382 -17.636 8.451 1.00 70.81 376 GLY A C 1
ATOM 2966 O O . GLY A 1 376 ? -17.484 -16.567 9.048 1.00 70.81 376 GLY A O 1
ATOM 2967 N N . ALA A 1 377 ? -16.618 -17.775 7.363 1.00 86.81 377 ALA A N 1
ATOM 2968 C CA . ALA A 1 377 ? -15.870 -16.679 6.739 1.00 86.81 377 ALA A CA 1
ATOM 2969 C C . ALA A 1 377 ? -16.768 -15.680 5.994 1.00 86.81 377 ALA A C 1
ATOM 2971 O O . ALA A 1 377 ? -17.888 -16.006 5.590 1.00 86.81 377 ALA A O 1
ATOM 2972 N N . ALA A 1 378 ? -16.225 -14.493 5.709 1.00 90.25 378 ALA A N 1
ATOM 2973 C CA . ALA A 1 378 ? -16.892 -13.523 4.853 1.00 90.25 378 ALA A CA 1
ATOM 2974 C C . ALA A 1 378 ? -17.172 -14.118 3.454 1.00 90.25 378 ALA A C 1
ATOM 2976 O O . ALA A 1 378 ? -16.322 -14.831 2.898 1.00 90.25 378 ALA A O 1
ATOM 2977 N N . PRO A 1 379 ? -18.303 -13.767 2.805 1.00 90.44 379 PRO A N 1
ATOM 2978 C CA . PRO A 1 379 ? -18.659 -14.293 1.483 1.00 90.44 379 PRO A CA 1
ATOM 2979 C C . PRO A 1 379 ? -17.583 -14.086 0.405 1.00 90.44 379 PRO A C 1
ATOM 2981 O O . PRO A 1 379 ? -17.481 -14.878 -0.536 1.00 90.44 379 PRO A O 1
ATOM 2984 N N . ILE A 1 380 ? -16.763 -13.037 0.540 1.00 91.38 380 ILE A N 1
ATOM 2985 C CA . ILE A 1 380 ? -15.628 -12.780 -0.350 1.00 91.38 380 ILE A CA 1
ATOM 2986 C C . ILE A 1 380 ? -14.580 -13.899 -0.263 1.00 91.38 380 ILE A C 1
ATOM 2988 O O . ILE A 1 380 ? -14.189 -14.420 -1.304 1.00 91.38 380 ILE A O 1
ATOM 2992 N N . VAL A 1 381 ? -14.190 -14.345 0.937 1.00 93.50 381 VAL A N 1
ATOM 2993 C CA . VAL A 1 381 ? -13.202 -15.424 1.144 1.00 93.50 381 VAL A CA 1
ATOM 2994 C C . VAL A 1 381 ? -13.735 -16.753 0.617 1.00 93.50 381 VAL A C 1
ATOM 2996 O O . VAL A 1 381 ? -13.054 -17.440 -0.147 1.00 93.50 381 VAL A O 1
ATOM 2999 N N . PHE A 1 382 ? -14.994 -17.079 0.923 1.00 91.75 382 PHE A N 1
ATOM 3000 C CA . PHE A 1 382 ? -15.642 -18.279 0.389 1.00 91.75 382 PHE A CA 1
ATOM 3001 C C . PHE A 1 382 ? -15.582 -18.320 -1.149 1.00 91.75 382 PHE A C 1
ATOM 3003 O O . PHE A 1 382 ? -15.186 -19.325 -1.750 1.00 91.75 382 PHE A O 1
ATOM 3010 N N . ASN A 1 383 ? -15.922 -17.207 -1.808 1.00 92.00 383 ASN A N 1
ATOM 3011 C CA . ASN A 1 383 ? -15.896 -17.124 -3.265 1.00 92.00 383 ASN A CA 1
ATOM 3012 C C . ASN A 1 383 ? -14.482 -17.142 -3.851 1.00 92.00 383 ASN A C 1
ATOM 3014 O O . ASN A 1 383 ? -14.293 -17.731 -4.918 1.00 92.00 383 ASN A O 1
ATOM 3018 N N . ARG A 1 384 ? -13.486 -16.565 -3.170 1.00 94.31 384 ARG A N 1
ATOM 3019 C CA . ARG A 1 384 ? -12.075 -16.674 -3.576 1.00 94.31 384 ARG A CA 1
ATOM 3020 C C . ARG A 1 384 ? -11.610 -18.123 -3.595 1.00 94.31 384 ARG A C 1
ATOM 3022 O O . ARG A 1 384 ? -11.121 -18.581 -4.628 1.00 94.31 384 ARG A O 1
ATOM 3029 N N . ILE A 1 385 ? -11.850 -18.859 -2.509 1.00 94.38 385 ILE A N 1
ATOM 3030 C CA . ILE A 1 385 ? -11.496 -20.280 -2.393 1.00 94.38 385 ILE A CA 1
ATOM 3031 C C . ILE A 1 385 ? -12.214 -21.098 -3.475 1.00 94.38 385 ILE A C 1
ATOM 3033 O O . ILE A 1 385 ? -11.594 -21.927 -4.145 1.00 94.38 385 ILE A O 1
ATOM 3037 N N . ARG A 1 386 ? -13.506 -20.835 -3.707 1.00 93.00 386 ARG A N 1
ATOM 3038 C CA . ARG A 1 386 ? -14.293 -21.496 -4.760 1.00 93.00 386 ARG A CA 1
ATOM 3039 C C . ARG A 1 386 ? -13.724 -21.245 -6.160 1.00 93.00 386 ARG A C 1
ATOM 3041 O O . ARG A 1 386 ? -13.613 -22.191 -6.940 1.00 93.00 386 ARG A O 1
ATOM 3048 N N . ILE A 1 387 ? -13.371 -20.000 -6.489 1.00 91.94 387 ILE A N 1
ATOM 3049 C CA . ILE A 1 387 ? -12.780 -19.638 -7.789 1.00 91.94 387 ILE A CA 1
ATOM 3050 C C . ILE A 1 387 ? -11.406 -20.295 -7.948 1.00 91.94 387 ILE A C 1
ATOM 3052 O O . ILE A 1 387 ? -11.158 -20.913 -8.981 1.00 91.94 387 ILE A O 1
ATOM 3056 N N . ALA A 1 388 ? -10.545 -20.223 -6.929 1.00 92.38 388 ALA A N 1
ATOM 3057 C CA . ALA A 1 388 ? -9.218 -20.835 -6.956 1.00 92.38 388 ALA A CA 1
ATOM 3058 C C . ALA A 1 388 ? -9.297 -22.354 -7.198 1.00 92.38 388 ALA A C 1
ATOM 3060 O O . ALA A 1 388 ? -8.622 -22.872 -8.089 1.00 92.38 388 ALA A O 1
ATOM 3061 N N . ARG A 1 389 ? -10.201 -23.059 -6.499 1.00 92.31 389 ARG A N 1
ATOM 3062 C CA . ARG A 1 389 ? -10.472 -24.490 -6.742 1.00 92.31 389 ARG A CA 1
ATOM 3063 C C . ARG A 1 389 ? -10.976 -24.759 -8.155 1.00 92.31 389 ARG A C 1
ATOM 3065 O O . ARG A 1 389 ? -10.523 -25.704 -8.787 1.00 92.31 389 ARG A O 1
ATOM 3072 N N . ALA A 1 390 ? -11.886 -23.929 -8.666 1.00 91.00 390 ALA A N 1
ATOM 3073 C CA . ALA A 1 390 ? -12.440 -24.093 -10.011 1.00 91.00 390 ALA A CA 1
ATOM 3074 C C . ALA A 1 390 ? -11.397 -23.899 -11.127 1.00 91.00 390 ALA A C 1
ATOM 3076 O O . ALA A 1 390 ? -11.580 -24.430 -12.219 1.00 91.00 390 ALA A O 1
ATOM 3077 N N . HIS A 1 391 ? -10.328 -23.145 -10.859 1.00 89.69 391 HIS A N 1
ATOM 3078 C CA . HIS A 1 391 ? -9.181 -22.977 -11.759 1.00 89.69 391 HIS A CA 1
ATOM 3079 C C . HIS A 1 391 ? -8.067 -24.012 -11.527 1.00 89.69 391 HIS A C 1
ATOM 3081 O O . HIS A 1 391 ? -7.063 -23.983 -12.233 1.00 89.69 391 HIS A O 1
ATOM 3087 N N . GLY A 1 392 ? -8.247 -24.937 -10.579 1.00 90.56 392 GLY A N 1
ATOM 3088 C CA . GLY A 1 392 ? -7.318 -26.039 -10.323 1.00 90.56 392 GLY A CA 1
ATOM 3089 C C . GLY A 1 392 ? -6.152 -25.698 -9.396 1.00 90.56 392 GLY A C 1
ATOM 3090 O O . GLY A 1 392 ? -5.123 -26.357 -9.472 1.00 90.56 392 GLY A O 1
ATOM 3091 N N . PHE A 1 393 ? -6.270 -24.682 -8.532 1.00 91.69 393 PHE A N 1
ATOM 3092 C CA . PHE A 1 393 ? -5.216 -24.403 -7.551 1.00 91.69 393 PHE A CA 1
ATOM 3093 C C . PHE A 1 393 ? -5.014 -25.610 -6.630 1.00 91.69 393 PHE A C 1
ATOM 3095 O O . PHE A 1 393 ? -5.983 -26.157 -6.089 1.00 91.69 393 PHE A O 1
ATOM 3102 N N . SER A 1 394 ? -3.749 -25.963 -6.388 1.00 91.69 394 SER A N 1
ATOM 3103 C CA . SER A 1 394 ? -3.396 -26.888 -5.313 1.00 91.69 394 SER A CA 1
ATOM 3104 C C . SER A 1 394 ? -3.900 -26.316 -3.977 1.00 91.69 394 SER A C 1
ATOM 3106 O O . SER A 1 394 ? -3.994 -25.092 -3.832 1.00 91.69 394 SER A O 1
ATOM 3108 N N . PRO A 1 395 ? -4.233 -27.133 -2.964 1.00 91.38 395 PRO A N 1
ATOM 3109 C CA . PRO A 1 395 ? -4.745 -26.561 -1.720 1.00 91.38 395 PRO A CA 1
ATOM 3110 C C . PRO A 1 395 ? -3.683 -25.730 -0.971 1.00 91.38 395 PRO A C 1
ATOM 3112 O O . PRO A 1 395 ? -4.009 -24.781 -0.262 1.00 91.38 395 PRO A O 1
ATOM 3115 N N . ASP A 1 396 ? -2.411 -25.988 -1.261 1.00 93.19 396 ASP A N 1
ATOM 3116 C CA . ASP A 1 396 ? -1.257 -25.161 -0.916 1.00 93.19 396 ASP A CA 1
ATOM 3117 C C . ASP A 1 396 ? -1.222 -23.814 -1.660 1.00 93.19 396 ASP A C 1
ATOM 3119 O O . ASP A 1 396 ? -0.897 -22.777 -1.076 1.00 93.19 396 ASP A O 1
ATOM 3123 N N . GLY A 1 397 ? -1.573 -23.808 -2.945 1.00 93.44 397 GLY A N 1
ATOM 3124 C CA . GLY A 1 397 ? -1.765 -22.603 -3.748 1.00 93.44 397 GLY A CA 1
ATOM 3125 C C . GLY A 1 397 ? -2.949 -21.762 -3.265 1.00 93.44 397 GLY A C 1
ATOM 3126 O O . GLY A 1 397 ? -2.867 -20.533 -3.258 1.00 93.44 397 GLY A O 1
ATOM 3127 N N . ILE A 1 398 ? -4.027 -22.398 -2.788 1.00 95.00 398 ILE A N 1
ATOM 3128 C CA . ILE A 1 398 ? -5.163 -21.703 -2.162 1.00 95.00 398 ILE A CA 1
ATOM 3129 C C . ILE A 1 398 ? -4.720 -21.047 -0.850 1.00 95.00 398 ILE A C 1
ATOM 3131 O O . ILE A 1 398 ? -4.974 -19.861 -0.664 1.00 95.00 398 ILE A O 1
ATOM 3135 N N . ALA A 1 399 ? -4.001 -21.764 0.021 1.00 96.19 399 ALA A N 1
ATOM 3136 C CA . ALA A 1 399 ? -3.475 -21.195 1.266 1.00 96.19 399 ALA A CA 1
ATOM 3137 C C . ALA A 1 399 ? -2.590 -19.960 1.010 1.00 96.19 399 ALA A C 1
ATOM 3139 O O . ALA A 1 399 ? -2.744 -18.933 1.671 1.00 96.19 399 ALA A O 1
ATOM 3140 N N . ARG A 1 400 ? -1.724 -20.018 -0.011 1.00 95.56 400 ARG A N 1
ATOM 3141 C CA . ARG A 1 400 ? -0.897 -18.880 -0.452 1.00 95.56 400 ARG A CA 1
ATOM 3142 C C . ARG A 1 400 ? -1.726 -17.725 -1.028 1.00 95.56 400 ARG A C 1
ATOM 3144 O O . ARG A 1 400 ? -1.408 -16.565 -0.772 1.00 95.56 400 ARG A O 1
ATOM 3151 N N . SER A 1 401 ? -2.795 -18.018 -1.775 1.00 94.38 401 SER A N 1
ATOM 3152 C CA . SER A 1 401 ? -3.746 -17.004 -2.264 1.00 94.38 401 SER A CA 1
ATOM 3153 C C . SER A 1 401 ? -4.439 -16.268 -1.116 1.00 94.38 401 SER A C 1
ATOM 3155 O O . SER A 1 401 ? -4.578 -15.045 -1.176 1.00 94.38 401 SER A O 1
ATOM 3157 N N . GLU A 1 402 ? -4.860 -16.984 -0.075 1.00 95.19 402 GLU A N 1
ATOM 3158 C CA . GLU A 1 402 ? -5.563 -16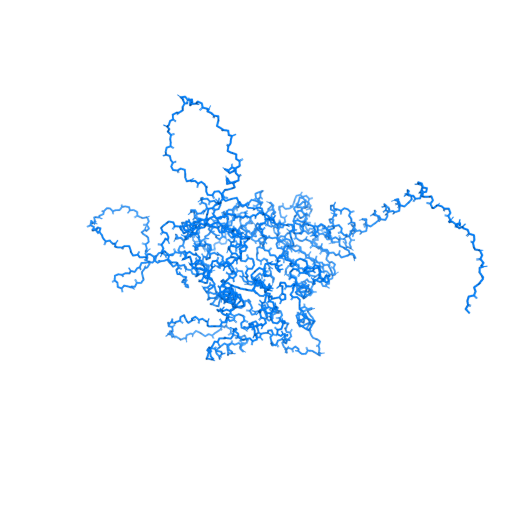.380 1.061 1.00 95.19 402 GLU A CA 1
ATOM 3159 C C . GLU A 1 402 ? -4.605 -15.609 1.980 1.00 95.19 402 GLU A C 1
ATOM 3161 O O . GLU A 1 402 ? -4.912 -14.482 2.368 1.00 95.19 402 GLU A O 1
ATOM 3166 N N . LEU A 1 403 ? -3.379 -16.102 2.193 1.00 95.81 403 LEU A N 1
ATOM 3167 C CA . LEU A 1 403 ? -2.323 -15.301 2.822 1.00 95.81 403 LEU A CA 1
ATOM 3168 C C . LEU A 1 403 ? -2.082 -13.988 2.052 1.00 95.81 403 LEU A C 1
ATOM 3170 O O . LEU A 1 403 ? -2.031 -12.915 2.653 1.00 95.81 403 LEU A O 1
ATOM 3174 N N . SER A 1 404 ? -2.010 -14.050 0.715 1.00 93.50 404 SER A N 1
ATOM 3175 C CA . SER A 1 404 ? -1.893 -12.853 -0.129 1.00 93.50 404 SER A CA 1
ATOM 3176 C C . SER A 1 404 ? -3.101 -11.919 -0.011 1.00 93.50 404 SER A C 1
ATOM 3178 O O . SER A 1 404 ? -2.941 -10.709 -0.178 1.00 93.50 404 SER A O 1
ATOM 3180 N N . PHE A 1 405 ? -4.302 -12.453 0.218 1.00 94.75 405 PHE A N 1
ATOM 3181 C CA . PHE A 1 405 ? -5.513 -11.652 0.363 1.00 94.75 405 PHE A CA 1
ATOM 3182 C C . PHE A 1 405 ? -5.561 -10.939 1.716 1.00 94.75 405 PHE A C 1
ATOM 3184 O O . PHE A 1 405 ? -5.838 -9.742 1.739 1.00 94.75 405 PHE A O 1
ATOM 3191 N N . LEU A 1 406 ? -5.200 -11.630 2.805 1.00 94.69 406 LEU A N 1
ATOM 3192 C CA . LEU A 1 406 ? -5.054 -11.008 4.124 1.00 94.69 406 LEU A CA 1
ATOM 3193 C C . LEU A 1 406 ? -3.982 -9.912 4.096 1.00 94.69 406 LEU A C 1
ATOM 3195 O O . LEU A 1 406 ? -4.211 -8.795 4.548 1.00 94.69 406 LEU A O 1
ATOM 3199 N N . PHE A 1 407 ? -2.829 -10.201 3.489 1.00 93.31 407 PHE A N 1
ATOM 3200 C CA . PHE A 1 407 ? -1.778 -9.210 3.272 1.00 93.31 407 PHE A CA 1
ATOM 3201 C C . PHE A 1 407 ? -2.305 -7.938 2.596 1.00 93.31 407 PHE A C 1
ATOM 3203 O O . PHE A 1 407 ? -2.108 -6.826 3.091 1.00 93.31 407 PHE A O 1
ATOM 3210 N N . ALA A 1 408 ? -3.034 -8.104 1.490 1.00 91.44 408 ALA A N 1
ATOM 3211 C CA . ALA A 1 408 ? -3.582 -6.989 0.731 1.00 91.44 408 ALA A CA 1
ATOM 3212 C C . ALA A 1 408 ? -4.681 -6.210 1.478 1.00 91.44 408 ALA A C 1
ATOM 3214 O O . ALA A 1 408 ? -4.891 -5.038 1.158 1.00 91.44 408 ALA A O 1
ATOM 3215 N N . SER A 1 409 ? -5.387 -6.832 2.430 1.00 91.19 409 SER A N 1
ATOM 3216 C CA . SER A 1 409 ? -6.508 -6.204 3.136 1.00 91.19 409 SER A CA 1
ATOM 3217 C C . SER A 1 409 ? -6.088 -5.347 4.329 1.00 91.19 409 SER A C 1
ATOM 3219 O O . SER A 1 409 ? -6.783 -4.379 4.614 1.00 91.19 409 SER A O 1
ATOM 3221 N N . MET A 1 410 ? -4.981 -5.669 5.013 1.00 90.50 410 MET A N 1
ATOM 3222 C CA . MET A 1 410 ? -4.658 -5.042 6.307 1.00 90.50 410 MET A CA 1
ATOM 3223 C C . MET A 1 410 ? -3.360 -4.230 6.370 1.00 90.50 410 MET A C 1
ATOM 3225 O O . MET A 1 410 ? -3.338 -3.248 7.106 1.00 90.50 410 MET A O 1
ATOM 3229 N N . VAL A 1 411 ? -2.292 -4.570 5.630 1.00 92.62 411 VAL A N 1
ATOM 3230 C CA . VAL A 1 411 ? -0.965 -3.933 5.836 1.00 92.62 411 VAL A CA 1
ATOM 3231 C C . VAL A 1 411 ? -1.029 -2.418 5.636 1.00 92.62 411 VAL A C 1
ATOM 3233 O O . VAL A 1 411 ? -0.686 -1.649 6.528 1.00 92.62 411 VAL A O 1
ATOM 3236 N N . ASN A 1 412 ? -1.571 -1.977 4.498 1.00 93.56 412 ASN A N 1
ATOM 3237 C CA . ASN A 1 412 ? -1.739 -0.548 4.226 1.00 93.56 412 ASN A CA 1
ATOM 3238 C C . ASN A 1 412 ? -2.738 0.112 5.186 1.00 93.56 412 ASN A C 1
ATOM 3240 O O . ASN A 1 412 ? -2.531 1.252 5.588 1.00 93.56 412 ASN A O 1
ATOM 3244 N N . THR A 1 413 ? -3.813 -0.589 5.552 1.00 94.56 413 THR A N 1
ATOM 3245 C CA . THR A 1 413 ? -4.836 -0.076 6.471 1.00 94.56 413 THR A CA 1
ATOM 3246 C C . THR A 1 413 ? -4.234 0.227 7.841 1.00 94.56 413 THR A C 1
ATOM 3248 O O . THR A 1 413 ? -4.419 1.333 8.347 1.00 94.56 413 THR A O 1
ATOM 3251 N N . ALA A 1 414 ? -3.457 -0.703 8.405 1.00 94.12 414 ALA A N 1
ATOM 3252 C CA . ALA A 1 414 ? -2.804 -0.542 9.701 1.00 94.12 414 ALA A CA 1
ATOM 3253 C C . ALA A 1 414 ? -1.833 0.647 9.709 1.00 94.12 414 ALA A C 1
ATOM 3255 O O . ALA A 1 414 ? -1.921 1.510 10.582 1.00 94.12 414 ALA A O 1
ATOM 3256 N N . THR A 1 415 ? -0.959 0.746 8.705 1.00 94.69 415 THR A N 1
ATOM 3257 C CA . THR A 1 415 ? 0.039 1.824 8.631 1.00 94.69 415 THR A CA 1
ATOM 3258 C C . THR A 1 415 ? -0.609 3.193 8.404 1.00 94.69 415 THR A C 1
ATOM 3260 O O . THR A 1 415 ? -0.214 4.181 9.023 1.00 94.69 415 THR A O 1
ATOM 3263 N N . VAL A 1 416 ? -1.651 3.280 7.570 1.00 96.25 416 VAL A N 1
ATOM 3264 C CA . VAL A 1 416 ? -2.377 4.545 7.351 1.00 96.25 416 VAL A CA 1
ATOM 3265 C C . VAL A 1 416 ? -3.175 4.950 8.591 1.00 96.25 416 VAL A C 1
ATOM 3267 O O . VAL A 1 416 ? -3.174 6.131 8.943 1.00 96.25 416 VAL A O 1
ATOM 3270 N N . ALA A 1 417 ? -3.818 4.003 9.278 1.00 96.44 417 ALA A N 1
ATOM 3271 C CA . ALA A 1 417 ? -4.495 4.265 10.546 1.00 96.44 417 ALA A CA 1
ATOM 3272 C C . ALA A 1 417 ? -3.514 4.778 11.609 1.00 96.44 417 ALA A C 1
ATOM 3274 O O . ALA A 1 417 ? -3.802 5.779 12.264 1.00 96.44 417 ALA A O 1
ATOM 3275 N N . PHE A 1 418 ? -2.330 4.164 11.711 1.00 96.25 418 PHE A N 1
ATOM 3276 C CA . PHE A 1 418 ? -1.242 4.622 12.575 1.00 96.25 418 PHE A CA 1
ATOM 3277 C C . PHE A 1 418 ? -0.858 6.077 12.282 1.00 96.25 418 PHE A C 1
ATOM 3279 O O . PHE A 1 418 ? -0.920 6.915 13.182 1.00 96.25 418 PHE A O 1
ATOM 3286 N N . TRP A 1 419 ? -0.525 6.409 11.029 1.00 96.81 419 TRP A N 1
ATOM 3287 C CA . TRP A 1 419 ? -0.126 7.772 10.667 1.00 96.81 419 TRP A CA 1
ATOM 3288 C C . TRP A 1 419 ? -1.248 8.787 10.888 1.00 96.81 419 TRP A C 1
ATOM 3290 O O . TRP A 1 419 ? -0.984 9.914 11.302 1.00 96.81 419 TRP A O 1
ATOM 3300 N N . THR A 1 420 ? -2.497 8.395 10.632 1.00 97.12 420 THR A N 1
ATOM 3301 C CA . THR A 1 420 ? -3.670 9.254 10.843 1.00 97.12 420 THR A CA 1
ATOM 3302 C C . THR A 1 420 ? -3.865 9.549 12.328 1.00 97.12 420 THR A C 1
ATOM 3304 O O . THR A 1 420 ? -3.974 10.717 12.694 1.00 97.12 420 THR A O 1
ATOM 3307 N N . LEU A 1 421 ? -3.829 8.528 13.193 1.00 95.94 421 LEU A N 1
ATOM 3308 C CA . LEU A 1 421 ? -3.891 8.711 14.647 1.00 95.94 421 LEU A CA 1
ATOM 3309 C C . LEU A 1 421 ? -2.749 9.594 15.140 1.00 95.94 421 LEU A C 1
ATOM 3311 O O . LEU A 1 421 ? -2.985 10.578 15.832 1.00 95.94 421 LEU A O 1
ATOM 3315 N N . LEU A 1 422 ? -1.522 9.278 14.735 1.00 94.94 422 LEU A N 1
ATOM 3316 C CA . LEU A 1 422 ? -0.328 10.012 15.125 1.00 94.94 422 LEU A CA 1
ATOM 3317 C C . LEU A 1 422 ? -0.414 11.497 14.744 1.00 94.94 422 LEU A C 1
ATOM 3319 O O . LEU A 1 422 ? -0.113 12.351 15.570 1.00 94.94 422 LEU A O 1
ATOM 3323 N N . ARG A 1 423 ? -0.859 11.823 13.523 1.00 95.19 423 ARG A N 1
ATOM 3324 C CA . ARG A 1 423 ? -1.015 13.218 13.076 1.00 95.19 423 ARG A CA 1
ATOM 3325 C C . ARG A 1 423 ? -2.119 13.958 13.822 1.00 95.19 423 ARG A C 1
ATOM 3327 O O . ARG A 1 423 ? -1.933 15.132 14.115 1.00 95.19 423 ARG A O 1
ATOM 3334 N N . VAL A 1 424 ? -3.233 13.291 14.125 1.00 95.56 424 VAL A N 1
ATOM 3335 C CA . VAL A 1 424 ? -4.342 13.896 14.877 1.00 95.56 424 VAL A CA 1
ATOM 3336 C C . VAL A 1 424 ? -3.951 14.128 16.338 1.00 95.56 424 VAL A C 1
ATOM 3338 O O . VAL A 1 424 ? -4.187 15.211 16.849 1.00 95.56 424 VAL A O 1
ATOM 3341 N N . PHE A 1 425 ? -3.323 13.159 17.007 1.00 94.12 425 PHE A N 1
ATOM 3342 C CA . PHE A 1 425 ? -2.941 13.287 18.420 1.00 94.12 425 PHE A CA 1
ATOM 3343 C C . PHE A 1 425 ? -1.681 14.134 18.660 1.00 94.12 425 PHE A C 1
ATOM 3345 O O . PHE A 1 425 ? -1.467 14.576 19.785 1.00 94.12 425 PHE A O 1
ATOM 3352 N N . ALA A 1 426 ? -0.851 14.375 17.639 1.00 91.50 426 ALA A N 1
ATOM 3353 C CA . ALA A 1 426 ? 0.319 15.251 17.755 1.00 91.50 426 ALA A CA 1
ATOM 3354 C C . ALA A 1 426 ? -0.023 16.755 17.749 1.00 91.50 426 ALA A C 1
ATOM 3356 O O . ALA A 1 426 ? 0.829 17.563 18.116 1.00 91.50 426 ALA A O 1
ATOM 3357 N N . ASP A 1 427 ? -1.234 17.133 17.329 1.00 92.56 427 ASP A N 1
ATOM 3358 C CA . ASP A 1 427 ? -1.694 18.520 17.229 1.00 92.56 427 ASP A CA 1
ATOM 3359 C C . ASP A 1 427 ? -2.995 18.694 18.030 1.00 92.56 427 ASP A C 1
ATOM 3361 O O . ASP A 1 427 ? -4.055 18.198 17.646 1.00 92.56 427 ASP A O 1
ATOM 3365 N N . ASP A 1 428 ? -2.905 19.394 19.165 1.00 90.88 428 ASP A N 1
ATOM 3366 C CA . ASP A 1 428 ? -4.028 19.589 20.090 1.00 90.88 428 ASP A CA 1
ATOM 3367 C C . ASP A 1 428 ? -5.193 20.368 19.445 1.00 90.88 428 ASP A C 1
ATOM 3369 O O . ASP A 1 428 ? -6.356 20.078 19.737 1.00 90.88 428 ASP A O 1
ATOM 3373 N N . GLU A 1 429 ? -4.909 21.324 18.550 1.00 92.38 429 GLU A N 1
ATOM 3374 C CA . GLU A 1 429 ? -5.945 22.095 17.849 1.00 92.38 429 GLU A CA 1
ATOM 3375 C C . GLU A 1 429 ? -6.663 21.220 16.819 1.00 92.38 429 GLU A C 1
ATOM 3377 O O . GLU A 1 429 ? -7.894 21.235 16.728 1.00 92.38 429 GLU A O 1
ATOM 3382 N N . LEU A 1 430 ? -5.903 20.407 16.079 1.00 94.00 430 LEU A N 1
ATOM 3383 C CA . LEU A 1 430 ? -6.462 19.445 15.133 1.00 94.00 430 LEU A CA 1
ATOM 3384 C C . LEU A 1 430 ? -7.305 18.380 15.843 1.00 94.00 430 LEU A C 1
ATOM 3386 O O . LEU A 1 430 ? -8.385 18.035 15.361 1.00 94.00 430 LEU A O 1
ATOM 3390 N N . LEU A 1 431 ? -6.837 17.866 16.981 1.00 94.19 431 LEU A N 1
ATOM 3391 C CA . LEU A 1 431 ? -7.563 16.884 17.782 1.00 94.19 431 LEU A CA 1
ATOM 3392 C C . LEU A 1 431 ? -8.907 17.436 18.268 1.00 94.19 431 LEU A C 1
ATOM 3394 O O . LEU A 1 431 ? -9.931 16.758 18.136 1.00 94.19 431 LEU A O 1
ATOM 3398 N N . ASP A 1 432 ? -8.910 18.653 18.815 1.00 93.06 432 ASP A N 1
ATOM 3399 C CA . ASP A 1 432 ? -10.129 19.305 19.297 1.00 93.06 432 ASP A CA 1
ATOM 3400 C C . ASP A 1 432 ? -11.093 19.590 18.122 1.00 93.06 432 ASP A C 1
ATOM 3402 O O . ASP A 1 432 ? -12.284 19.273 18.221 1.00 93.06 432 ASP A O 1
ATOM 3406 N N . ALA A 1 433 ? -10.582 20.051 16.972 1.00 93.19 433 ALA A N 1
ATOM 3407 C CA . ALA A 1 433 ? -11.377 20.273 15.760 1.00 93.19 433 ALA A CA 1
ATOM 3408 C C . ALA A 1 433 ? -12.003 18.981 15.206 1.00 93.19 433 ALA A C 1
ATOM 3410 O O . ALA A 1 433 ? -13.186 18.965 14.853 1.00 93.19 433 ALA A O 1
ATOM 3411 N N . VAL A 1 434 ? -11.242 17.880 15.159 1.00 94.44 434 VAL A N 1
ATOM 3412 C CA . VAL A 1 434 ? -11.759 16.571 14.732 1.00 94.44 434 VAL A CA 1
ATOM 3413 C C . VAL A 1 434 ? -12.829 16.091 15.711 1.00 94.44 434 VAL A C 1
ATOM 3415 O O . VAL A 1 434 ? -13.911 15.711 15.279 1.00 94.44 434 VAL A O 1
ATOM 3418 N N . ARG A 1 435 ? -12.595 16.150 17.028 1.00 93.25 435 ARG A N 1
ATOM 3419 C CA . ARG A 1 435 ? -13.591 15.727 18.034 1.00 93.25 435 ARG A CA 1
ATOM 3420 C C . ARG A 1 435 ? -14.916 16.470 17.897 1.00 93.25 435 ARG A C 1
ATOM 3422 O O . ARG A 1 435 ? -15.971 15.842 17.989 1.00 93.25 435 ARG A O 1
ATOM 3429 N N . GLU A 1 436 ? -14.865 17.782 17.683 1.00 91.25 436 GLU A N 1
ATOM 3430 C CA . GLU A 1 436 ? -16.061 18.593 17.458 1.00 91.25 436 GLU A CA 1
ATOM 3431 C C . GLU A 1 436 ? -16.766 18.202 16.152 1.00 91.25 436 GLU A C 1
ATOM 3433 O O . GLU A 1 436 ? -17.984 18.005 16.134 1.00 91.25 436 GLU A O 1
ATOM 3438 N N . GLU A 1 437 ? -16.004 18.039 15.069 1.00 92.19 437 GLU A N 1
ATOM 3439 C CA . GLU A 1 437 ? -16.519 17.659 13.756 1.00 92.19 437 GLU A CA 1
ATOM 3440 C C . GLU A 1 437 ? -17.229 16.301 13.770 1.00 92.19 437 GLU A C 1
ATOM 3442 O O . GLU A 1 437 ? -18.313 16.197 13.204 1.00 92.19 437 GLU A O 1
ATOM 3447 N N . LEU A 1 438 ? -16.679 15.280 14.435 1.00 90.12 438 LEU A N 1
ATOM 3448 C CA . LEU A 1 438 ? -17.271 13.935 14.447 1.00 90.12 438 LEU A CA 1
ATOM 3449 C C . LEU A 1 438 ? -18.691 13.926 15.034 1.00 90.12 438 LEU A C 1
ATOM 3451 O O . LEU A 1 438 ? -19.541 13.159 14.580 1.00 90.12 438 LEU A O 1
ATOM 3455 N N . VAL A 1 439 ? -18.952 14.787 16.022 1.00 86.25 439 VAL A N 1
ATOM 3456 C CA . VAL A 1 439 ? -20.275 14.928 16.644 1.00 86.25 439 VAL A CA 1
ATOM 3457 C C . VAL A 1 439 ? -21.157 15.880 15.833 1.00 86.25 439 VAL A C 1
ATOM 3459 O O . VAL A 1 439 ? -22.299 15.554 15.517 1.00 86.25 439 VAL A O 1
ATOM 3462 N N . ARG A 1 440 ? -20.633 17.052 15.448 1.00 86.38 440 ARG A N 1
ATOM 3463 C CA . ARG A 1 440 ? -21.391 18.088 14.722 1.00 86.38 440 ARG A CA 1
ATOM 3464 C C . ARG A 1 440 ? -21.776 17.661 13.305 1.00 86.38 440 ARG A C 1
ATOM 3466 O O . ARG A 1 440 ? -22.871 17.973 12.853 1.00 86.38 440 ARG A O 1
ATOM 3473 N N . GLY A 1 441 ? -20.889 16.953 12.612 1.00 78.06 441 GLY A N 1
ATOM 3474 C CA . GLY A 1 441 ? -21.115 16.395 11.277 1.00 78.06 441 GLY A CA 1
ATOM 3475 C C . GLY A 1 441 ? -22.048 15.182 11.274 1.00 78.06 441 GLY A C 1
ATOM 3476 O O . GLY A 1 441 ? -22.363 14.651 10.212 1.00 78.06 441 GLY A O 1
ATOM 3477 N N . GLY A 1 442 ? -22.501 14.730 12.450 1.00 79.62 442 GLY A N 1
ATOM 3478 C CA . GLY A 1 442 ? -23.463 13.640 12.583 1.00 79.62 442 GLY A CA 1
ATOM 3479 C C . GLY A 1 442 ? -22.898 12.259 12.257 1.00 79.62 442 GLY A C 1
ATOM 3480 O O . GLY A 1 442 ? -23.689 11.327 12.087 1.00 79.62 442 GLY A O 1
ATOM 3481 N N . LEU A 1 443 ? -21.566 12.120 12.176 1.00 84.56 443 LEU A N 1
ATOM 3482 C CA . LEU A 1 443 ? -20.903 10.823 12.048 1.00 84.56 443 LEU A CA 1
ATOM 3483 C C . LEU A 1 443 ? -21.097 9.993 13.323 1.00 84.56 443 LEU A C 1
ATOM 3485 O O . LEU A 1 443 ? -21.380 8.800 13.238 1.00 84.56 443 LEU A O 1
ATOM 3489 N N . VAL A 1 444 ? -20.981 10.632 14.489 1.00 84.50 444 VAL A N 1
ATOM 3490 C CA . VAL A 1 444 ? -21.319 10.043 15.785 1.00 84.50 444 VAL A CA 1
ATOM 3491 C C . VAL A 1 444 ? -22.455 10.832 16.419 1.00 84.50 444 VAL A C 1
ATOM 3493 O O . VAL A 1 444 ? -22.338 12.036 16.635 1.00 84.50 444 VAL A O 1
ATOM 3496 N N . ARG A 1 445 ? -23.558 10.148 16.730 1.00 84.50 445 ARG A N 1
ATOM 3497 C CA . ARG A 1 445 ? -24.758 10.750 17.324 1.00 84.50 445 ARG A CA 1
ATOM 3498 C C . ARG A 1 445 ? -24.939 10.292 18.762 1.00 84.50 445 ARG A C 1
ATOM 3500 O O . ARG A 1 445 ? -24.760 9.113 19.063 1.00 84.50 445 ARG A O 1
ATOM 3507 N N . ASP A 1 446 ? -25.323 11.221 19.631 1.00 79.00 446 ASP A N 1
ATOM 3508 C CA . ASP A 1 446 ? -25.740 10.910 20.997 1.00 79.00 446 ASP A CA 1
ATOM 3509 C C . ASP A 1 446 ? -27.200 10.419 20.973 1.00 79.00 446 ASP A C 1
ATOM 3511 O O . ASP A 1 446 ? -28.097 11.130 20.513 1.00 79.00 446 ASP A O 1
ATOM 3515 N N . CYS A 1 447 ? -27.444 9.210 21.477 1.00 67.06 447 CYS A N 1
ATOM 3516 C CA . CYS A 1 447 ? -28.781 8.634 21.621 1.00 67.06 447 CYS A CA 1
ATOM 3517 C C . CYS A 1 447 ? -29.166 8.559 23.104 1.00 67.06 447 CYS A C 1
ATOM 3519 O O . CYS A 1 447 ? -28.349 8.208 23.965 1.00 67.06 447 CYS A O 1
ATOM 3521 N N . GLY A 1 448 ? -30.411 8.932 23.399 1.00 60.09 448 GLY A N 1
ATOM 3522 C CA . GLY A 1 448 ? -31.032 8.788 24.712 1.00 60.09 448 GLY A CA 1
ATOM 3523 C C . GLY A 1 448 ? -32.142 7.744 24.667 1.00 60.09 448 GLY A C 1
ATOM 3524 O O . GLY A 1 448 ? -32.723 7.492 23.615 1.00 60.09 448 GLY A O 1
ATOM 3525 N N . GLU A 1 449 ? -32.449 7.144 25.810 1.00 51.50 449 GLU A N 1
ATOM 3526 C CA . GLU A 1 449 ? -33.656 6.332 25.978 1.00 51.50 449 GLU A CA 1
ATOM 3527 C C . GLU A 1 449 ? -34.790 7.249 26.458 1.00 51.50 449 GLU A C 1
ATOM 3529 O O . GLU A 1 449 ? -34.598 8.036 27.391 1.00 51.50 449 GLU A O 1
ATOM 3534 N N . ASP A 1 450 ? -35.957 7.184 25.813 1.00 49.72 450 ASP A N 1
ATOM 3535 C CA . ASP A 1 450 ? -37.162 7.849 26.313 1.00 49.72 450 ASP A CA 1
ATOM 3536 C C . ASP A 1 450 ? -37.761 7.106 27.527 1.00 49.72 450 ASP A C 1
ATOM 3538 O O . ASP A 1 450 ? -37.361 5.990 27.862 1.00 49.72 450 ASP A O 1
ATOM 3542 N N . GLU A 1 451 ? -38.744 7.708 28.212 1.00 44.06 451 GLU A N 1
ATOM 3543 C CA . GLU A 1 451 ? -39.400 7.111 29.397 1.00 44.06 451 GLU A CA 1
ATOM 3544 C C . GLU A 1 451 ? -40.099 5.759 29.111 1.00 44.06 451 GLU A C 1
ATOM 3546 O O . GLU A 1 451 ? -40.553 5.087 30.038 1.00 44.06 451 GLU A O 1
ATOM 3551 N N . GLN A 1 452 ? -40.191 5.350 27.841 1.00 41.50 452 GLN A N 1
ATOM 3552 C CA . GLN A 1 452 ? -40.810 4.108 27.368 1.00 41.50 452 GLN A CA 1
ATOM 3553 C C . GLN A 1 452 ? -39.769 3.085 26.874 1.00 41.50 452 GLN A C 1
ATOM 3555 O O . GLN A 1 452 ? -40.153 2.004 26.420 1.00 41.50 452 GLN A O 1
ATOM 3560 N N . GLY A 1 453 ? -38.471 3.397 26.978 1.00 44.81 453 GLY A N 1
ATOM 3561 C CA . GLY A 1 453 ? -37.369 2.530 26.562 1.00 44.81 453 GLY A CA 1
ATOM 3562 C C . GLY A 1 453 ? -37.137 2.479 25.049 1.00 44.81 453 GLY A C 1
ATOM 3563 O O . GLY A 1 453 ? -36.493 1.546 24.572 1.00 44.81 453 GLY A O 1
ATOM 3564 N N . LYS A 1 454 ? -37.665 3.437 24.275 1.00 40.69 454 LYS A N 1
ATOM 3565 C CA . LYS A 1 454 ? -37.335 3.598 22.853 1.00 40.69 454 LYS A CA 1
ATOM 3566 C C . LYS A 1 454 ? -36.170 4.570 22.694 1.00 40.69 454 LYS A C 1
ATOM 3568 O O . LYS A 1 454 ? -36.133 5.632 23.314 1.00 40.69 454 LYS A O 1
ATOM 3573 N N . GLU A 1 455 ? -35.225 4.206 21.834 1.00 50.09 455 GLU A N 1
ATOM 3574 C CA . GLU A 1 455 ? -34.103 5.073 21.474 1.00 50.09 455 GLU A CA 1
ATOM 3575 C C . GLU A 1 455 ? -34.617 6.307 20.713 1.00 50.09 455 GLU A C 1
ATOM 3577 O O . GLU A 1 455 ? -35.298 6.186 19.691 1.00 50.09 455 GLU A O 1
ATOM 3582 N N . GLN A 1 456 ? -34.290 7.501 21.211 1.00 48.12 456 GLN A N 1
ATOM 3583 C CA . GLN A 1 456 ? -34.538 8.777 20.540 1.00 48.12 456 GLN A CA 1
ATOM 3584 C C . GLN A 1 456 ? -33.216 9.527 20.340 1.00 48.12 456 GLN A C 1
ATOM 3586 O O . GLN A 1 456 ? -32.367 9.592 21.236 1.00 48.12 456 GLN A O 1
ATOM 3591 N N . GLU A 1 457 ? -33.040 10.118 19.155 1.00 52.78 457 GLU A N 1
ATOM 3592 C CA . GLU A 1 457 ? -31.910 11.009 18.885 1.00 52.78 457 GLU A CA 1
ATOM 3593 C C . GLU A 1 457 ? -32.016 12.258 19.774 1.00 52.78 457 GLU A C 1
ATOM 3595 O O . GLU A 1 457 ? -33.024 12.970 19.771 1.00 52.78 457 GLU A O 1
ATOM 3600 N N . LEU A 1 458 ? -30.958 12.551 20.536 1.00 54.84 458 LEU A N 1
ATOM 3601 C CA . LEU A 1 458 ? -30.868 13.793 21.300 1.00 54.84 458 LEU A CA 1
ATOM 3602 C C . LEU A 1 458 ? -30.518 14.935 20.337 1.00 54.84 458 LEU A C 1
ATOM 3604 O O . LEU A 1 458 ? -29.346 15.207 20.074 1.00 54.84 458 LEU A O 1
ATOM 3608 N N . HIS A 1 459 ? -31.530 15.629 19.812 1.00 44.84 459 HIS A N 1
ATOM 3609 C CA . HIS A 1 459 ? -31.307 16.856 19.049 1.00 44.84 459 HIS A CA 1
ATOM 3610 C C . HIS A 1 459 ? -30.686 17.929 19.954 1.00 44.84 459 HIS A C 1
ATOM 3612 O O . HIS A 1 459 ? -31.286 18.375 20.935 1.00 44.84 459 HIS A O 1
ATOM 3618 N N . ARG A 1 460 ? -29.467 18.364 19.621 1.00 41.44 460 ARG A N 1
ATOM 3619 C CA . ARG A 1 460 ? -28.850 19.530 20.256 1.00 41.44 460 ARG A CA 1
ATOM 3620 C C . ARG A 1 460 ? -29.600 20.768 19.768 1.00 41.44 460 ARG A C 1
ATOM 3622 O O . ARG A 1 460 ? -29.769 20.937 18.567 1.00 41.44 460 ARG A O 1
ATOM 3629 N N . ALA A 1 461 ? -30.069 21.604 20.692 1.00 33.09 461 ALA A N 1
ATOM 3630 C CA . ALA A 1 461 ? -30.725 22.861 20.351 1.00 33.09 461 ALA A CA 1
ATOM 3631 C C . ALA A 1 461 ? -29.782 23.711 19.485 1.00 33.09 461 ALA A C 1
ATOM 3633 O O . ALA A 1 461 ? -28.733 24.150 19.964 1.00 33.09 461 ALA A O 1
ATOM 3634 N N . ASP A 1 462 ? -30.143 23.909 18.218 1.00 33.56 462 ASP A N 1
ATOM 3635 C CA . ASP A 1 462 ? -29.449 24.840 17.337 1.00 33.56 462 ASP A CA 1
ATOM 3636 C C . ASP A 1 462 ? -29.511 26.244 17.943 1.00 33.56 462 ASP A C 1
ATOM 3638 O O . ASP A 1 462 ? -30.553 26.704 18.421 1.00 33.56 462 ASP A O 1
ATOM 3642 N N . GLY A 1 463 ? -28.364 26.921 17.948 1.00 36.22 463 GLY A N 1
ATOM 3643 C CA . GLY A 1 463 ? -28.223 28.287 18.428 1.00 36.22 463 GLY A CA 1
ATOM 3644 C C . GLY A 1 463 ? -29.066 29.249 17.597 1.00 36.22 463 GLY A C 1
ATOM 3645 O O . GLY A 1 463 ? -28.609 29.778 16.590 1.00 36.22 463 GLY A O 1
ATOM 3646 N N . GLY A 1 464 ? -30.287 29.508 18.053 1.00 26.52 464 GLY A N 1
ATOM 3647 C CA . GLY A 1 464 ? -31.177 30.524 17.517 1.00 26.52 464 GLY A CA 1
ATOM 3648 C C . GLY A 1 464 ? -31.807 31.318 18.651 1.00 26.52 464 GLY A C 1
ATOM 3649 O O . GLY A 1 464 ? -32.646 30.797 19.370 1.00 26.52 464 GLY A O 1
ATOM 3650 N N . SER A 1 465 ? -31.399 32.586 18.776 1.00 26.16 465 SER A N 1
ATOM 3651 C CA . SER A 1 465 ? -32.145 33.681 19.413 1.00 26.16 465 SER A CA 1
ATOM 3652 C C . SER A 1 465 ? -32.743 33.393 20.800 1.00 26.16 465 SER A C 1
ATOM 3654 O O . SER A 1 465 ? -33.844 32.860 20.937 1.00 26.16 465 SER A O 1
ATOM 3656 N N . ALA A 1 466 ? -32.069 33.900 21.835 1.00 31.73 466 ALA A N 1
ATOM 3657 C CA . ALA A 1 466 ? -32.635 34.068 23.166 1.00 31.73 466 ALA A CA 1
ATOM 3658 C C . ALA A 1 466 ? -34.024 34.734 23.103 1.00 31.73 466 ALA A C 1
ATOM 3660 O O . ALA A 1 466 ? -34.146 35.922 22.813 1.00 31.73 466 ALA A O 1
ATOM 3661 N N . SER A 1 467 ? -35.070 33.971 23.424 1.00 24.22 467 SER A N 1
ATOM 3662 C CA . SER A 1 467 ? -36.323 34.534 23.913 1.00 24.22 467 SER A CA 1
ATOM 3663 C C . SER A 1 467 ? -36.697 33.841 25.217 1.00 24.22 467 SER A C 1
ATOM 3665 O O . SER A 1 467 ? -36.795 32.621 25.334 1.00 24.22 467 SER A O 1
ATOM 3667 N N . THR A 1 468 ? -36.780 34.678 26.234 1.00 34.03 468 THR A N 1
ATOM 3668 C CA . THR A 1 468 ? -37.010 34.375 27.633 1.00 34.03 468 THR A CA 1
ATOM 3669 C C . THR A 1 468 ? -38.434 33.861 27.838 1.00 34.03 468 THR A C 1
ATOM 3671 O O . THR A 1 468 ? -39.379 34.625 27.671 1.00 34.03 468 THR A O 1
ATOM 3674 N N . SER A 1 469 ? -38.616 32.618 28.289 1.00 24.48 469 SER A N 1
ATOM 3675 C CA . SER A 1 469 ? -39.740 32.281 29.173 1.00 24.48 469 SER A CA 1
ATOM 3676 C C . SER A 1 469 ? -39.446 31.033 30.012 1.00 24.48 469 SER A C 1
ATOM 3678 O O . SER A 1 469 ? -38.684 30.151 29.637 1.00 24.48 469 SER A O 1
ATOM 3680 N N . GLN A 1 470 ? -39.979 31.071 31.226 1.00 28.36 470 GLN A N 1
ATOM 3681 C CA . GLN A 1 470 ? -39.678 30.263 32.402 1.00 28.36 470 GLN A CA 1
ATOM 3682 C C . GLN A 1 470 ? -39.912 28.754 32.223 1.00 28.36 470 GLN A C 1
ATOM 3684 O O . GLN A 1 470 ? -40.883 28.349 31.598 1.00 28.36 470 GLN A O 1
ATOM 3689 N N . THR A 1 471 ? -39.165 27.924 32.958 1.00 23.94 471 THR A N 1
ATOM 3690 C CA . THR A 1 471 ? -39.722 27.160 34.099 1.00 23.94 471 THR A CA 1
ATOM 3691 C C . THR A 1 471 ? -38.621 26.414 34.851 1.00 23.94 471 THR A C 1
ATOM 3693 O O . THR A 1 471 ? -37.826 25.669 34.289 1.00 23.94 471 THR A O 1
ATOM 3696 N N . LYS A 1 472 ? -38.580 26.635 36.169 1.00 31.61 472 LYS A N 1
ATOM 3697 C CA . LYS A 1 472 ? -37.828 25.817 37.119 1.00 31.61 472 LYS A CA 1
ATOM 3698 C C . LYS A 1 472 ? -38.449 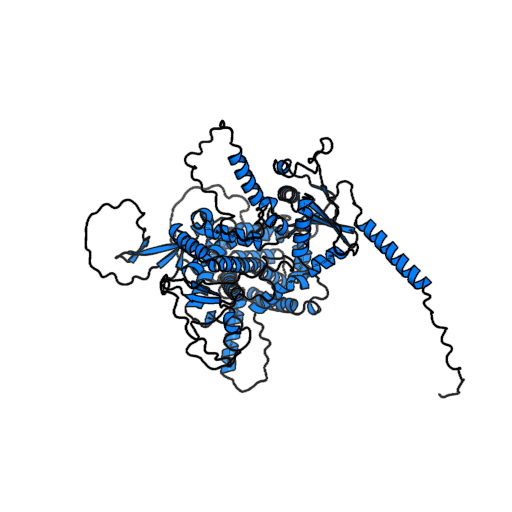24.418 37.122 1.00 31.61 472 LYS A C 1
ATOM 3700 O O . LYS A 1 472 ? -39.536 24.252 37.664 1.00 31.61 472 LYS A O 1
ATOM 3705 N N . SER A 1 473 ? -37.753 23.442 36.552 1.00 26.97 473 SER A N 1
ATOM 3706 C CA . SER A 1 473 ? -37.978 22.026 36.834 1.00 26.97 473 SER A CA 1
ATOM 3707 C C . SER A 1 473 ? -36.769 21.485 37.587 1.00 26.97 473 SER A C 1
ATOM 3709 O O . SER A 1 473 ? -35.617 21.798 37.295 1.00 26.97 473 SER A O 1
ATOM 3711 N N . THR A 1 474 ? -37.089 20.766 38.645 1.00 26.61 474 THR A N 1
ATOM 3712 C CA . THR A 1 474 ? -36.247 20.267 39.722 1.00 26.61 474 THR A CA 1
ATOM 3713 C C . THR A 1 474 ? -35.143 19.325 39.257 1.00 26.61 474 THR A C 1
ATOM 3715 O O . THR A 1 474 ? -35.342 18.454 38.416 1.00 26.61 474 THR A O 1
ATOM 3718 N N . ALA A 1 475 ? -33.987 19.468 39.902 1.00 29.50 475 ALA A N 1
ATOM 3719 C CA . ALA A 1 475 ? -32.885 18.526 39.872 1.00 29.50 475 ALA A CA 1
ATOM 3720 C C . ALA A 1 475 ? -33.332 17.127 40.327 1.00 29.50 475 ALA A C 1
ATOM 3722 O O . ALA A 1 475 ? -33.672 16.950 41.492 1.00 29.50 475 ALA A O 1
ATOM 3723 N N . ALA A 1 476 ? -33.315 16.162 39.405 1.00 29.53 476 ALA A N 1
ATOM 3724 C CA . ALA A 1 476 ? -33.060 14.737 39.637 1.00 29.53 476 ALA A CA 1
ATOM 3725 C C . ALA A 1 476 ? -33.225 13.976 38.308 1.00 29.53 476 ALA A C 1
ATOM 3727 O O . ALA A 1 476 ? -34.242 13.328 38.087 1.00 29.53 476 ALA A O 1
ATOM 3728 N N . SER A 1 477 ? -32.226 14.024 37.422 1.00 28.12 477 SER A N 1
ATOM 3729 C CA . SER A 1 477 ? -32.091 12.985 36.396 1.00 28.12 477 SER A CA 1
ATOM 3730 C C . SER A 1 477 ? -30.824 12.199 36.687 1.00 28.12 477 SER A C 1
ATOM 3732 O O . SER A 1 477 ? -29.711 12.726 36.648 1.00 28.12 477 SER A O 1
ATOM 3734 N N . LYS A 1 478 ? -31.039 10.951 37.103 1.00 32.16 478 LYS A N 1
ATOM 3735 C CA . LYS A 1 478 ? -30.016 9.929 37.302 1.00 32.16 478 LYS A CA 1
ATOM 3736 C C . LYS A 1 478 ? -29.200 9.800 36.013 1.00 32.16 478 LYS A C 1
ATOM 3738 O O . LYS A 1 478 ? -29.742 9.918 34.922 1.00 32.16 478 LYS A O 1
ATOM 3743 N N . THR A 1 479 ? -27.906 9.552 36.158 1.00 34.03 479 THR A N 1
ATOM 3744 C CA . THR A 1 479 ? -26.928 9.250 35.107 1.00 34.03 479 THR A CA 1
ATOM 3745 C C . THR A 1 479 ? -27.408 8.122 34.181 1.00 34.03 479 THR A C 1
ATOM 3747 O O . THR A 1 479 ? -27.074 6.955 34.374 1.00 34.03 479 THR A O 1
ATOM 3750 N N . ALA A 1 480 ? -28.210 8.456 33.169 1.00 41.38 480 ALA A N 1
ATOM 3751 C CA . ALA A 1 480 ? -28.501 7.568 32.053 1.00 41.38 480 ALA A CA 1
ATOM 3752 C C . ALA A 1 480 ? -27.209 7.401 31.240 1.00 41.38 480 ALA A C 1
ATOM 3754 O O . ALA A 1 480 ? -26.581 8.393 30.857 1.00 41.38 480 ALA A O 1
ATOM 3755 N N . LYS A 1 481 ? -26.771 6.154 31.027 1.00 51.12 481 LYS A N 1
ATOM 3756 C CA . LYS A 1 481 ? -25.618 5.841 30.171 1.00 51.12 481 LYS A CA 1
ATOM 3757 C C . LYS A 1 481 ? -25.907 6.394 28.774 1.00 51.12 481 LYS A C 1
ATOM 3759 O O . LYS A 1 481 ? -26.790 5.887 28.094 1.00 51.12 481 LYS A O 1
ATOM 3764 N N . LYS A 1 482 ? -25.193 7.439 28.353 1.00 57.94 482 LYS A N 1
ATOM 3765 C CA . LYS A 1 482 ? -25.312 7.968 26.990 1.00 57.94 482 LYS A CA 1
ATOM 3766 C C . LYS A 1 482 ? -24.752 6.936 26.019 1.00 57.94 482 LYS A C 1
ATOM 3768 O O . LYS A 1 482 ? -23.567 6.608 26.081 1.00 57.94 482 LYS A O 1
ATOM 3773 N N . LYS A 1 483 ? -25.610 6.419 25.147 1.00 69.69 483 LYS A N 1
ATOM 3774 C CA . LYS A 1 483 ? -25.230 5.499 24.079 1.00 69.69 483 LYS A CA 1
ATOM 3775 C C . LYS A 1 483 ? -24.900 6.329 22.841 1.00 69.69 483 LYS A C 1
ATOM 3777 O O . LYS A 1 483 ? -25.635 7.258 22.512 1.00 69.69 483 LYS A O 1
ATOM 3782 N N . ARG A 1 484 ? -23.775 6.050 22.182 1.00 81.50 484 ARG A N 1
ATOM 3783 C CA . ARG A 1 484 ? -23.367 6.769 20.966 1.00 81.50 484 ARG A CA 1
ATOM 3784 C C . ARG A 1 484 ? -23.450 5.857 19.762 1.00 81.50 484 ARG A C 1
ATOM 3786 O O . ARG A 1 484 ? -22.988 4.725 19.836 1.00 81.50 484 ARG A O 1
ATOM 3793 N N . HIS A 1 485 ? -23.993 6.354 18.659 1.00 85.06 485 HIS A N 1
ATOM 3794 C CA . HIS A 1 485 ? -24.106 5.603 17.411 1.00 85.06 485 HIS A CA 1
ATOM 3795 C C . HIS A 1 485 ? -23.162 6.178 16.357 1.00 85.06 485 HIS A C 1
ATOM 3797 O O . HIS A 1 485 ? -23.243 7.365 16.042 1.00 85.06 485 HIS A O 1
ATOM 3803 N N . LEU A 1 486 ? -22.274 5.344 15.815 1.00 85.88 486 LEU A N 1
ATOM 3804 C CA . LEU A 1 486 ? -21.458 5.656 14.642 1.00 85.88 486 LEU A CA 1
ATOM 3805 C C . LEU A 1 486 ? -22.241 5.277 13.380 1.00 85.88 486 LEU A C 1
ATOM 3807 O O . LEU A 1 486 ? -22.565 4.104 13.197 1.00 85.88 486 LEU A O 1
ATOM 3811 N N . SER A 1 487 ? -22.512 6.250 12.509 1.00 85.00 487 SER A N 1
ATOM 3812 C CA . SER A 1 487 ? -23.213 6.034 11.237 1.00 85.00 487 SER A CA 1
ATOM 3813 C C . SER A 1 487 ? -22.250 5.570 10.140 1.00 85.00 487 SER A C 1
ATOM 3815 O O . SER A 1 487 ? -21.354 6.306 9.721 1.00 85.00 487 SER A O 1
ATOM 3817 N N . LEU A 1 488 ? -22.452 4.355 9.629 1.00 80.75 488 LEU A N 1
ATOM 3818 C CA . LEU A 1 488 ? -21.647 3.803 8.534 1.00 80.75 488 LEU A CA 1
ATOM 3819 C C . LEU A 1 488 ? -21.970 4.442 7.184 1.00 80.75 488 LEU A C 1
ATOM 3821 O O . LEU A 1 488 ? -21.058 4.755 6.417 1.00 80.75 488 LEU A O 1
ATOM 3825 N N . SER A 1 489 ? -23.249 4.690 6.908 1.00 77.25 489 SER A N 1
ATOM 3826 C CA . SER A 1 489 ? -23.690 5.435 5.722 1.00 77.25 489 SER A CA 1
ATOM 3827 C C . SER A 1 489 ? -23.033 6.820 5.611 1.00 77.25 489 SER A C 1
ATOM 3829 O O . SER A 1 489 ? -22.681 7.255 4.508 1.00 77.25 489 SER A O 1
ATOM 3831 N N . ALA A 1 490 ? -22.766 7.490 6.739 1.00 79.38 490 ALA A N 1
ATOM 3832 C CA . ALA A 1 490 ? -22.004 8.737 6.757 1.00 79.38 490 ALA A CA 1
ATOM 3833 C C . ALA A 1 490 ? -20.539 8.551 6.303 1.00 79.38 490 ALA A C 1
ATOM 3835 O O . ALA A 1 490 ? -20.011 9.406 5.590 1.00 79.38 490 ALA A O 1
ATOM 3836 N N . LEU A 1 491 ? -19.895 7.424 6.636 1.00 81.50 491 LEU A N 1
ATOM 3837 C CA . LEU A 1 491 ? -18.522 7.103 6.212 1.00 81.50 491 LEU A CA 1
ATOM 3838 C C . LEU A 1 491 ? -18.428 6.746 4.722 1.00 81.50 491 LEU A C 1
ATOM 3840 O O . LEU A 1 491 ? -17.482 7.155 4.038 1.00 81.50 491 LEU A O 1
ATOM 3844 N N . THR A 1 492 ? -19.389 5.984 4.197 1.00 76.06 492 THR A N 1
ATOM 3845 C CA . THR A 1 492 ? -19.324 5.480 2.818 1.00 76.06 492 THR A CA 1
ATOM 3846 C C . THR A 1 492 ? -19.804 6.521 1.803 1.00 76.06 492 THR A C 1
ATOM 3848 O O . THR A 1 492 ? -19.092 6.795 0.824 1.00 76.06 492 THR A O 1
ATOM 3851 N N . ALA A 1 493 ? -20.948 7.165 2.062 1.00 74.75 493 ALA A N 1
ATOM 3852 C CA . ALA A 1 493 ? -21.591 8.096 1.135 1.00 74.75 493 ALA A CA 1
ATOM 3853 C C . ALA A 1 493 ? -21.214 9.568 1.384 1.00 74.75 493 ALA A C 1
ATOM 3855 O O . ALA A 1 493 ? -20.799 10.251 0.445 1.00 74.75 493 ALA A O 1
ATOM 3856 N N . ASN A 1 494 ? -21.259 10.036 2.638 1.00 79.06 494 ASN A N 1
ATOM 3857 C CA . ASN A 1 494 ? -21.261 11.474 2.962 1.00 79.06 494 ASN A CA 1
ATOM 3858 C C . ASN A 1 494 ? -20.007 11.974 3.699 1.00 79.06 494 ASN A C 1
ATOM 3860 O O . ASN A 1 494 ? -20.035 13.037 4.309 1.00 79.06 494 ASN A O 1
ATOM 3864 N N . LYS A 1 495 ? -18.874 11.266 3.624 1.00 81.81 495 LYS A N 1
ATOM 3865 C CA . LYS A 1 495 ? -17.633 11.614 4.355 1.00 81.81 495 LYS A CA 1
ATOM 3866 C C . LYS A 1 495 ? -17.155 13.067 4.204 1.00 81.81 495 LYS A C 1
ATOM 3868 O O . LYS A 1 495 ? -16.597 13.613 5.146 1.00 81.81 495 LYS A O 1
ATOM 3873 N N . TYR A 1 496 ? -17.392 13.699 3.051 1.00 80.94 496 TYR A N 1
ATOM 3874 C CA . TYR A 1 496 ? -17.034 15.106 2.813 1.00 80.94 496 TYR A CA 1
ATOM 3875 C C . TYR A 1 496 ? -17.864 16.097 3.638 1.00 80.94 496 TYR A C 1
ATOM 3877 O O . TYR A 1 496 ? -17.418 17.216 3.856 1.00 80.94 496 TYR A O 1
ATOM 3885 N N . GLU A 1 497 ? -19.053 15.697 4.081 1.00 82.81 497 GLU A N 1
ATOM 3886 C CA . GLU A 1 497 ? -19.931 16.489 4.946 1.00 82.81 497 GLU A CA 1
ATOM 3887 C C . GLU A 1 497 ? -19.823 16.021 6.401 1.00 82.81 497 GLU A C 1
ATOM 3889 O O . GLU A 1 497 ? -19.762 16.840 7.313 1.00 82.81 497 GLU A O 1
ATOM 3894 N N . ALA A 1 498 ? -19.736 14.705 6.611 1.00 84.69 498 ALA A N 1
ATOM 3895 C CA . ALA A 1 498 ? -19.735 14.093 7.933 1.00 84.69 498 ALA A CA 1
ATOM 3896 C C . ALA A 1 498 ? -18.408 14.256 8.691 1.00 84.69 498 ALA A C 1
ATOM 3898 O O . ALA A 1 498 ? -18.417 14.373 9.913 1.00 84.69 498 ALA A O 1
ATOM 3899 N N . CYS A 1 499 ? -17.269 14.230 7.990 1.00 90.81 499 CYS A N 1
ATOM 3900 C CA . CYS A 1 499 ? -15.940 14.381 8.594 1.00 90.81 499 CYS A CA 1
ATOM 3901 C C . CYS A 1 499 ? -14.894 14.994 7.627 1.00 90.81 499 CYS A C 1
ATOM 3903 O O . CYS A 1 499 ? -13.863 14.368 7.350 1.00 90.81 499 CYS A O 1
ATOM 3905 N N . PRO A 1 500 ? -15.136 16.198 7.061 1.00 92.25 500 PRO A N 1
ATOM 3906 C CA . PRO A 1 500 ? -14.245 16.805 6.068 1.00 92.25 500 PRO A CA 1
ATOM 3907 C C . PRO A 1 500 ? -12.793 16.976 6.532 1.00 92.25 500 PRO A C 1
ATOM 3909 O O . PRO A 1 500 ? -11.877 16.787 5.729 1.00 92.25 500 PRO A O 1
ATOM 3912 N N . THR A 1 501 ? -12.563 17.322 7.796 1.00 93.94 501 THR A N 1
ATOM 3913 C CA . THR A 1 501 ? -11.225 17.539 8.362 1.00 93.94 501 THR A CA 1
ATOM 3914 C C . THR A 1 501 ? -10.506 16.217 8.553 1.00 93.94 501 THR A C 1
ATOM 3916 O O . THR A 1 501 ? -9.393 16.057 8.051 1.00 93.94 501 THR A O 1
ATOM 3919 N N . LEU A 1 502 ? -11.151 15.235 9.190 1.00 94.94 502 LEU A N 1
ATOM 3920 C CA . LEU A 1 502 ? -10.552 13.909 9.355 1.00 94.94 502 LEU A CA 1
ATOM 3921 C C . LEU A 1 502 ? -10.259 13.245 7.998 1.00 94.94 502 LEU A C 1
ATOM 3923 O O . LEU A 1 502 ? -9.199 12.642 7.806 1.00 94.94 502 LEU A O 1
ATOM 3927 N N . TYR A 1 503 ? -11.161 13.389 7.026 1.00 94.88 503 TYR A N 1
ATOM 3928 C CA . TYR A 1 503 ? -10.940 12.854 5.688 1.00 94.88 503 TYR A CA 1
ATOM 3929 C C . TYR A 1 503 ? -9.805 13.576 4.946 1.00 94.88 503 TYR A C 1
ATOM 3931 O O . TYR A 1 503 ? -9.002 12.922 4.275 1.00 94.88 503 TYR A O 1
ATOM 3939 N N . ALA A 1 504 ? -9.679 14.897 5.100 1.00 94.31 504 ALA A N 1
ATOM 3940 C CA . ALA A 1 504 ? -8.560 15.650 4.540 1.00 94.31 504 ALA A CA 1
ATOM 3941 C C . ALA A 1 504 ? -7.213 15.229 5.155 1.00 94.31 504 ALA A C 1
ATOM 3943 O O . ALA A 1 504 ? -6.236 15.064 4.419 1.00 94.31 504 ALA A O 1
ATOM 3944 N N . VAL A 1 505 ? -7.177 14.964 6.467 1.00 96.44 505 VAL A N 1
ATOM 3945 C CA . VAL A 1 505 ? -6.004 14.408 7.161 1.00 96.44 505 VAL A CA 1
ATOM 3946 C C . VAL A 1 505 ? -5.624 13.044 6.588 1.00 96.44 505 VAL A C 1
ATOM 3948 O O . VAL A 1 505 ? -4.460 12.838 6.249 1.00 96.44 505 VAL A O 1
ATOM 3951 N N . LEU A 1 506 ? -6.589 12.135 6.410 1.00 96.19 506 LEU A N 1
ATOM 3952 C CA . LEU A 1 506 ? -6.348 10.820 5.806 1.00 96.19 506 LEU A CA 1
ATOM 3953 C C . LEU A 1 506 ? -5.737 10.943 4.399 1.00 96.19 506 LEU A C 1
ATOM 3955 O O . LEU A 1 506 ? -4.800 10.221 4.049 1.00 96.19 506 LEU A O 1
ATOM 3959 N N . GLN A 1 507 ? -6.256 11.859 3.577 1.00 95.12 507 GLN A N 1
ATOM 3960 C CA . GLN A 1 507 ? -5.732 12.100 2.232 1.00 95.12 507 GLN A CA 1
ATOM 3961 C C . GLN A 1 507 ? -4.314 12.679 2.264 1.00 95.12 507 GLN A C 1
ATOM 3963 O O . GLN A 1 507 ? -3.462 12.227 1.499 1.00 95.12 507 GLN A O 1
ATOM 3968 N N . GLU A 1 508 ? -4.033 13.610 3.176 1.00 95.50 508 GLU A N 1
ATOM 3969 C CA . GLU A 1 508 ? -2.694 14.178 3.338 1.00 95.50 508 GLU A CA 1
ATOM 3970 C C . GLU A 1 508 ? -1.683 13.132 3.837 1.00 95.50 508 GLU A C 1
ATOM 3972 O O . GLU A 1 508 ? -0.559 13.060 3.333 1.00 95.50 508 GLU A O 1
ATOM 3977 N N . VAL A 1 509 ? -2.095 12.260 4.764 1.00 95.88 509 VAL A N 1
ATOM 3978 C CA . VAL A 1 509 ? -1.307 11.101 5.210 1.00 95.88 509 VAL A CA 1
ATOM 3979 C C . VAL A 1 509 ? -0.980 10.195 4.028 1.00 95.88 509 VAL A C 1
ATOM 3981 O O . VAL A 1 509 ? 0.186 9.880 3.800 1.00 95.88 509 VAL A O 1
ATOM 3984 N N . LEU A 1 510 ? -1.980 9.820 3.225 1.00 94.88 510 LEU A N 1
ATOM 3985 C CA . LEU A 1 510 ? -1.762 8.997 2.036 1.00 94.88 510 LEU A CA 1
ATOM 3986 C C . LEU A 1 510 ? -0.829 9.680 1.031 1.00 94.88 510 LEU A C 1
ATOM 3988 O O . LEU A 1 510 ? -0.019 8.998 0.406 1.00 94.88 510 LEU A O 1
ATOM 3992 N N . ARG A 1 511 ? -0.906 11.003 0.867 1.00 94.50 511 ARG A N 1
ATOM 3993 C CA . ARG A 1 511 ? -0.013 11.748 -0.029 1.00 94.50 511 ARG A CA 1
ATOM 3994 C C . ARG A 1 511 ? 1.443 11.654 0.438 1.00 94.50 511 ARG A C 1
ATOM 3996 O O . ARG A 1 511 ? 2.312 11.358 -0.379 1.00 94.50 511 ARG A O 1
ATOM 4003 N N . LEU A 1 512 ? 1.700 11.878 1.727 1.00 92.94 512 LEU A N 1
ATOM 4004 C CA . LEU A 1 512 ? 3.055 11.911 2.289 1.00 92.94 512 LEU A CA 1
ATOM 4005 C C . LEU A 1 512 ? 3.670 10.521 2.489 1.00 92.94 512 LEU A C 1
ATOM 4007 O O . LEU A 1 512 ? 4.851 10.337 2.205 1.00 92.94 512 LEU A O 1
ATOM 4011 N N . ALA A 1 513 ? 2.881 9.553 2.954 1.00 91.06 513 ALA A N 1
ATOM 4012 C CA . ALA A 1 513 ? 3.364 8.217 3.298 1.00 91.06 513 ALA A CA 1
ATOM 4013 C C . ALA A 1 513 ? 3.307 7.220 2.124 1.00 91.06 513 ALA A C 1
ATOM 4015 O O . ALA A 1 513 ? 3.890 6.143 2.205 1.00 91.06 513 ALA A O 1
ATOM 4016 N N . SER A 1 514 ? 2.633 7.539 1.008 1.00 88.81 514 SER A N 1
ATOM 4017 C CA . SER A 1 514 ? 2.597 6.643 -0.162 1.00 88.81 514 SER A CA 1
ATOM 4018 C C . SER A 1 514 ? 3.663 7.004 -1.194 1.00 88.81 514 SER A C 1
ATOM 4020 O O . SER A 1 514 ? 3.556 8.023 -1.882 1.00 88.81 514 SER A O 1
ATOM 4022 N N . ASN A 1 515 ? 4.620 6.099 -1.412 1.00 85.50 515 ASN A N 1
ATOM 4023 C CA . ASN A 1 515 ? 5.602 6.186 -2.500 1.00 85.50 515 ASN A CA 1
ATOM 4024 C C . ASN A 1 515 ? 5.314 5.174 -3.628 1.00 85.50 515 ASN A C 1
ATOM 4026 O O . ASN A 1 515 ? 6.198 4.501 -4.147 1.00 85.50 515 ASN A O 1
ATOM 4030 N N . ASN A 1 516 ? 4.042 5.052 -4.010 1.00 83.19 516 ASN A N 1
ATOM 4031 C CA . ASN A 1 516 ? 3.568 3.978 -4.884 1.00 83.19 516 ASN A CA 1
ATOM 4032 C C . ASN A 1 516 ? 4.188 4.024 -6.292 1.00 83.19 516 ASN A C 1
ATOM 4034 O O . ASN A 1 516 ? 4.141 5.053 -6.980 1.00 83.19 516 ASN A O 1
ATOM 4038 N N . PHE A 1 517 ? 4.656 2.867 -6.773 1.00 87.19 517 PHE A N 1
ATOM 4039 C CA . PHE A 1 517 ? 5.068 2.660 -8.162 1.00 87.19 517 PHE A CA 1
ATOM 4040 C C . PHE A 1 517 ? 4.043 1.823 -8.922 1.00 87.19 517 PHE A C 1
ATOM 4042 O O . PHE A 1 517 ? 3.779 0.671 -8.595 1.00 87.19 517 PHE A O 1
ATOM 4049 N N . SER A 1 518 ? 3.486 2.390 -9.993 1.00 87.81 518 SER A N 1
ATOM 4050 C CA . SER A 1 518 ? 2.656 1.629 -10.932 1.00 87.81 518 SER A CA 1
ATOM 4051 C C . SER A 1 518 ? 3.480 1.289 -12.168 1.00 87.81 518 SER A C 1
ATOM 4053 O O . SER A 1 518 ? 3.814 2.183 -12.947 1.00 87.81 518 SER A O 1
ATOM 4055 N N . THR A 1 519 ? 3.758 0.005 -12.384 1.00 90.12 519 THR A N 1
ATOM 4056 C CA . THR A 1 519 ? 4.611 -0.479 -13.479 1.00 90.12 519 THR A CA 1
ATOM 4057 C C . THR A 1 519 ? 3.805 -1.045 -14.652 1.00 90.12 519 THR A C 1
ATOM 4059 O O . THR A 1 519 ? 2.696 -1.558 -14.484 1.00 90.12 519 THR A O 1
ATOM 4062 N N . ARG A 1 520 ? 4.342 -0.922 -15.869 1.00 91.62 520 ARG A N 1
ATOM 4063 C CA . ARG A 1 520 ? 3.844 -1.558 -17.098 1.00 91.62 520 ARG A CA 1
ATOM 4064 C C . ARG A 1 520 ? 5.017 -2.124 -17.888 1.00 91.62 520 ARG A C 1
ATOM 4066 O O . ARG A 1 520 ? 6.036 -1.450 -18.023 1.00 91.62 520 ARG A O 1
ATOM 4073 N N . LEU A 1 521 ? 4.854 -3.312 -18.456 1.00 92.69 521 LEU A N 1
ATOM 4074 C CA . LEU A 1 521 ? 5.791 -3.861 -19.431 1.00 92.69 521 LEU A CA 1
ATOM 4075 C C . LEU A 1 521 ? 5.410 -3.390 -20.837 1.00 92.69 521 LEU A C 1
ATOM 4077 O O . LEU A 1 521 ? 4.244 -3.477 -21.228 1.00 92.69 521 LEU A O 1
ATOM 4081 N N . VAL A 1 522 ? 6.394 -2.912 -21.597 1.00 94.69 522 VAL A N 1
ATOM 4082 C CA . VAL A 1 522 ? 6.229 -2.560 -23.010 1.00 94.69 522 VAL A CA 1
ATOM 4083 C C . VAL A 1 522 ? 6.266 -3.842 -23.844 1.00 94.69 522 VAL A C 1
ATOM 4085 O O . VAL A 1 522 ? 7.324 -4.442 -24.036 1.00 94.69 522 VAL A O 1
ATOM 4088 N N . MET A 1 523 ? 5.110 -4.273 -24.336 1.00 91.88 523 MET A N 1
ATOM 4089 C CA . MET A 1 523 ? 4.939 -5.539 -25.062 1.00 91.88 523 MET A CA 1
ATOM 4090 C C . MET A 1 523 ? 5.427 -5.450 -26.517 1.00 91.88 523 MET A C 1
ATOM 4092 O O . MET A 1 523 ? 6.000 -6.404 -27.050 1.00 91.88 523 MET A O 1
ATOM 4096 N N . GLU A 1 524 ? 5.269 -4.276 -27.131 1.00 93.12 524 GLU A N 1
ATOM 4097 C CA . GLU A 1 524 ? 5.724 -3.934 -28.480 1.00 93.12 524 GLU A CA 1
ATOM 4098 C C . GLU A 1 524 ? 6.223 -2.483 -28.533 1.00 93.12 524 GLU A C 1
ATOM 4100 O O . GLU A 1 524 ? 5.849 -1.665 -27.694 1.00 93.12 524 GLU A O 1
ATOM 4105 N N . ASN A 1 525 ? 7.095 -2.159 -29.496 1.00 95.12 525 ASN A N 1
ATOM 4106 C CA . ASN A 1 525 ? 7.576 -0.786 -29.672 1.00 95.12 525 ASN A CA 1
ATOM 4107 C C . ASN A 1 525 ? 6.376 0.146 -29.886 1.00 95.12 525 ASN A C 1
ATOM 4109 O O . ASN A 1 525 ? 5.605 -0.052 -30.823 1.00 95.12 525 ASN A O 1
ATOM 4113 N N . THR A 1 526 ? 6.226 1.167 -29.045 1.00 94.75 526 THR A N 1
ATOM 4114 C CA . THR A 1 526 ? 5.052 2.049 -29.074 1.00 94.75 526 THR A CA 1
ATOM 4115 C C . THR A 1 526 ? 5.435 3.506 -28.846 1.00 94.75 526 THR A C 1
ATOM 4117 O O . THR A 1 526 ? 6.565 3.829 -28.483 1.00 94.75 526 THR A O 1
ATOM 4120 N N . TYR A 1 527 ? 4.474 4.398 -29.069 1.00 92.75 527 TYR A N 1
ATOM 4121 C CA . TYR A 1 527 ? 4.585 5.818 -28.782 1.00 92.75 527 TYR A CA 1
ATOM 4122 C C . TYR A 1 527 ? 3.556 6.244 -27.738 1.00 92.75 527 TYR A C 1
ATOM 4124 O O . TYR A 1 527 ? 2.389 5.840 -27.797 1.00 92.75 527 TYR A O 1
ATOM 4132 N N . ILE A 1 528 ? 3.973 7.112 -26.820 1.00 91.25 528 ILE A N 1
ATOM 4133 C CA . ILE A 1 528 ? 3.085 7.825 -25.902 1.00 91.25 528 ILE A CA 1
ATOM 4134 C C . ILE A 1 528 ? 3.037 9.289 -26.30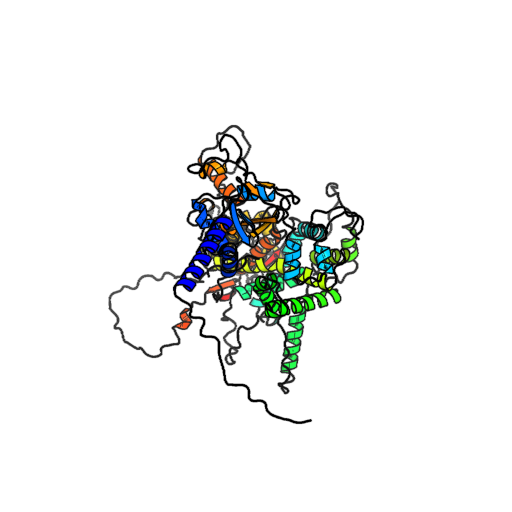1 1.00 91.25 528 ILE A C 1
ATOM 4136 O O . ILE A 1 528 ? 4.065 9.954 -26.416 1.00 91.25 528 ILE A O 1
ATOM 4140 N N . THR A 1 529 ? 1.822 9.789 -26.458 1.00 86.06 529 THR A N 1
ATOM 4141 C CA . THR A 1 529 ? 1.560 11.188 -26.767 1.00 86.06 529 THR A CA 1
ATOM 4142 C C . THR A 1 529 ? 0.996 11.862 -25.518 1.00 86.06 529 THR A C 1
ATOM 4144 O O . THR A 1 529 ? -0.003 11.371 -24.982 1.00 86.06 529 THR A O 1
ATOM 4147 N N . PRO A 1 530 ? 1.602 12.955 -25.024 1.00 75.62 530 PRO A N 1
ATOM 4148 C CA . PRO A 1 530 ? 0.999 13.771 -23.980 1.00 75.62 530 PRO A CA 1
ATOM 4149 C C . PRO A 1 530 ? -0.378 14.271 -24.437 1.00 75.62 530 PRO A C 1
ATOM 4151 O O . PRO A 1 530 ? -0.528 14.644 -25.603 1.00 75.62 530 PRO A O 1
ATOM 4154 N N . PRO A 1 531 ? -1.399 14.281 -23.566 1.00 68.75 531 PRO A N 1
ATOM 4155 C CA . PRO A 1 531 ? -2.691 14.842 -23.932 1.00 68.75 531 PRO A CA 1
ATOM 4156 C C . PRO A 1 531 ? -2.535 16.331 -24.279 1.00 68.75 531 PRO A C 1
ATOM 4158 O O . PRO A 1 531 ? -1.775 17.046 -23.629 1.00 68.75 531 PRO A O 1
ATOM 4161 N N . ALA A 1 532 ? -3.280 16.804 -25.284 1.00 55.66 532 ALA A N 1
ATOM 4162 C CA . ALA A 1 532 ? -3.246 18.187 -25.784 1.00 55.66 532 ALA A CA 1
ATOM 4163 C C . ALA A 1 532 ? -3.793 19.238 -24.787 1.00 55.66 532 ALA A C 1
ATOM 4165 O O . ALA A 1 532 ? -4.100 20.367 -25.158 1.00 55.66 532 ALA A O 1
ATOM 4166 N N . THR A 1 533 ? -3.971 18.868 -23.520 1.00 46.38 533 THR A N 1
ATOM 4167 C CA . THR A 1 533 ? -4.638 19.673 -22.502 1.00 46.38 533 THR A CA 1
ATOM 4168 C C . THR A 1 533 ? -3.775 20.816 -21.959 1.00 46.38 533 THR A C 1
ATOM 4170 O O . THR A 1 533 ? -2.546 20.761 -21.891 1.00 46.38 533 THR A O 1
ATOM 4173 N N . ILE A 1 534 ? -4.501 21.844 -21.519 1.00 42.28 534 ILE A N 1
ATOM 4174 C CA . ILE A 1 534 ? -4.116 23.195 -21.079 1.00 42.28 534 ILE A CA 1
ATOM 4175 C C . ILE A 1 534 ? -3.015 23.249 -19.993 1.00 42.28 534 ILE A C 1
ATOM 4177 O O . ILE A 1 534 ? -2.412 24.301 -19.805 1.00 42.28 534 ILE A O 1
ATOM 4181 N N . GLU A 1 535 ? -2.677 22.149 -19.306 1.00 39.78 535 GLU A N 1
ATOM 4182 C CA . GLU A 1 535 ? -1.569 22.079 -18.323 1.00 39.78 535 GLU A CA 1
ATOM 4183 C C . GLU A 1 535 ? -0.193 22.422 -18.901 1.00 39.78 535 GLU A C 1
ATOM 4185 O O . GLU A 1 535 ? 0.692 22.865 -18.171 1.00 39.78 535 GLU A O 1
ATOM 4190 N N . SER A 1 536 ? -0.046 22.320 -20.217 1.00 38.03 536 SER A N 1
ATOM 4191 C CA . SER A 1 536 ? 1.139 22.766 -20.940 1.00 38.03 536 SER A CA 1
ATOM 4192 C C . SER A 1 536 ? 1.421 24.273 -20.796 1.00 38.03 536 SER A C 1
ATOM 4194 O O . SER A 1 536 ? 2.570 24.657 -20.959 1.00 38.03 536 SER A O 1
ATOM 4196 N N . ALA A 1 537 ? 0.454 25.111 -20.380 1.00 35.38 537 ALA A N 1
ATOM 4197 C CA . ALA A 1 537 ? 0.624 26.572 -20.317 1.00 35.38 537 ALA A CA 1
ATOM 4198 C C . ALA A 1 537 ? 1.513 27.141 -19.192 1.00 35.38 537 ALA A C 1
ATOM 4200 O O . ALA A 1 537 ? 1.997 28.256 -19.343 1.00 35.38 537 ALA A O 1
ATOM 4201 N N . ASN A 1 538 ? 1.802 26.396 -18.116 1.00 36.03 538 ASN A N 1
ATOM 4202 C CA . ASN A 1 538 ? 2.728 26.867 -17.062 1.00 36.03 538 ASN A CA 1
ATOM 4203 C C . ASN A 1 538 ? 4.115 26.201 -17.116 1.00 36.03 538 ASN A C 1
ATOM 4205 O O . ASN A 1 538 ? 5.011 26.594 -16.381 1.00 36.03 538 ASN A O 1
ATOM 4209 N N . VAL A 1 539 ? 4.315 25.232 -18.016 1.00 39.28 539 VAL A N 1
ATOM 4210 C CA . VAL A 1 539 ? 5.636 24.659 -18.364 1.00 39.28 539 VAL A CA 1
ATOM 4211 C C . VAL A 1 539 ? 6.239 25.403 -19.579 1.00 39.28 539 VAL A C 1
ATOM 4213 O O . VAL A 1 539 ? 7.289 25.059 -20.110 1.00 39.28 539 VAL A O 1
ATOM 4216 N N . MET A 1 540 ? 5.557 26.455 -20.037 1.00 44.84 540 MET A N 1
ATOM 4217 C CA . MET A 1 540 ? 5.591 26.969 -21.407 1.00 44.84 540 MET A CA 1
ATOM 4218 C C . MET A 1 540 ? 6.547 28.152 -21.638 1.00 44.84 540 MET A C 1
ATOM 4220 O O . MET A 1 540 ? 6.328 28.904 -22.583 1.00 44.84 540 MET A O 1
ATOM 4224 N N . SER A 1 541 ? 7.598 28.341 -20.821 1.00 30.56 541 SER A N 1
ATOM 4225 C CA . SER A 1 541 ? 8.538 29.463 -21.026 1.00 30.56 541 SER A CA 1
ATOM 4226 C C . SER A 1 541 ? 9.979 29.105 -21.407 1.00 30.56 541 SER A C 1
ATOM 4228 O O . SER A 1 541 ? 10.692 30.017 -21.816 1.00 30.56 541 SER A O 1
ATOM 4230 N N . THR A 1 542 ? 10.446 27.849 -21.343 1.00 30.03 542 THR A N 1
ATOM 4231 C CA . THR A 1 542 ? 11.860 27.553 -21.707 1.00 30.03 542 THR A CA 1
ATOM 4232 C C . THR A 1 542 ? 12.148 26.215 -22.392 1.00 30.03 542 THR A C 1
ATOM 4234 O O . THR A 1 542 ? 13.277 26.001 -22.826 1.00 30.03 542 THR A O 1
ATOM 4237 N N . ALA A 1 543 ? 11.165 25.344 -22.610 1.00 33.25 543 ALA A N 1
ATOM 4238 C CA . ALA A 1 543 ? 11.317 24.221 -23.534 1.00 33.25 543 ALA A CA 1
ATOM 4239 C C . ALA A 1 543 ? 10.060 24.133 -24.392 1.00 33.25 543 ALA A C 1
ATOM 4241 O O . ALA A 1 543 ? 8.952 24.045 -23.867 1.00 33.25 543 ALA A O 1
ATOM 4242 N N . GLY A 1 544 ? 10.258 24.261 -25.706 1.00 31.78 544 GLY A N 1
ATOM 4243 C CA . GLY A 1 544 ? 9.215 24.436 -26.706 1.00 31.78 544 GLY A CA 1
ATOM 4244 C C . GLY A 1 544 ? 8.037 23.489 -26.530 1.00 31.78 544 GLY A C 1
ATOM 4245 O O . GLY A 1 544 ? 8.186 22.345 -26.100 1.00 31.78 544 GLY A O 1
ATOM 4246 N N . ALA A 1 545 ? 6.864 24.008 -26.887 1.00 35.34 545 ALA A N 1
ATOM 4247 C CA . ALA A 1 545 ? 5.626 23.267 -27.005 1.00 35.34 545 ALA A CA 1
ATOM 4248 C C . ALA A 1 545 ? 5.859 21.852 -27.551 1.00 35.34 545 ALA A C 1
ATOM 4250 O O . ALA A 1 545 ? 6.754 21.607 -28.364 1.00 35.34 545 ALA A O 1
ATOM 4251 N N . GLY A 1 546 ? 4.939 20.949 -27.224 1.00 37.69 546 GLY A N 1
ATOM 4252 C CA . GLY A 1 546 ? 4.726 19.706 -27.957 1.00 37.69 546 GLY A CA 1
ATOM 4253 C C . GLY A 1 546 ? 4.357 19.904 -29.438 1.00 37.69 546 GLY A C 1
ATOM 4254 O O . GLY A 1 546 ? 3.604 19.100 -29.958 1.00 37.69 546 GLY A O 1
ATOM 4255 N N . GLN A 1 547 ? 4.864 20.947 -30.096 1.00 37.25 547 GLN A N 1
ATOM 4256 C CA . GLN A 1 547 ? 5.033 21.154 -31.520 1.00 37.25 547 GLN A CA 1
ATOM 4257 C C . GLN A 1 547 ? 6.431 21.739 -31.765 1.00 37.25 547 GLN A C 1
ATOM 4259 O O . GLN A 1 547 ? 6.627 22.949 -31.719 1.00 37.25 547 GLN A O 1
ATOM 4264 N N . ILE A 1 548 ? 7.400 20.882 -32.086 1.00 40.72 548 ILE A N 1
ATOM 4265 C CA . ILE A 1 548 ? 8.547 21.311 -32.896 1.00 40.72 548 ILE A CA 1
ATOM 4266 C C . ILE A 1 548 ? 8.007 21.293 -34.333 1.00 40.72 548 ILE A C 1
ATOM 4268 O O . ILE A 1 548 ? 7.605 20.236 -34.814 1.00 40.72 548 ILE A O 1
ATOM 4272 N N . ASN A 1 549 ? 7.891 22.450 -34.988 1.00 34.12 549 ASN A N 1
ATOM 4273 C CA . ASN A 1 549 ? 7.368 22.581 -36.362 1.00 34.12 549 ASN A CA 1
ATOM 4274 C C . ASN A 1 549 ? 5.924 22.068 -36.582 1.00 34.12 549 ASN A C 1
ATOM 4276 O O . ASN A 1 549 ? 5.641 21.420 -37.587 1.00 34.12 549 ASN A O 1
ATOM 4280 N N . GLY A 1 550 ? 4.995 22.304 -35.650 1.00 42.53 550 GLY A N 1
ATOM 4281 C CA . GLY A 1 550 ? 3.590 21.905 -35.843 1.00 42.53 550 GLY A CA 1
ATOM 4282 C C . GLY A 1 550 ? 3.278 20.416 -35.597 1.00 42.53 550 GLY A C 1
ATOM 4283 O O . GLY A 1 550 ? 2.131 20.005 -35.766 1.00 42.53 550 GLY A O 1
ATOM 4284 N N . GLN A 1 551 ? 4.241 19.601 -35.144 1.00 44.38 551 GLN A N 1
ATOM 4285 C CA . GLN A 1 551 ? 4.038 18.164 -34.889 1.00 44.38 551 GLN A CA 1
ATOM 4286 C C . GLN A 1 551 ? 3.941 17.806 -33.402 1.00 44.38 551 GLN A C 1
ATOM 4288 O O . GLN A 1 551 ? 4.862 18.085 -32.639 1.00 44.38 551 GLN A O 1
ATOM 4293 N N . THR A 1 552 ? 2.870 17.109 -33.005 1.00 59.03 552 THR A N 1
ATOM 4294 C CA . THR A 1 552 ? 2.670 16.620 -31.632 1.00 59.03 552 THR A CA 1
ATOM 4295 C C . THR A 1 552 ? 3.878 15.817 -31.133 1.00 59.03 552 THR A C 1
ATOM 4297 O O . THR A 1 552 ? 4.174 14.744 -31.664 1.00 59.03 552 THR A O 1
ATOM 4300 N N . HIS A 1 553 ? 4.580 16.317 -30.111 1.00 73.38 553 HIS A N 1
ATOM 4301 C CA . HIS A 1 553 ? 5.730 15.618 -29.531 1.00 73.38 553 HIS A CA 1
ATOM 4302 C C . HIS A 1 553 ? 5.277 14.296 -28.897 1.00 73.38 553 HIS A C 1
ATOM 4304 O O . HIS A 1 553 ? 4.387 14.274 -28.048 1.00 73.38 553 HIS A O 1
ATOM 4310 N N . ARG A 1 554 ? 5.886 13.188 -29.325 1.00 87.94 554 ARG A N 1
ATOM 4311 C CA . ARG A 1 554 ? 5.583 11.827 -28.869 1.00 87.94 554 ARG A CA 1
ATOM 4312 C C . ARG A 1 554 ? 6.851 11.159 -28.356 1.00 87.94 554 ARG A C 1
ATOM 4314 O O . ARG A 1 554 ? 7.917 11.347 -28.937 1.00 87.94 554 ARG A O 1
ATOM 4321 N N . TYR A 1 555 ? 6.714 10.337 -27.326 1.00 92.38 555 TYR A N 1
ATOM 4322 C CA . TYR A 1 555 ? 7.808 9.580 -26.728 1.00 92.38 555 TYR A CA 1
ATOM 4323 C C . TYR A 1 555 ? 7.807 8.144 -27.235 1.00 92.38 555 TYR A C 1
ATOM 4325 O O . TYR A 1 555 ? 6.794 7.457 -27.120 1.00 92.38 555 TYR A O 1
ATOM 4333 N N . PHE A 1 556 ? 8.930 7.687 -27.778 1.00 95.12 556 PHE A N 1
ATOM 4334 C CA . PHE A 1 556 ? 9.138 6.300 -28.180 1.00 95.12 556 PHE A CA 1
ATOM 4335 C C . PHE A 1 556 ? 9.482 5.429 -26.971 1.00 95.12 556 PHE A C 1
ATOM 4337 O O . PHE A 1 556 ? 10.395 5.754 -26.212 1.00 95.12 556 PHE A O 1
ATOM 4344 N N . LEU A 1 557 ? 8.799 4.295 -26.843 1.00 96.38 557 LEU A N 1
ATOM 4345 C CA . LEU A 1 557 ? 9.064 3.272 -25.840 1.00 96.38 557 LEU A CA 1
ATOM 4346 C C . LEU A 1 557 ? 9.481 1.969 -26.519 1.00 96.38 557 LEU A C 1
ATOM 4348 O O . LEU A 1 557 ? 8.762 1.432 -27.366 1.00 96.38 557 LEU A O 1
ATOM 4352 N N . LYS A 1 558 ? 10.637 1.442 -26.115 1.00 95.56 558 LYS A N 1
ATOM 4353 C CA . LYS A 1 558 ? 11.196 0.196 -26.642 1.00 95.56 558 LYS A CA 1
ATOM 4354 C C . LYS A 1 558 ? 10.511 -1.025 -26.021 1.00 95.56 558 LYS A C 1
ATOM 4356 O O . LYS A 1 558 ? 10.338 -1.088 -24.803 1.00 95.56 558 LYS A O 1
ATOM 4361 N N . ARG A 1 559 ? 10.217 -2.036 -26.845 1.00 94.81 559 ARG A N 1
ATOM 4362 C CA . ARG A 1 559 ? 9.777 -3.374 -26.421 1.00 94.81 559 ARG A CA 1
ATOM 4363 C C . ARG A 1 559 ? 10.706 -3.958 -25.354 1.00 94.81 559 ARG A C 1
ATOM 4365 O O . ARG A 1 559 ? 11.928 -3.893 -25.483 1.00 94.81 559 ARG A O 1
ATOM 4372 N N . GLY A 1 560 ? 10.114 -4.556 -24.325 1.00 92.56 560 GLY A N 1
ATOM 4373 C CA . GLY A 1 560 ? 10.809 -5.089 -23.153 1.00 92.56 560 GLY A CA 1
ATOM 4374 C C . GLY A 1 560 ? 11.212 -4.021 -22.132 1.00 92.56 560 GLY A C 1
ATOM 4375 O O . GLY A 1 560 ? 11.737 -4.367 -21.078 1.00 92.56 560 GLY A O 1
ATOM 4376 N N . GLY A 1 561 ? 10.975 -2.736 -22.417 1.00 94.62 561 GLY A N 1
ATOM 4377 C CA . GLY A 1 561 ? 11.143 -1.667 -21.441 1.00 94.62 561 GLY A CA 1
ATOM 4378 C C . GLY A 1 561 ? 10.075 -1.709 -20.347 1.00 94.62 561 GLY A C 1
ATOM 4379 O O . GLY A 1 561 ? 8.979 -2.236 -20.544 1.00 94.62 561 GLY A O 1
ATOM 4380 N N . ILE A 1 562 ? 10.388 -1.125 -19.195 1.00 94.94 562 ILE A N 1
ATOM 4381 C CA . ILE A 1 562 ? 9.478 -0.992 -18.055 1.00 94.94 562 ILE A CA 1
ATOM 4382 C C . ILE A 1 562 ? 9.063 0.470 -17.955 1.00 94.94 562 ILE A C 1
ATOM 4384 O O . ILE A 1 562 ? 9.914 1.337 -17.806 1.00 94.94 562 ILE A O 1
ATOM 4388 N N . VAL A 1 563 ? 7.769 0.763 -18.013 1.00 95.62 563 VAL A N 1
ATOM 4389 C CA . VAL A 1 563 ? 7.240 2.096 -17.700 1.00 95.62 563 VAL A CA 1
ATOM 4390 C C . VAL A 1 563 ? 6.841 2.119 -16.233 1.00 95.62 563 VAL A C 1
ATOM 4392 O O . VAL A 1 563 ? 6.007 1.320 -15.816 1.00 95.62 563 VAL A O 1
ATOM 4395 N N . GLN A 1 564 ? 7.402 3.037 -15.456 1.00 94.12 564 GLN A N 1
ATOM 4396 C CA . GLN A 1 564 ? 7.112 3.221 -14.040 1.00 94.12 564 GLN A CA 1
ATOM 4397 C C . GLN A 1 564 ? 6.489 4.597 -13.811 1.00 94.12 564 GLN A C 1
ATOM 4399 O O . GLN A 1 564 ? 7.131 5.624 -14.007 1.00 94.12 564 GLN A O 1
ATOM 4404 N N . ILE A 1 565 ? 5.238 4.625 -13.362 1.00 92.88 565 ILE A N 1
ATOM 4405 C CA . ILE A 1 565 ? 4.587 5.845 -12.878 1.00 92.88 565 ILE A CA 1
ATOM 4406 C C . ILE A 1 565 ? 5.010 6.056 -11.424 1.00 92.88 565 ILE A C 1
ATOM 4408 O O . ILE A 1 565 ? 4.688 5.225 -10.570 1.00 92.88 565 ILE A O 1
ATOM 4412 N N . ALA A 1 566 ? 5.716 7.154 -11.155 1.00 92.00 566 ALA A N 1
ATOM 4413 C CA . ALA A 1 566 ? 6.267 7.472 -9.841 1.00 92.00 566 ALA A CA 1
ATOM 4414 C C . ALA A 1 566 ? 5.298 8.347 -9.026 1.00 92.00 566 ALA A C 1
ATOM 4416 O O . ALA A 1 566 ? 5.319 9.576 -9.122 1.00 92.00 566 ALA A O 1
ATOM 4417 N N . GLY A 1 567 ? 4.445 7.707 -8.217 1.00 90.25 567 GLY A N 1
ATOM 4418 C CA . GLY A 1 567 ? 3.478 8.382 -7.345 1.00 90.25 567 GLY A CA 1
ATOM 4419 C C . GLY A 1 567 ? 4.136 9.336 -6.351 1.00 90.25 567 GLY A C 1
ATOM 4420 O O . GLY A 1 567 ? 3.744 10.497 -6.285 1.00 90.25 567 GLY A O 1
ATOM 4421 N N . GLY A 1 568 ? 5.194 8.892 -5.663 1.00 89.69 568 GLY A N 1
ATOM 4422 C CA . GLY A 1 568 ? 5.885 9.711 -4.661 1.00 89.69 568 GLY A CA 1
ATOM 4423 C C . GLY A 1 568 ? 6.535 10.980 -5.222 1.00 89.69 568 GLY A C 1
ATOM 4424 O O . GLY A 1 568 ? 6.563 12.002 -4.543 1.00 89.69 568 GLY A O 1
ATOM 4425 N N . VAL A 1 569 ? 6.980 10.973 -6.487 1.00 90.94 569 VAL A N 1
ATOM 4426 C CA . VAL A 1 569 ? 7.462 12.201 -7.151 1.00 90.94 569 VAL A CA 1
ATOM 4427 C C . VAL A 1 569 ? 6.306 13.181 -7.343 1.00 90.94 569 VAL A C 1
ATOM 4429 O O . VAL A 1 569 ? 6.439 14.354 -7.014 1.00 90.94 569 VAL A O 1
ATOM 4432 N N . MET A 1 570 ? 5.158 12.707 -7.840 1.00 90.69 570 MET A N 1
ATOM 4433 C CA . MET A 1 570 ? 3.975 13.550 -8.055 1.00 90.69 570 MET A CA 1
ATOM 4434 C C . MET A 1 570 ? 3.398 14.086 -6.744 1.00 90.69 570 MET A C 1
ATOM 4436 O O . MET A 1 570 ? 2.978 15.239 -6.702 1.00 90.69 570 MET A O 1
ATOM 4440 N N . HIS A 1 571 ? 3.401 13.285 -5.680 1.00 92.25 571 HIS A N 1
ATOM 4441 C CA . HIS A 1 571 ? 2.941 13.688 -4.351 1.00 92.25 571 HIS A CA 1
ATOM 4442 C C . HIS A 1 571 ? 3.788 14.797 -3.734 1.00 92.25 571 HIS A C 1
ATOM 4444 O O . HIS A 1 571 ? 3.246 15.619 -3.005 1.00 92.25 571 HIS A O 1
ATOM 4450 N N . MET A 1 572 ? 5.085 14.838 -4.039 1.00 90.75 572 MET A N 1
ATOM 4451 C CA . MET A 1 572 ? 6.041 15.760 -3.414 1.00 90.75 572 MET A CA 1
ATOM 4452 C C . MET A 1 572 ? 6.479 16.886 -4.349 1.00 90.75 572 MET A C 1
ATOM 4454 O O . MET A 1 572 ? 7.388 17.639 -4.025 1.00 90.75 572 MET A O 1
ATOM 4458 N N . ASN A 1 573 ? 5.827 17.005 -5.508 1.00 88.88 573 ASN A N 1
ATOM 4459 C CA . ASN A 1 573 ? 6.126 17.999 -6.526 1.00 88.88 573 ASN A CA 1
ATOM 4460 C C . ASN A 1 573 ? 5.644 19.402 -6.089 1.00 88.88 573 ASN A C 1
ATOM 4462 O O . ASN A 1 573 ? 4.426 19.633 -6.036 1.00 88.88 573 ASN A O 1
ATOM 4466 N N . PRO A 1 574 ? 6.552 20.379 -5.879 1.00 88.31 574 PRO A N 1
ATOM 4467 C CA . PRO A 1 574 ? 6.160 21.711 -5.417 1.00 88.31 574 PRO A CA 1
ATOM 4468 C C . PRO A 1 574 ? 5.328 22.520 -6.419 1.00 88.31 574 PRO A C 1
ATOM 4470 O O . PRO A 1 574 ? 4.546 23.385 -6.035 1.00 88.31 574 PRO A O 1
ATOM 4473 N N . SER A 1 575 ? 5.434 22.218 -7.716 1.00 84.62 575 SER A N 1
ATOM 4474 C CA . SER A 1 575 ? 4.632 22.860 -8.765 1.00 84.62 575 SER A CA 1
ATOM 4475 C C . SER A 1 575 ? 3.157 22.443 -8.726 1.00 84.62 575 SER A C 1
ATOM 4477 O O . SER A 1 575 ? 2.323 23.135 -9.304 1.00 84.62 575 SER A O 1
ATOM 4479 N N . ILE A 1 576 ? 2.829 21.322 -8.070 1.00 85.19 576 ILE A N 1
ATOM 4480 C CA . ILE A 1 576 ? 1.454 20.816 -7.919 1.00 85.19 576 ILE A CA 1
ATOM 4481 C C . ILE A 1 576 ? 0.896 21.177 -6.536 1.00 85.19 576 ILE A C 1
ATOM 4483 O O . ILE A 1 576 ? -0.250 21.627 -6.414 1.00 85.19 576 ILE A O 1
ATOM 4487 N N . TRP A 1 577 ? 1.703 20.975 -5.493 1.00 88.19 577 TRP A N 1
ATOM 4488 C CA . TRP A 1 577 ? 1.240 21.029 -4.104 1.00 88.19 577 TRP A CA 1
ATOM 4489 C C . TRP A 1 577 ? 1.607 22.313 -3.357 1.00 88.19 577 TRP A C 1
ATOM 4491 O O . TRP A 1 577 ? 0.988 22.569 -2.329 1.00 88.19 577 TRP A O 1
ATOM 4501 N N . GLY A 1 578 ? 2.506 23.142 -3.898 1.00 87.94 578 GLY A N 1
ATOM 4502 C CA . GLY A 1 578 ? 3.060 24.321 -3.223 1.00 87.94 578 GLY A CA 1
ATOM 4503 C C . GLY A 1 578 ? 4.488 24.085 -2.722 1.00 87.94 578 GLY A C 1
ATOM 4504 O O . GLY A 1 578 ? 4.988 22.965 -2.755 1.00 87.94 578 GLY A O 1
ATOM 4505 N N . GLN A 1 579 ? 5.175 25.138 -2.271 1.00 88.00 579 GLN A N 1
ATOM 4506 C CA . GLN A 1 579 ? 6.543 25.011 -1.731 1.00 88.00 579 GLN A CA 1
ATOM 4507 C C . GLN A 1 579 ? 6.598 24.166 -0.451 1.00 88.00 579 GLN A C 1
ATOM 4509 O O . GLN A 1 579 ? 7.611 23.547 -0.155 1.00 88.00 579 GLN A O 1
ATOM 4514 N N . ASP A 1 580 ? 5.473 24.084 0.246 1.00 90.94 580 ASP A N 1
ATOM 4515 C CA . ASP A 1 580 ? 5.221 23.271 1.427 1.00 90.94 580 ASP A CA 1
ATOM 4516 C C . ASP A 1 580 ? 4.811 21.825 1.077 1.00 90.94 580 ASP A C 1
ATOM 4518 O O . ASP A 1 580 ? 4.203 21.139 1.894 1.00 90.94 580 ASP A O 1
ATOM 4522 N N . ALA A 1 581 ? 5.092 21.337 -0.140 1.00 89.81 581 ALA A N 1
ATOM 4523 C CA . ALA A 1 581 ? 4.719 19.985 -0.576 1.00 89.81 581 ALA A CA 1
ATOM 4524 C C . ALA A 1 581 ? 5.282 18.879 0.332 1.00 89.81 581 ALA A C 1
ATOM 4526 O O . ALA A 1 581 ? 4.685 17.810 0.454 1.00 89.81 581 ALA A O 1
ATOM 4527 N N . ASN A 1 582 ? 6.426 19.114 0.966 1.00 90.75 582 ASN A N 1
ATOM 4528 C CA . ASN A 1 582 ? 7.041 18.189 1.913 1.00 90.75 582 ASN A CA 1
ATOM 4529 C C . ASN A 1 582 ? 6.451 18.260 3.331 1.00 90.75 582 ASN A C 1
ATOM 4531 O O . ASN A 1 582 ? 6.746 17.387 4.143 1.00 90.75 582 ASN A O 1
ATOM 4535 N N . GLU A 1 583 ? 5.615 19.254 3.624 1.00 92.12 583 GLU A N 1
ATOM 4536 C CA . GLU A 1 583 ? 5.013 19.463 4.937 1.00 92.12 583 GLU A CA 1
ATOM 4537 C C . GLU A 1 583 ? 3.612 18.849 5.018 1.00 92.12 583 GLU A C 1
ATOM 4539 O O . GLU A 1 583 ? 2.841 18.847 4.051 1.00 92.12 583 GLU A O 1
ATOM 4544 N N . PHE A 1 584 ? 3.264 18.364 6.210 1.00 94.25 584 PHE A N 1
ATOM 4545 C CA . PHE A 1 584 ? 1.908 17.930 6.525 1.00 94.25 584 PHE A CA 1
ATOM 4546 C C . PHE A 1 584 ? 1.006 19.141 6.751 1.00 94.25 584 PHE A C 1
ATOM 4548 O O . PHE A 1 584 ? 1.256 19.953 7.642 1.00 94.25 584 PHE A O 1
ATOM 4555 N N . ARG A 1 585 ? -0.062 19.245 5.956 1.00 93.69 585 ARG A N 1
ATOM 4556 C CA . ARG A 1 585 ? -1.097 20.273 6.111 1.00 93.69 585 ARG A CA 1
ATOM 4557 C C . ARG A 1 585 ? -2.475 19.611 6.233 1.00 93.69 585 ARG A C 1
ATOM 4559 O O . ARG A 1 585 ? -2.988 19.128 5.221 1.00 93.69 585 ARG A O 1
ATOM 4566 N N . PRO A 1 586 ? -3.119 19.629 7.417 1.00 91.50 586 PRO A N 1
ATOM 4567 C CA . PRO A 1 586 ? -4.386 18.921 7.633 1.00 91.50 586 PRO A CA 1
ATOM 4568 C C . PRO A 1 586 ? -5.516 19.439 6.729 1.00 91.50 586 PRO A C 1
ATOM 4570 O O . PRO A 1 586 ? -6.333 18.664 6.244 1.00 91.50 586 PRO A O 1
ATOM 4573 N N . GLY A 1 587 ? -5.520 20.741 6.422 1.00 89.00 587 GLY A N 1
ATOM 4574 C CA . GLY A 1 587 ? -6.512 21.373 5.547 1.00 89.00 587 GLY A CA 1
ATOM 4575 C C . GLY A 1 587 ? -6.242 21.258 4.041 1.00 89.00 587 GLY A C 1
ATOM 4576 O O . GLY A 1 587 ? -7.038 21.766 3.255 1.00 89.00 587 GLY A O 1
ATOM 4577 N N . ARG A 1 588 ? -5.146 20.617 3.589 1.00 89.38 588 ARG A N 1
ATOM 4578 C CA . ARG A 1 588 ? -4.721 20.657 2.167 1.00 89.38 588 ARG A CA 1
ATOM 4579 C C . ARG A 1 588 ? -5.779 20.123 1.202 1.00 89.38 588 ARG A C 1
ATOM 4581 O O . ARG A 1 588 ? -5.864 20.563 0.054 1.00 89.38 588 ARG A O 1
ATOM 4588 N N . HIS A 1 589 ? -6.559 19.162 1.679 1.00 89.38 589 HIS A N 1
ATOM 4589 C CA . HIS A 1 589 ? -7.575 18.451 0.919 1.00 89.38 589 HIS A CA 1
ATOM 4590 C C . HIS A 1 589 ? -9.013 18.863 1.268 1.00 89.38 589 HIS A C 1
ATOM 4592 O O . HIS A 1 589 ? -9.954 18.266 0.743 1.00 89.38 589 HIS A O 1
ATOM 4598 N N . GLN A 1 590 ? -9.206 19.871 2.125 1.00 83.38 590 GLN A N 1
ATOM 4599 C CA . GLN A 1 590 ? -10.549 20.329 2.469 1.00 83.38 590 GLN A CA 1
ATOM 4600 C C . GLN A 1 590 ? -11.271 20.885 1.228 1.00 83.38 590 GLN A C 1
ATOM 4602 O O . GLN A 1 590 ? -10.648 21.543 0.384 1.00 83.38 590 GLN A O 1
ATOM 4607 N N . PRO A 1 591 ? -12.587 20.637 1.093 1.00 69.25 591 PRO A N 1
ATOM 4608 C CA . PRO A 1 591 ? -13.389 21.292 0.072 1.00 69.25 591 PRO A CA 1
ATOM 4609 C C . PRO A 1 591 ? -13.283 22.809 0.237 1.00 69.25 591 PRO A C 1
ATOM 4611 O O . PRO A 1 591 ? -13.463 23.332 1.335 1.00 69.25 591 PRO A O 1
ATOM 4614 N N . LEU A 1 592 ? -13.000 23.527 -0.851 1.00 61.31 592 LEU A N 1
ATOM 4615 C CA . LEU A 1 592 ? -13.108 24.985 -0.854 1.00 61.31 592 LEU A CA 1
ATOM 4616 C C . LEU A 1 592 ? -14.550 25.338 -0.485 1.00 61.31 592 LEU A C 1
ATOM 4618 O O . LEU A 1 592 ? -15.480 24.855 -1.134 1.00 61.31 592 LEU A O 1
ATOM 4622 N N . SER A 1 593 ? -14.726 26.126 0.574 1.00 44.91 593 SER A N 1
ATOM 4623 C CA . SER A 1 593 ? -16.032 26.481 1.114 1.00 44.91 593 SER A CA 1
ATOM 4624 C C . SER A 1 593 ? -16.939 27.022 0.013 1.00 44.91 593 SER A C 1
ATOM 4626 O O . SER A 1 593 ? -16.685 28.044 -0.624 1.00 44.91 593 SER A O 1
ATOM 4628 N N . SER A 1 594 ? -18.036 26.310 -0.208 1.00 37.22 594 SER A N 1
ATOM 4629 C CA . SER A 1 594 ? -19.125 26.692 -1.087 1.00 37.22 594 SER A CA 1
ATOM 4630 C C . SER A 1 594 ? -19.977 27.787 -0.434 1.00 37.22 594 SER A C 1
ATOM 4632 O O . SER A 1 594 ? -21.165 27.606 -0.191 1.00 37.22 594 SER A O 1
ATOM 4634 N N . ALA A 1 595 ? -19.387 28.953 -0.166 1.00 30.33 595 ALA A N 1
ATOM 4635 C CA . ALA A 1 595 ? -20.105 30.162 0.253 1.00 30.33 595 ALA A CA 1
ATOM 4636 C C . ALA A 1 595 ? -20.764 30.886 -0.947 1.00 30.33 595 ALA A C 1
ATOM 4638 O O . ALA A 1 595 ? -20.758 32.109 -1.037 1.00 30.33 595 ALA A O 1
ATOM 4639 N N . GLY A 1 596 ? -21.314 30.121 -1.895 1.00 30.25 596 GLY A N 1
ATOM 4640 C CA . GLY A 1 596 ? -21.937 30.648 -3.114 1.00 30.25 596 GLY A CA 1
ATOM 4641 C C . GLY A 1 596 ? -22.639 29.600 -3.979 1.00 30.25 596 GLY A C 1
ATOM 4642 O O . GLY A 1 596 ? -22.781 29.799 -5.180 1.00 30.25 596 GLY A O 1
ATOM 4643 N N . SER A 1 597 ? -23.043 28.458 -3.413 1.00 32.81 597 SER A N 1
ATOM 4644 C CA . SER A 1 597 ? -23.792 27.425 -4.139 1.00 32.81 597 SER A CA 1
ATOM 4645 C C . SER A 1 597 ? -25.241 27.350 -3.662 1.00 32.81 597 SER A C 1
ATOM 4647 O O . SER A 1 597 ? -25.696 26.321 -3.168 1.00 32.81 597 SER A O 1
ATOM 4649 N N . SER A 1 598 ? -25.980 28.438 -3.834 1.00 27.47 598 SER A N 1
ATOM 4650 C CA . SER A 1 598 ? -27.417 28.359 -4.082 1.00 27.47 598 SER A CA 1
ATOM 4651 C C . SER A 1 598 ? -27.646 28.744 -5.547 1.00 27.47 598 SER A C 1
ATOM 4653 O O . SER A 1 598 ? -27.156 29.765 -6.013 1.00 27.47 598 SER A O 1
ATOM 4655 N N . ALA A 1 599 ? -28.344 27.869 -6.276 1.00 31.91 599 ALA A N 1
ATOM 4656 C CA . ALA A 1 599 ? -28.723 27.984 -7.690 1.00 31.91 599 ALA A CA 1
ATOM 4657 C C . ALA A 1 599 ? -27.593 27.872 -8.744 1.00 31.91 599 ALA A C 1
ATOM 4659 O O . ALA A 1 599 ? -27.220 28.837 -9.401 1.00 31.91 599 ALA A O 1
ATOM 4660 N N . ARG A 1 600 ? -27.142 26.639 -9.035 1.00 32.62 600 ARG A N 1
ATOM 4661 C CA . ARG A 1 600 ? -26.646 26.297 -10.385 1.00 32.62 600 ARG A CA 1
ATOM 4662 C C . ARG A 1 600 ? -27.830 25.894 -11.265 1.00 32.62 600 ARG A C 1
ATOM 4664 O O . ARG A 1 600 ? -28.092 24.713 -11.464 1.00 32.62 600 ARG A O 1
ATOM 4671 N N . GLN A 1 601 ? -28.548 26.888 -11.776 1.00 26.97 601 GLN A N 1
ATOM 4672 C CA . GLN A 1 601 ? -29.087 26.780 -13.129 1.00 26.97 601 GLN A CA 1
ATOM 4673 C C . GLN A 1 601 ? -27.930 27.144 -14.059 1.00 26.97 601 GLN A C 1
ATOM 4675 O O . GLN A 1 601 ? -27.356 28.222 -13.941 1.00 26.97 601 GLN A O 1
ATOM 4680 N N . GLU A 1 602 ? -27.533 26.214 -14.924 1.00 35.69 602 GLU A N 1
ATOM 4681 C CA . GLU A 1 602 ? -26.567 26.475 -15.989 1.00 35.69 602 GLU A CA 1
ATOM 4682 C C . GLU A 1 602 ? -27.147 27.527 -16.946 1.00 35.69 602 GLU A C 1
ATOM 4684 O O . GLU A 1 602 ? -27.884 27.203 -17.874 1.00 35.69 602 GLU A O 1
ATOM 4689 N N . SER A 1 603 ? -26.827 28.800 -16.722 1.00 24.73 603 SER A N 1
ATOM 4690 C CA . SER A 1 603 ? -26.885 29.824 -17.763 1.00 24.73 603 SER A CA 1
ATOM 4691 C C . SER A 1 603 ? -25.537 29.837 -18.483 1.00 24.73 603 SER A C 1
ATOM 4693 O O . SER A 1 603 ? -24.506 30.113 -17.871 1.00 24.73 603 SER A O 1
ATOM 4695 N N . GLN A 1 604 ? -25.542 29.509 -19.775 1.00 33.72 604 GLN A N 1
ATOM 4696 C CA . GLN A 1 604 ? -24.352 29.304 -20.609 1.00 33.72 604 GLN A CA 1
ATOM 4697 C C . GLN A 1 604 ? -23.585 30.587 -21.007 1.00 33.72 604 GLN A C 1
ATOM 4699 O O . GLN A 1 604 ? -22.655 30.482 -21.797 1.00 33.72 604 GLN A O 1
ATOM 4704 N N . ASP A 1 605 ? -23.891 31.767 -20.455 1.00 31.48 605 ASP A N 1
ATOM 4705 C CA . ASP A 1 605 ? -23.460 33.047 -21.054 1.00 31.48 605 ASP A CA 1
ATOM 4706 C C . ASP A 1 605 ? -22.676 34.022 -20.143 1.00 31.48 605 ASP A C 1
ATOM 4708 O O . ASP A 1 605 ? -22.586 35.207 -20.453 1.00 31.48 605 ASP A O 1
ATOM 4712 N N . GLU A 1 606 ? -22.035 33.572 -19.057 1.00 30.62 606 GLU A N 1
ATOM 4713 C CA . GLU A 1 606 ? -21.162 34.444 -18.236 1.00 30.62 606 GLU A CA 1
ATOM 4714 C C . GLU A 1 606 ? -19.665 34.086 -18.398 1.00 30.62 606 GLU A C 1
ATOM 4716 O O . GLU A 1 606 ? -19.274 32.929 -18.191 1.00 30.62 606 GLU A O 1
ATOM 4721 N N . PRO A 1 607 ? -18.785 35.043 -18.766 1.00 36.06 607 PRO A N 1
ATOM 4722 C CA . PRO A 1 607 ? -17.360 34.781 -18.918 1.00 36.06 607 PRO A CA 1
ATOM 4723 C C . PRO A 1 607 ? -16.716 34.517 -17.550 1.00 36.06 607 PRO A C 1
ATOM 4725 O O . PRO A 1 607 ? -16.588 35.409 -16.716 1.00 36.06 607 PRO A O 1
ATOM 4728 N N . SER A 1 608 ? -16.256 33.281 -17.335 1.00 36.56 608 SER A N 1
ATOM 4729 C CA . SER A 1 608 ? -15.533 32.878 -16.124 1.00 36.56 608 SER A CA 1
ATOM 4730 C C . SER A 1 608 ? -14.363 33.830 -15.832 1.00 36.56 608 SER A C 1
ATOM 4732 O O . SER A 1 608 ? -13.449 33.948 -16.656 1.00 36.56 608 SER A O 1
ATOM 4734 N N . THR A 1 609 ? -14.351 34.462 -14.658 1.00 45.84 609 THR A N 1
ATOM 4735 C CA . THR A 1 609 ? -13.235 35.301 -14.205 1.00 45.84 609 THR A CA 1
ATOM 4736 C C . THR A 1 609 ? -11.942 34.476 -14.075 1.00 45.84 609 THR A C 1
ATOM 4738 O O . THR A 1 609 ? -11.955 33.264 -13.828 1.00 45.84 609 THR A O 1
ATOM 4741 N N . THR A 1 610 ? -10.789 35.125 -14.270 1.00 47.78 610 THR A N 1
ATOM 4742 C CA . THR A 1 610 ? -9.456 34.487 -14.277 1.00 47.78 610 THR A CA 1
ATOM 4743 C C . THR A 1 610 ? -9.161 33.700 -12.992 1.00 47.78 610 THR A C 1
ATOM 4745 O O . THR A 1 610 ? -8.546 32.633 -13.051 1.00 47.78 610 THR A O 1
ATOM 4748 N N . GLU A 1 611 ? -9.661 34.168 -11.845 1.00 41.28 611 GLU A N 1
ATOM 4749 C CA . GLU A 1 611 ? -9.480 33.521 -10.540 1.00 41.28 611 GLU A CA 1
ATOM 4750 C C . GLU A 1 611 ? -10.237 32.190 -10.435 1.00 41.28 611 GLU A C 1
ATOM 4752 O O . GLU A 1 611 ? -9.649 31.173 -10.058 1.00 41.28 611 GLU A O 1
ATOM 4757 N N . THR A 1 612 ? -11.504 32.136 -10.863 1.00 43.97 612 THR A N 1
ATOM 4758 C CA . THR A 1 612 ? -12.299 30.895 -10.851 1.00 43.97 612 THR A CA 1
ATOM 4759 C C . THR A 1 612 ? -11.671 29.822 -11.746 1.00 43.97 612 THR A C 1
ATOM 4761 O O . THR A 1 612 ? -11.641 28.637 -11.394 1.00 43.97 612 THR A O 1
ATOM 4764 N N . ARG A 1 613 ? -11.079 30.232 -12.876 1.00 43.59 613 ARG A N 1
ATOM 4765 C CA . ARG A 1 613 ? -10.368 29.330 -13.795 1.00 43.59 613 ARG A CA 1
ATOM 4766 C C . ARG A 1 613 ? -9.058 28.800 -13.202 1.00 43.59 613 ARG A C 1
ATOM 4768 O O . ARG A 1 613 ? -8.719 27.637 -13.426 1.00 43.59 613 ARG A O 1
ATOM 4775 N N . GLN A 1 614 ? -8.331 29.618 -12.440 1.00 46.19 614 GLN A N 1
ATOM 4776 C CA . GLN A 1 614 ? -7.074 29.229 -11.794 1.00 46.19 614 GLN A CA 1
ATOM 4777 C C . GLN A 1 614 ? -7.302 28.266 -10.622 1.00 46.19 614 GLN A C 1
ATOM 4779 O O . GLN A 1 614 ? -6.598 27.257 -10.512 1.00 46.19 614 GLN A O 1
ATOM 4784 N N . VAL A 1 615 ? -8.328 28.515 -9.803 1.00 53.19 615 VAL A N 1
ATOM 4785 C CA . VAL A 1 615 ? -8.707 27.638 -8.687 1.00 53.19 615 VAL A CA 1
ATOM 4786 C C . VAL A 1 615 ? -9.137 26.263 -9.207 1.00 53.19 615 VAL A C 1
ATOM 4788 O O . VAL A 1 615 ? -8.557 25.254 -8.800 1.00 53.19 615 VAL A O 1
ATOM 4791 N N . HIS A 1 616 ? -10.044 26.211 -10.191 1.00 48.00 616 HIS A N 1
ATOM 4792 C CA . HIS A 1 616 ? -10.507 24.951 -10.790 1.00 48.00 616 HIS A CA 1
ATOM 4793 C C . HIS A 1 616 ? -9.363 24.142 -11.436 1.00 48.00 616 HIS A C 1
ATOM 4795 O O . HIS A 1 616 ? -9.301 22.911 -11.321 1.00 48.00 616 HIS A O 1
ATOM 4801 N N . ARG A 1 617 ? -8.404 24.835 -12.064 1.00 50.62 617 ARG A N 1
ATOM 4802 C CA . ARG A 1 617 ? -7.202 24.226 -12.650 1.00 50.62 617 ARG A CA 1
ATOM 4803 C C . ARG A 1 617 ? -6.267 23.640 -11.588 1.00 50.62 617 ARG A C 1
ATOM 4805 O O . ARG A 1 617 ? -5.757 22.540 -11.786 1.00 50.62 617 ARG A O 1
ATOM 4812 N N . SER A 1 618 ? -6.080 24.329 -10.460 1.00 58.12 618 SER A N 1
ATOM 4813 C CA . SER A 1 618 ? -5.236 23.851 -9.354 1.00 58.12 618 SER A CA 1
ATOM 4814 C C . SER A 1 618 ? -5.806 22.590 -8.685 1.00 58.12 618 SER A C 1
ATOM 4816 O O . SER A 1 618 ? -5.069 21.639 -8.422 1.00 58.12 618 SER A O 1
ATOM 4818 N N . THR A 1 619 ? -7.128 22.523 -8.501 1.00 63.47 619 THR A N 1
ATOM 4819 C CA . THR A 1 619 ? -7.818 21.369 -7.903 1.00 63.47 619 THR A CA 1
ATOM 4820 C C . THR A 1 619 ? -7.775 20.143 -8.817 1.00 63.47 619 THR A C 1
ATOM 4822 O O . THR A 1 619 ? -7.519 19.032 -8.352 1.00 63.47 619 THR A O 1
ATOM 4825 N N . THR A 1 620 ? -7.956 20.335 -10.128 1.00 65.06 620 THR A N 1
ATOM 4826 C CA . THR A 1 620 ? -7.906 19.240 -11.115 1.00 65.06 620 THR A CA 1
ATOM 4827 C C . THR A 1 620 ? -6.500 18.638 -11.218 1.00 65.06 620 THR A C 1
ATOM 4829 O O . THR A 1 620 ? -6.350 17.413 -11.203 1.00 65.06 620 THR A O 1
ATOM 4832 N N . ALA A 1 621 ? -5.463 19.484 -11.235 1.00 70.12 621 ALA A N 1
ATOM 4833 C CA . ALA A 1 621 ? -4.070 19.042 -11.239 1.00 70.12 621 ALA A CA 1
ATOM 4834 C C . ALA A 1 621 ? -3.740 18.212 -9.983 1.00 70.12 621 ALA A C 1
ATOM 4836 O O . ALA A 1 621 ? -3.247 17.090 -10.106 1.00 70.12 621 ALA A O 1
ATOM 4837 N N . ARG A 1 622 ? -4.104 18.699 -8.785 1.00 82.06 622 ARG A N 1
ATOM 4838 C CA . ARG A 1 622 ? -3.909 17.973 -7.513 1.00 82.06 622 ARG A CA 1
ATOM 4839 C C . ARG A 1 622 ? -4.643 16.635 -7.479 1.00 82.06 622 ARG A C 1
ATOM 4841 O O . ARG A 1 622 ? -4.058 15.630 -7.088 1.00 82.06 622 ARG A O 1
ATOM 4848 N N . SER A 1 623 ? -5.894 16.598 -7.939 1.00 81.56 623 SER A N 1
ATOM 4849 C CA . SER A 1 623 ? -6.677 15.359 -8.003 1.00 81.56 623 SER A CA 1
ATOM 4850 C C . SER A 1 623 ? -6.025 14.318 -8.920 1.00 81.56 623 SER A C 1
ATOM 4852 O O . SER A 1 623 ? -5.892 13.157 -8.540 1.00 81.56 623 SER A O 1
ATOM 4854 N N . SER A 1 624 ? -5.544 14.732 -10.096 1.00 81.25 624 SER A N 1
ATOM 4855 C CA . SER A 1 624 ? -4.870 13.826 -11.038 1.00 81.25 624 SER A CA 1
ATOM 4856 C C . SER A 1 624 ? -3.496 13.340 -10.547 1.00 81.25 624 SER A C 1
ATOM 4858 O O . SER A 1 624 ? -3.071 12.229 -10.884 1.00 81.25 624 SER A O 1
ATOM 4860 N N . ALA A 1 625 ? -2.818 14.160 -9.739 1.00 86.88 625 ALA A N 1
ATOM 4861 C CA . ALA A 1 625 ? -1.514 13.880 -9.150 1.00 86.88 625 ALA A CA 1
ATOM 4862 C C . ALA A 1 625 ? -1.583 13.036 -7.873 1.00 86.88 625 ALA A C 1
ATOM 4864 O O . ALA A 1 625 ? -0.570 12.462 -7.481 1.00 86.88 625 ALA A O 1
ATOM 4865 N N . PHE A 1 626 ? -2.745 12.951 -7.222 1.00 91.62 626 PHE A N 1
ATOM 4866 C CA . PHE A 1 626 ? -2.949 12.120 -6.042 1.00 91.62 626 PHE A CA 1
ATOM 4867 C C . PHE A 1 626 ? -3.088 10.638 -6.426 1.00 91.62 626 PHE A C 1
ATOM 4869 O O . PHE A 1 626 ? -3.958 10.250 -7.205 1.00 91.62 626 PHE A O 1
ATOM 4876 N N . ARG A 1 627 ? -2.213 9.792 -5.877 1.00 91.25 627 ARG A N 1
ATOM 4877 C CA . ARG A 1 627 ? -2.027 8.367 -6.216 1.00 91.25 627 ARG A CA 1
ATOM 4878 C C . ARG A 1 627 ? -1.988 7.458 -4.982 1.00 91.25 627 ARG A C 1
ATOM 4880 O O . ARG A 1 627 ? -1.457 6.349 -5.074 1.00 91.25 627 ARG A O 1
ATOM 4887 N N . GLY A 1 628 ? -2.575 7.881 -3.857 1.00 90.06 628 GLY A N 1
ATOM 4888 C CA . GLY A 1 628 ? -2.612 7.098 -2.609 1.00 90.06 628 GLY A CA 1
ATOM 4889 C C . GLY A 1 628 ? -3.171 5.677 -2.787 1.00 90.06 628 GLY A C 1
ATOM 4890 O O . GLY A 1 628 ? -2.626 4.725 -2.249 1.00 90.06 628 GLY A O 1
ATOM 4891 N N . PHE A 1 629 ? -4.174 5.503 -3.656 1.00 91.25 629 PHE A N 1
ATOM 4892 C CA . PHE A 1 629 ? -4.753 4.192 -4.004 1.00 91.25 629 PHE A CA 1
ATOM 4893 C C . PHE A 1 629 ? -4.343 3.677 -5.398 1.00 91.25 629 PHE A C 1
ATOM 4895 O O . PHE A 1 629 ? -4.966 2.758 -5.938 1.00 91.25 629 PHE A O 1
ATOM 4902 N N . GLY A 1 630 ? -3.334 4.288 -6.024 1.00 88.75 630 GLY A N 1
ATOM 4903 C CA . GLY A 1 630 ? -2.971 4.040 -7.420 1.00 88.75 630 GLY A CA 1
ATOM 4904 C C . GLY A 1 630 ? -3.877 4.786 -8.407 1.00 88.75 630 GLY A C 1
ATOM 4905 O O . GLY A 1 630 ? -4.303 5.909 -8.156 1.00 88.75 630 GLY A O 1
ATOM 4906 N N . GLY A 1 631 ? -4.144 4.191 -9.572 1.00 87.19 631 GLY A N 1
ATOM 4907 C CA . GLY A 1 631 ? -5.030 4.790 -10.574 1.00 87.19 631 GLY A CA 1
ATOM 4908 C C . GLY A 1 631 ? -5.227 3.919 -11.813 1.00 87.19 631 GLY A C 1
ATOM 4909 O O . GLY A 1 631 ? -4.497 2.947 -12.023 1.00 87.19 631 GLY A O 1
ATOM 4910 N N . GLY A 1 632 ? -6.177 4.293 -12.671 1.00 85.19 632 GLY A N 1
ATOM 4911 C CA . GLY A 1 632 ? -6.520 3.537 -13.881 1.00 85.19 632 GLY A CA 1
ATOM 4912 C C . GLY A 1 632 ? -7.068 2.140 -13.563 1.00 85.19 632 GLY A C 1
ATOM 4913 O O . GLY A 1 632 ? -7.687 1.933 -12.526 1.00 85.19 632 GLY A O 1
ATOM 4914 N N . LYS A 1 633 ? -6.806 1.158 -14.437 1.00 81.06 633 LYS A N 1
ATOM 4915 C CA . LYS A 1 633 ? -7.252 -0.242 -14.257 1.00 81.06 633 LYS A CA 1
ATOM 4916 C C . LYS A 1 633 ? -6.566 -0.991 -13.103 1.00 81.06 633 LYS A C 1
ATOM 4918 O O . LYS A 1 633 ? -6.967 -2.097 -12.782 1.00 81.06 633 LYS A O 1
ATOM 4923 N N . THR A 1 634 ? -5.526 -0.411 -12.505 1.00 82.81 634 THR A N 1
ATOM 4924 C CA . THR A 1 634 ? -4.783 -0.984 -11.367 1.00 82.81 634 THR A CA 1
ATOM 4925 C C . THR A 1 634 ? -5.005 -0.177 -10.089 1.00 82.81 634 THR A C 1
ATOM 4927 O O . THR A 1 634 ? -4.115 -0.092 -9.250 1.00 82.81 634 THR A O 1
ATOM 4930 N N . ILE A 1 635 ? -6.144 0.509 -9.979 1.00 89.75 635 ILE A N 1
ATOM 4931 C CA . ILE A 1 635 ? -6.548 1.174 -8.739 1.00 89.75 635 ILE A CA 1
ATOM 4932 C C . ILE A 1 635 ? -6.936 0.128 -7.687 1.00 89.75 635 ILE A C 1
ATOM 4934 O O . ILE A 1 635 ? -7.474 -0.926 -8.033 1.00 89.75 635 ILE A O 1
ATOM 4938 N N . CYS A 1 636 ? -6.691 0.422 -6.409 1.00 92.38 636 CYS A N 1
ATOM 4939 C CA . CYS A 1 636 ? -7.080 -0.462 -5.315 1.00 92.38 636 CYS A CA 1
ATOM 4940 C C . CYS A 1 636 ? -8.604 -0.739 -5.340 1.00 92.38 636 CYS A C 1
ATOM 4942 O O . CYS A 1 636 ? -9.401 0.213 -5.273 1.00 92.38 636 CYS A O 1
ATOM 4944 N N . PRO A 1 637 ? -9.035 -2.017 -5.426 1.00 92.31 637 PRO A N 1
ATOM 4945 C CA . PRO A 1 637 ? -10.452 -2.370 -5.368 1.00 92.31 637 PRO A CA 1
ATOM 4946 C C . PRO A 1 637 ? -11.043 -2.103 -3.977 1.00 92.31 637 PRO A C 1
ATOM 4948 O O . PRO A 1 637 ? -12.167 -1.627 -3.889 1.00 92.31 637 PRO A O 1
ATOM 4951 N N . GLY A 1 638 ? -10.264 -2.300 -2.908 1.00 92.25 638 GLY A N 1
ATOM 4952 C CA . GLY A 1 638 ? -10.678 -2.091 -1.516 1.00 92.25 638 GLY A CA 1
ATOM 4953 C C . GLY A 1 638 ? -10.622 -0.646 -1.016 1.00 92.25 638 GLY A C 1
ATOM 4954 O O . GLY A 1 638 ? -10.768 -0.425 0.176 1.00 92.25 638 GLY A O 1
ATOM 4955 N N . ARG A 1 639 ? -10.408 0.357 -1.881 1.00 92.81 639 ARG A N 1
ATOM 4956 C CA . ARG A 1 639 ? -10.214 1.759 -1.450 1.00 92.81 639 ARG A CA 1
ATOM 4957 C C . ARG A 1 639 ? -11.373 2.324 -0.623 1.00 92.81 639 ARG A C 1
ATOM 4959 O O . ARG A 1 639 ? -11.129 3.122 0.275 1.00 92.81 639 ARG A O 1
ATOM 4966 N N . TYR A 1 640 ? -12.615 1.946 -0.937 1.00 92.00 640 TYR A N 1
ATOM 4967 C CA . TYR A 1 640 ? -13.790 2.430 -0.207 1.00 92.00 640 TYR A CA 1
ATOM 4968 C C . TYR A 1 640 ? -13.894 1.759 1.160 1.00 92.00 640 TYR A C 1
ATOM 4970 O O . TYR A 1 640 ? -14.051 2.463 2.151 1.00 92.00 640 TYR A O 1
ATOM 4978 N N . PHE A 1 641 ? -13.710 0.436 1.193 1.00 92.25 641 PHE A N 1
ATOM 4979 C CA . PHE A 1 641 ? -13.632 -0.356 2.418 1.00 92.25 641 PHE A CA 1
ATOM 4980 C C . PHE A 1 641 ? -12.547 0.186 3.357 1.00 92.25 641 PHE A C 1
ATOM 4982 O O . PHE A 1 641 ? -12.868 0.645 4.445 1.00 92.25 641 PHE A O 1
ATOM 4989 N N . ALA A 1 642 ? -11.298 0.269 2.887 1.00 93.56 642 ALA A N 1
ATOM 4990 C CA . ALA A 1 642 ? -10.170 0.753 3.682 1.00 93.56 642 ALA A CA 1
ATOM 4991 C C . ALA A 1 642 ? -10.382 2.192 4.182 1.00 93.56 642 ALA A C 1
ATOM 4993 O O . ALA A 1 642 ? -10.090 2.500 5.330 1.00 93.56 642 ALA A O 1
ATOM 4994 N N . THR A 1 643 ? -10.923 3.086 3.343 1.00 93.88 643 THR A N 1
ATOM 4995 C CA . THR A 1 643 ? -11.223 4.465 3.769 1.00 93.88 643 THR A CA 1
ATOM 4996 C C . THR A 1 643 ? -12.234 4.480 4.914 1.00 93.88 643 THR A C 1
ATOM 4998 O O . THR A 1 643 ? -12.002 5.152 5.913 1.00 93.88 643 THR A O 1
ATOM 5001 N N . ALA A 1 644 ? -13.350 3.761 4.779 1.00 92.44 644 ALA A N 1
ATOM 5002 C CA . ALA A 1 644 ? -14.394 3.748 5.797 1.00 92.44 644 ALA A CA 1
ATOM 5003 C C . ALA A 1 644 ? -13.931 3.050 7.087 1.00 92.44 644 ALA A C 1
ATOM 5005 O O . ALA A 1 644 ? -14.191 3.555 8.175 1.00 92.44 644 ALA A O 1
ATOM 5006 N N . GLU A 1 645 ? -13.185 1.952 6.963 1.00 93.06 645 GLU A N 1
ATOM 5007 C CA . GLU A 1 645 ? -12.572 1.233 8.081 1.00 93.06 645 GLU A CA 1
ATOM 5008 C C . GLU A 1 645 ? -11.628 2.137 8.889 1.00 93.06 645 GLU A C 1
ATOM 5010 O O . GLU A 1 645 ? -11.792 2.270 10.102 1.00 93.06 645 GLU A O 1
ATOM 5015 N N . ILE A 1 646 ? -10.695 2.830 8.221 1.00 95.31 646 ILE A N 1
ATOM 5016 C CA . ILE A 1 646 ? -9.736 3.728 8.883 1.00 95.31 646 ILE A CA 1
ATOM 5017 C C . ILE A 1 646 ? -10.459 4.906 9.542 1.00 95.31 646 ILE A C 1
ATOM 5019 O O . ILE A 1 646 ? -10.177 5.225 10.694 1.00 95.31 646 ILE A O 1
ATOM 5023 N N . LEU A 1 647 ? -11.396 5.553 8.840 1.00 95.06 647 LEU A N 1
ATOM 5024 C CA . LEU A 1 647 ? -12.145 6.683 9.396 1.00 95.06 647 LEU A CA 1
ATOM 5025 C C . LEU A 1 647 ? -12.984 6.262 10.609 1.00 95.06 647 LEU A C 1
ATOM 5027 O O . LEU A 1 647 ? -12.979 6.965 11.616 1.00 95.06 647 LEU A O 1
ATOM 5031 N N . GLY A 1 648 ? -13.666 5.114 10.535 1.00 92.31 648 GLY A N 1
ATOM 5032 C CA . GLY A 1 648 ? -14.461 4.576 11.639 1.00 92.31 648 GLY A CA 1
ATOM 5033 C C . GLY A 1 648 ? -13.602 4.238 12.857 1.00 92.31 648 GLY A C 1
ATOM 5034 O O . GLY A 1 648 ? -13.942 4.626 13.976 1.00 92.31 648 GLY A O 1
ATOM 5035 N N . PHE A 1 649 ? -12.455 3.591 12.635 1.00 93.25 649 PHE A N 1
ATOM 5036 C CA . PHE A 1 649 ? -11.488 3.289 13.688 1.00 93.25 649 PHE A CA 1
ATOM 5037 C C . PHE A 1 649 ? -10.936 4.557 14.345 1.00 93.25 649 PHE A C 1
ATOM 5039 O O . PHE A 1 649 ? -11.014 4.702 15.564 1.00 93.25 649 PHE A O 1
ATOM 5046 N N . VAL A 1 650 ? -10.440 5.513 13.552 1.00 95.19 650 VAL A N 1
ATOM 5047 C CA . VAL A 1 650 ? -9.876 6.767 14.075 1.00 95.19 650 VAL A CA 1
ATOM 5048 C C . VAL A 1 650 ? -10.934 7.581 14.817 1.00 95.19 650 VAL A C 1
ATOM 5050 O O . VAL A 1 650 ? -10.647 8.089 15.899 1.00 95.19 650 VAL A O 1
ATOM 5053 N N . ALA A 1 651 ? -12.162 7.661 14.295 1.00 93.06 651 ALA A N 1
ATOM 5054 C CA . ALA A 1 651 ? -13.263 8.356 14.956 1.00 93.06 651 ALA A CA 1
ATOM 5055 C C . ALA A 1 651 ? -13.562 7.768 16.345 1.00 93.06 651 ALA A C 1
ATOM 5057 O O . ALA A 1 651 ? -13.688 8.512 17.321 1.00 93.06 651 ALA A O 1
ATOM 5058 N N . CYS A 1 652 ? -13.625 6.437 16.453 1.00 90.56 652 CYS A N 1
ATOM 5059 C CA . CYS A 1 652 ? -13.872 5.764 17.726 1.00 90.56 652 CYS A CA 1
ATOM 5060 C C . CYS A 1 652 ? -12.721 5.974 18.718 1.00 90.56 652 CYS A C 1
ATOM 5062 O O . CYS A 1 652 ? -12.973 6.285 19.884 1.00 90.56 652 CYS A O 1
ATOM 5064 N N . THR A 1 653 ? -11.473 5.874 18.257 1.00 91.81 653 THR A N 1
ATOM 5065 C CA . THR A 1 653 ? -10.279 6.090 19.085 1.00 91.81 653 THR A CA 1
ATOM 5066 C C . THR A 1 653 ? -10.206 7.529 19.600 1.00 91.81 653 THR A C 1
ATOM 5068 O O . THR A 1 653 ? -10.065 7.749 20.800 1.00 91.81 653 THR A O 1
ATOM 5071 N N . VAL A 1 654 ? -10.381 8.525 18.726 1.00 92.81 654 VAL A N 1
ATOM 5072 C CA . VAL A 1 654 ? -10.291 9.957 19.072 1.00 92.81 654 VAL A CA 1
ATOM 5073 C C . VAL A 1 654 ? -11.348 10.385 20.097 1.00 92.81 654 VAL A C 1
ATOM 5075 O O . VAL A 1 654 ? -11.078 11.241 20.949 1.00 92.81 654 VAL A O 1
ATOM 5078 N N . LEU A 1 655 ? -12.548 9.799 20.040 1.00 90.25 655 LEU A N 1
ATOM 5079 C CA . LEU A 1 655 ? -13.637 10.119 20.964 1.00 90.25 655 LEU A CA 1
ATOM 5080 C C . LEU A 1 655 ? -13.497 9.442 22.331 1.00 90.25 655 LEU A C 1
ATOM 5082 O O . LEU A 1 655 ? -13.932 10.028 23.326 1.00 90.25 655 LEU A O 1
ATOM 5086 N N . ARG A 1 656 ? -12.911 8.238 22.383 1.00 87.94 656 ARG A N 1
ATOM 5087 C CA . ARG A 1 656 ? -12.924 7.370 23.574 1.00 87.94 656 ARG A CA 1
ATOM 5088 C C . ARG A 1 656 ? -11.596 7.288 24.314 1.00 87.94 656 ARG A C 1
ATOM 5090 O O . ARG A 1 656 ? -11.593 6.935 25.492 1.00 87.94 656 ARG A O 1
ATOM 5097 N N . MET A 1 657 ? -10.488 7.598 23.650 1.00 88.50 657 MET A N 1
ATOM 5098 C CA . MET A 1 657 ? -9.144 7.451 24.201 1.00 88.50 657 MET A CA 1
ATOM 5099 C C . MET A 1 657 ? -8.410 8.787 24.294 1.00 88.50 657 MET A C 1
ATOM 5101 O O . MET A 1 657 ? -8.666 9.731 23.541 1.00 88.50 657 MET A O 1
ATOM 5105 N N . GLU A 1 658 ? -7.466 8.831 25.225 1.00 88.69 658 GLU A N 1
ATOM 5106 C CA . GLU A 1 658 ? -6.393 9.811 25.277 1.00 88.69 658 GLU A CA 1
ATOM 5107 C C . GLU A 1 658 ? -5.067 9.104 25.013 1.00 88.69 658 GLU A C 1
ATOM 5109 O O . GLU A 1 658 ? -4.733 8.118 25.673 1.00 88.69 658 GLU A O 1
ATOM 5114 N N . ILE A 1 659 ? -4.333 9.606 24.020 1.00 89.19 659 ILE A N 1
ATOM 5115 C CA . ILE A 1 659 ? -3.010 9.120 23.640 1.00 89.19 659 ILE A CA 1
ATOM 5116 C C . ILE A 1 659 ? -2.023 10.244 23.930 1.00 89.19 659 ILE A C 1
ATOM 5118 O O . ILE A 1 659 ? -2.135 11.336 23.374 1.00 89.19 659 ILE A O 1
ATOM 5122 N N . GLU A 1 660 ? -1.074 9.977 24.820 1.00 87.06 660 GLU A N 1
ATOM 5123 C CA . GLU A 1 660 ? -0.063 10.945 25.246 1.00 87.06 660 GLU A CA 1
ATOM 5124 C C . GLU A 1 660 ? 1.334 10.419 24.924 1.00 87.06 660 GLU A C 1
ATOM 5126 O O . GLU A 1 660 ? 1.643 9.254 25.186 1.00 87.06 660 GLU A O 1
ATOM 5131 N N . GLY A 1 661 ? 2.196 11.279 24.379 1.00 83.69 661 GLY A N 1
ATOM 5132 C CA . GLY A 1 661 ? 3.599 10.947 24.155 1.00 83.69 661 GLY A CA 1
ATOM 5133 C C . GLY A 1 661 ? 4.335 10.738 25.476 1.00 83.69 661 GLY A C 1
ATOM 5134 O O . GLY A 1 661 ? 4.232 11.551 26.398 1.00 83.69 661 GLY A O 1
ATOM 5135 N N . VAL A 1 662 ? 5.104 9.656 25.570 1.00 80.50 662 VAL A N 1
ATOM 5136 C CA . VAL A 1 662 ? 6.058 9.480 26.666 1.00 80.50 662 VAL A CA 1
ATOM 5137 C C . VAL A 1 662 ? 7.291 10.286 26.285 1.00 80.50 662 VAL A C 1
ATOM 5139 O O . VAL A 1 662 ? 8.103 9.832 25.482 1.00 80.50 662 VAL A O 1
ATOM 5142 N N . ASN A 1 663 ? 7.402 11.514 26.798 1.00 58.38 663 ASN A N 1
ATOM 5143 C CA . ASN A 1 663 ? 8.595 12.330 26.587 1.00 58.38 663 ASN A CA 1
ATOM 5144 C C . ASN A 1 663 ? 9.847 11.495 26.919 1.00 58.38 663 ASN A C 1
ATOM 5146 O O . ASN A 1 663 ? 9.888 10.850 27.965 1.00 58.38 663 ASN A O 1
ATOM 5150 N N . ASP A 1 664 ? 10.909 11.578 26.111 1.00 47.34 664 ASP A N 1
ATOM 5151 C CA . ASP A 1 664 ? 12.238 11.021 26.437 1.00 47.34 664 ASP A CA 1
ATOM 5152 C C . ASP A 1 664 ? 12.880 11.652 27.708 1.00 47.34 664 ASP A C 1
ATOM 5154 O O . ASP A 1 664 ? 14.050 11.421 27.999 1.00 47.34 664 ASP A O 1
ATOM 5158 N N . LEU A 1 665 ? 12.117 12.410 28.507 1.00 42.44 665 LEU A N 1
ATOM 5159 C CA . LEU A 1 665 ? 12.528 13.051 29.760 1.00 42.44 665 LEU A CA 1
ATOM 5160 C C . LEU A 1 665 ? 12.825 12.066 30.904 1.00 42.44 665 LEU A C 1
ATOM 5162 O O . LEU A 1 665 ? 13.433 12.470 31.891 1.00 42.44 665 LEU A O 1
ATOM 5166 N N . ASP A 1 666 ? 12.483 10.782 30.773 1.00 42.62 666 ASP A N 1
ATOM 5167 C CA . ASP A 1 666 ? 12.868 9.766 31.768 1.00 42.62 666 ASP A CA 1
ATOM 5168 C C . ASP A 1 666 ? 14.314 9.256 31.594 1.00 42.62 666 ASP A C 1
ATOM 5170 O O . ASP A 1 666 ? 14.806 8.510 32.441 1.00 42.62 666 ASP A O 1
ATOM 5174 N N . LYS A 1 667 ? 15.041 9.668 30.540 1.00 40.06 667 LYS A N 1
ATOM 5175 C CA . LYS A 1 667 ? 16.458 9.286 30.364 1.00 40.06 667 LYS A CA 1
ATOM 5176 C C . LYS A 1 667 ? 17.441 10.137 31.182 1.00 40.06 667 LYS A C 1
ATOM 5178 O O . LYS A 1 667 ? 18.526 9.646 31.482 1.00 40.06 667 LYS A O 1
ATOM 5183 N N . ASP A 1 668 ? 17.038 11.327 31.634 1.00 35.81 668 ASP A N 1
ATOM 5184 C CA . ASP A 1 668 ? 17.911 12.233 32.402 1.00 35.81 668 ASP A CA 1
ATOM 5185 C C . ASP A 1 668 ? 17.581 12.295 33.907 1.00 35.81 668 ASP A C 1
ATOM 5187 O O . ASP A 1 668 ? 18.385 12.788 34.696 1.00 35.81 668 ASP A O 1
ATOM 5191 N N . ALA A 1 669 ? 16.437 11.755 34.347 1.00 37.06 669 ALA A N 1
ATOM 5192 C CA . ALA A 1 669 ? 16.022 11.821 35.755 1.00 37.06 669 ALA A CA 1
ATOM 5193 C C . ALA A 1 669 ? 16.696 10.773 36.667 1.00 37.06 669 ALA A C 1
ATOM 5195 O O . ALA A 1 669 ? 16.752 10.974 37.878 1.00 37.06 669 ALA A O 1
ATOM 5196 N N . ASN A 1 670 ? 17.242 9.685 36.107 1.00 37.81 670 ASN A N 1
ATOM 5197 C CA . ASN A 1 670 ? 17.800 8.572 36.891 1.00 37.81 670 ASN A CA 1
ATOM 5198 C C . ASN A 1 670 ? 19.330 8.422 36.829 1.00 37.81 670 ASN A C 1
ATOM 5200 O O . ASN A 1 670 ? 19.859 7.492 37.429 1.00 37.81 670 ASN A O 1
ATOM 5204 N N . ASN A 1 671 ? 20.056 9.345 36.188 1.00 36.44 671 ASN A N 1
ATOM 5205 C CA . ASN A 1 671 ? 21.517 9.269 36.059 1.00 36.44 671 ASN A CA 1
ATOM 5206 C C . ASN A 1 671 ? 22.241 10.558 36.492 1.00 36.44 671 ASN A C 1
ATOM 5208 O O . ASN A 1 671 ? 23.086 11.044 35.752 1.00 36.44 671 ASN A O 1
ATOM 5212 N N . ASN A 1 672 ? 21.955 11.109 37.683 1.00 28.47 672 ASN A N 1
ATOM 5213 C CA . ASN A 1 672 ? 22.977 11.808 38.488 1.00 28.47 672 ASN A CA 1
ATOM 5214 C C . ASN A 1 672 ? 22.483 12.121 39.923 1.00 28.47 672 ASN A C 1
ATOM 5216 O O . ASN A 1 672 ? 21.751 13.095 40.108 1.00 28.47 672 ASN A O 1
ATOM 5220 N N . PRO A 1 673 ? 22.880 11.379 40.973 1.00 35.28 673 PRO A N 1
ATOM 5221 C CA . PRO A 1 673 ? 22.551 11.738 42.345 1.00 35.28 673 PRO A CA 1
ATOM 5222 C C . PRO A 1 673 ? 23.606 12.670 42.962 1.00 35.28 673 PRO A C 1
ATOM 5224 O O . PRO A 1 673 ? 23.902 12.519 44.134 1.00 35.28 673 PRO A O 1
ATOM 5227 N N . GLU A 1 674 ? 24.211 13.619 42.237 1.00 35.78 674 GLU A N 1
ATOM 5228 C CA . GLU A 1 674 ? 25.230 14.479 42.860 1.00 35.78 674 GLU A CA 1
ATOM 5229 C C . GLU A 1 674 ? 25.474 15.810 42.130 1.00 35.78 674 GLU A C 1
ATOM 5231 O O . GLU A 1 674 ? 26.505 15.993 41.511 1.00 35.78 674 GLU A O 1
ATOM 5236 N N . VAL A 1 675 ? 24.561 16.786 42.252 1.00 32.78 675 VAL A N 1
ATOM 5237 C CA . VAL A 1 675 ? 24.923 18.219 42.377 1.00 32.78 675 VAL A CA 1
ATOM 5238 C C . VAL A 1 675 ? 23.797 18.955 43.123 1.00 32.78 675 VAL A C 1
ATOM 5240 O O . VAL A 1 675 ? 22.890 19.538 42.533 1.00 32.78 675 VAL A O 1
ATOM 5243 N N . LYS A 1 676 ? 23.859 18.981 44.461 1.00 29.73 676 LYS A N 1
ATOM 5244 C CA . LYS A 1 676 ? 23.198 20.035 45.249 1.00 29.73 676 LYS A CA 1
ATOM 5245 C C . LYS A 1 676 ? 24.074 21.285 45.182 1.00 29.73 676 LYS A C 1
ATOM 5247 O O . LYS A 1 676 ? 25.005 21.417 45.971 1.00 29.73 676 LYS A O 1
ATOM 5252 N N . VAL A 1 677 ? 23.752 22.229 44.303 1.00 30.98 677 VAL A N 1
ATOM 5253 C CA . VAL A 1 677 ? 24.244 23.609 44.428 1.00 30.98 677 VAL A CA 1
ATOM 5254 C C . VAL A 1 677 ? 23.057 24.514 44.728 1.00 30.98 677 VAL A C 1
ATOM 5256 O O . VAL A 1 677 ? 22.160 24.707 43.914 1.00 30.98 677 VAL A O 1
ATOM 5259 N N . LYS A 1 678 ? 23.058 25.042 45.956 1.00 33.75 678 LYS A N 1
ATOM 5260 C CA . LYS A 1 678 ? 22.191 26.130 46.416 1.00 33.75 678 LYS A CA 1
ATOM 5261 C C . LYS A 1 678 ? 22.367 27.340 45.494 1.00 33.75 678 LYS A C 1
ATOM 5263 O O . LYS A 1 678 ? 23.392 28.012 45.577 1.00 33.75 678 LYS A O 1
ATOM 5268 N N . ALA A 1 679 ? 21.349 27.669 44.707 1.00 28.61 679 ALA A N 1
ATOM 5269 C CA . ALA A 1 679 ? 21.175 29.013 44.168 1.00 28.61 679 ALA A CA 1
ATOM 5270 C C . ALA A 1 679 ? 20.210 29.790 45.083 1.00 28.61 679 ALA A C 1
ATOM 5272 O O . ALA A 1 679 ? 19.150 29.287 45.455 1.00 28.61 679 ALA A O 1
ATOM 5273 N N . ARG A 1 680 ? 20.632 30.984 45.517 1.00 25.70 680 ARG A N 1
ATOM 5274 C CA . ARG A 1 680 ? 19.831 31.939 46.303 1.00 25.70 680 ARG A CA 1
ATOM 5275 C C . ARG A 1 680 ? 18.597 32.391 45.504 1.00 25.70 680 ARG A C 1
ATOM 5277 O O . ARG A 1 680 ? 18.714 32.521 44.290 1.00 25.70 680 ARG A O 1
ATOM 5284 N N . PRO A 1 681 ? 17.465 32.702 46.160 1.00 28.70 681 PRO A N 1
ATOM 5285 C CA . PRO A 1 681 ? 16.334 33.319 45.484 1.00 28.70 681 PRO A CA 1
ATOM 5286 C C . PRO A 1 681 ? 16.631 34.800 45.217 1.00 28.70 681 PRO A C 1
ATOM 5288 O O . PRO A 1 681 ? 16.993 35.543 46.131 1.00 28.70 681 PRO A O 1
ATOM 5291 N N . ASP A 1 682 ? 16.494 35.200 43.957 1.00 29.02 682 ASP A N 1
ATOM 5292 C CA . ASP A 1 682 ? 16.525 36.591 43.511 1.00 29.02 682 ASP A CA 1
ATOM 5293 C C . ASP A 1 682 ? 15.143 37.221 43.794 1.00 29.02 682 ASP A C 1
ATOM 5295 O O . ASP A 1 682 ? 14.131 36.660 43.361 1.00 29.02 682 ASP A O 1
ATOM 5299 N N . PRO A 1 683 ? 15.030 38.321 44.561 1.00 28.66 683 PRO A N 1
ATOM 5300 C CA . PRO A 1 683 ? 13.755 38.788 45.091 1.00 28.66 683 PRO A CA 1
ATOM 5301 C C . PRO A 1 683 ? 13.079 39.800 44.161 1.00 28.66 683 PRO A C 1
ATOM 5303 O O . PRO A 1 683 ? 12.590 40.811 44.636 1.00 28.66 683 PRO A O 1
ATOM 5306 N N . HIS A 1 684 ? 13.041 39.572 42.848 1.00 32.69 684 HIS A N 1
ATOM 5307 C CA . HIS A 1 684 ? 12.315 40.454 41.928 1.00 32.69 684 HIS A CA 1
ATOM 5308 C C . HIS A 1 684 ? 11.840 39.708 40.681 1.00 32.69 684 HIS A C 1
ATOM 5310 O O . HIS A 1 684 ? 12.375 39.914 39.603 1.00 32.69 684 HIS A O 1
ATOM 5316 N N . HIS A 1 685 ? 10.794 38.889 40.798 1.00 29.61 685 HIS A N 1
ATOM 5317 C CA . HIS A 1 685 ? 9.850 38.714 39.694 1.00 29.61 685 HIS A CA 1
ATOM 5318 C C . HIS A 1 685 ? 8.458 38.394 40.234 1.00 29.61 685 HIS A C 1
ATOM 5320 O O . HIS A 1 685 ? 8.249 37.433 40.969 1.00 29.61 685 HIS A O 1
ATOM 5326 N N . HIS A 1 686 ? 7.533 39.286 39.893 1.00 30.34 686 HIS A N 1
ATOM 5327 C CA . HIS A 1 686 ? 6.136 39.251 40.272 1.00 30.34 686 HIS A CA 1
ATOM 5328 C C . HIS A 1 686 ? 5.438 37.987 39.768 1.00 30.34 686 HIS A C 1
ATOM 5330 O O . HIS A 1 686 ? 5.491 37.635 38.593 1.00 30.34 686 HIS A O 1
ATOM 5336 N N . GLU A 1 687 ? 4.747 37.359 40.707 1.00 32.75 687 GLU A N 1
ATOM 5337 C CA . GLU A 1 687 ? 3.705 36.365 40.534 1.00 32.75 687 GLU A CA 1
ATOM 5338 C C . GLU A 1 687 ? 2.504 37.009 39.823 1.00 32.75 687 GLU A C 1
ATOM 5340 O O . GLU A 1 687 ? 1.804 37.829 40.412 1.00 32.75 687 GLU A O 1
ATOM 5345 N N . GLN A 1 688 ? 2.298 36.676 38.547 1.00 30.44 688 GLN A N 1
ATOM 5346 C CA . GLN A 1 688 ? 1.033 36.832 37.823 1.00 30.44 688 GLN A CA 1
ATOM 5347 C C . GLN A 1 688 ? 1.088 35.978 36.549 1.00 30.44 688 GLN A C 1
ATOM 5349 O O . GLN A 1 688 ? 1.827 36.289 35.624 1.00 30.44 688 GLN A O 1
ATOM 5354 N N . ASP A 1 689 ? 0.399 34.833 36.579 1.00 29.67 689 ASP A N 1
ATOM 5355 C CA . ASP A 1 689 ? -0.485 34.335 35.509 1.00 29.67 689 ASP A CA 1
ATOM 5356 C C . ASP A 1 689 ? -0.825 32.860 35.753 1.00 29.67 689 ASP A C 1
ATOM 5358 O O . ASP A 1 689 ? -0.210 31.924 35.239 1.00 29.67 689 ASP A O 1
ATOM 5362 N N . GLY A 1 690 ? -1.870 32.664 36.559 1.00 28.78 690 GLY A N 1
ATOM 5363 C CA . GLY A 1 690 ? -2.647 31.435 36.588 1.00 28.78 690 GLY A CA 1
ATOM 5364 C C . GLY A 1 690 ? -3.552 31.369 35.361 1.00 28.78 690 GLY A C 1
ATOM 5365 O O . GLY A 1 690 ? -4.738 31.669 35.447 1.00 28.78 690 GLY A O 1
ATOM 5366 N N . LEU A 1 691 ? -3.001 30.956 34.221 1.00 32.78 691 LEU A N 1
ATOM 5367 C CA . LEU A 1 691 ? -3.778 30.311 33.166 1.00 32.78 691 LEU A CA 1
ATOM 5368 C C . LEU A 1 691 ? -3.341 28.851 33.083 1.00 32.78 691 LEU A C 1
ATOM 5370 O O . LEU A 1 691 ? -2.151 28.556 32.989 1.00 32.78 691 LEU A O 1
ATOM 5374 N N . ASN A 1 692 ? -4.326 27.950 33.106 1.00 31.23 692 ASN A N 1
ATOM 5375 C CA . ASN A 1 692 ? -4.197 26.530 32.791 1.00 31.23 692 ASN A CA 1
ATOM 5376 C C . ASN A 1 692 ? -3.405 26.341 31.485 1.00 31.23 692 ASN A C 1
ATOM 5378 O O . ASN A 1 692 ? -3.977 26.289 30.396 1.00 31.23 692 ASN A O 1
ATOM 5382 N N . LYS A 1 693 ? -2.081 26.205 31.573 1.00 32.09 693 LYS A N 1
ATOM 5383 C CA . LYS A 1 693 ? -1.282 25.646 30.486 1.00 32.09 693 LYS A CA 1
ATOM 5384 C C . LYS A 1 693 ? -1.639 24.164 30.431 1.00 32.09 693 LYS A C 1
ATOM 5386 O O . LYS A 1 693 ? -1.115 23.385 31.228 1.00 32.09 693 LYS A O 1
ATOM 5391 N N . LYS A 1 694 ? -2.556 23.778 29.526 1.00 38.69 694 LYS A N 1
ATOM 5392 C CA . LYS A 1 694 ? -2.676 22.383 29.060 1.00 38.69 694 LYS A CA 1
ATOM 5393 C C . LYS A 1 694 ? -1.235 21.912 28.829 1.00 38.69 694 LYS A C 1
ATOM 5395 O O . LYS A 1 694 ? -0.512 22.527 28.045 1.00 38.69 694 LYS A O 1
ATOM 5400 N N . LYS A 1 695 ? -0.771 20.910 29.584 1.00 45.25 695 LYS A N 1
ATOM 5401 C CA . LYS A 1 695 ? 0.534 20.295 29.317 1.00 45.25 695 LYS A CA 1
ATOM 5402 C C . LYS A 1 695 ? 0.469 19.796 27.875 1.00 45.25 695 LYS A C 1
ATOM 5404 O O . LYS A 1 695 ? -0.373 18.957 27.579 1.00 45.25 695 LYS A O 1
ATOM 5409 N N . SER A 1 696 ? 1.294 20.367 26.999 1.00 49.47 696 SER A N 1
ATOM 5410 C CA . SER A 1 696 ? 1.369 19.962 25.595 1.00 49.47 696 SER A CA 1
ATOM 5411 C C . SER A 1 696 ? 1.604 18.453 25.526 1.00 49.47 696 SER A C 1
ATOM 5413 O O . SER A 1 696 ? 2.534 17.941 26.158 1.00 49.47 696 SER A O 1
ATOM 5415 N N . ARG A 1 697 ? 0.746 17.744 24.787 1.00 60.97 697 ARG A N 1
ATOM 5416 C CA . ARG A 1 697 ? 0.796 16.287 24.590 1.00 60.97 697 ARG A CA 1
ATOM 5417 C C . ARG A 1 697 ? 1.873 15.894 23.581 1.00 60.97 697 ARG A C 1
ATOM 5419 O O . ARG A 1 697 ? 1.607 15.088 22.703 1.00 60.97 697 ARG A O 1
ATOM 5426 N N . ALA A 1 698 ? 3.059 16.496 23.654 1.00 63.66 698 ALA A N 1
ATOM 5427 C CA . ALA A 1 698 ? 4.046 16.492 22.578 1.00 63.66 698 ALA A CA 1
ATOM 5428 C C . ALA A 1 698 ? 4.453 15.070 22.133 1.00 63.66 698 ALA A C 1
ATOM 5430 O O . ALA A 1 698 ? 5.390 14.473 22.660 1.00 63.66 698 ALA A O 1
ATOM 5431 N N . ILE A 1 699 ? 3.756 14.528 21.131 1.00 82.69 699 ILE A N 1
ATOM 5432 C CA . ILE A 1 699 ? 4.139 13.304 20.432 1.00 82.69 699 ILE A CA 1
ATOM 5433 C C . ILE A 1 699 ? 5.052 13.724 19.285 1.00 82.69 699 ILE A C 1
ATOM 5435 O O . ILE A 1 699 ? 4.641 14.439 18.369 1.00 82.69 699 ILE A O 1
ATOM 5439 N N . LYS A 1 700 ? 6.307 13.271 19.317 1.00 84.69 700 LYS A N 1
ATOM 5440 C CA . LYS A 1 700 ? 7.219 13.460 18.190 1.00 84.69 700 LYS A CA 1
ATOM 5441 C C . LYS A 1 700 ? 6.758 12.575 17.030 1.00 84.69 700 LYS A C 1
ATOM 5443 O O . LYS A 1 700 ? 6.671 11.359 17.173 1.00 84.69 700 LYS A O 1
ATOM 5448 N N . VAL A 1 701 ? 6.486 13.190 15.882 1.00 86.94 701 VAL A N 1
ATOM 5449 C CA . VAL A 1 701 ? 6.149 12.468 14.652 1.00 86.94 701 VAL A CA 1
ATOM 5450 C C . VAL A 1 701 ? 7.451 12.023 13.969 1.00 86.94 701 VAL A C 1
ATOM 5452 O O . VAL A 1 701 ? 8.225 12.903 13.585 1.00 86.94 701 VAL A O 1
ATOM 5455 N N . PRO A 1 702 ? 7.719 10.711 13.831 1.00 89.94 702 PRO A N 1
ATOM 5456 C CA . PRO A 1 702 ? 8.889 10.198 13.121 1.00 89.94 702 PRO A CA 1
ATOM 5457 C C . PRO A 1 702 ? 8.897 10.554 11.632 1.00 89.94 702 PRO A C 1
ATOM 5459 O O . PRO A 1 702 ? 7.858 10.868 11.034 1.00 89.94 702 PRO A O 1
ATOM 5462 N N . GLU A 1 703 ? 10.080 10.464 11.029 1.00 87.94 703 GLU A N 1
ATOM 5463 C CA . GLU A 1 703 ? 10.211 10.531 9.574 1.00 87.94 703 GLU A CA 1
ATOM 5464 C C . GLU A 1 703 ? 9.732 9.228 8.925 1.00 87.94 703 GLU A C 1
ATOM 5466 O O . GLU A 1 703 ? 9.667 8.168 9.544 1.00 87.94 703 GLU A O 1
ATOM 5471 N N . VAL A 1 704 ? 9.355 9.321 7.654 1.00 87.50 704 VAL A N 1
ATOM 5472 C CA . VAL A 1 704 ? 8.897 8.178 6.865 1.00 87.50 704 VAL A CA 1
ATOM 5473 C C . VAL A 1 704 ? 10.113 7.453 6.283 1.00 87.50 704 VAL A C 1
ATOM 5475 O O . VAL A 1 704 ? 10.962 8.103 5.673 1.00 87.50 704 VAL A O 1
ATOM 5478 N N . ASP A 1 705 ? 10.178 6.126 6.401 1.00 85.69 705 ASP A N 1
ATOM 5479 C CA . ASP A 1 705 ? 11.224 5.323 5.764 1.00 85.69 705 ASP A CA 1
ATOM 5480 C C . ASP A 1 705 ? 10.981 5.227 4.255 1.00 85.69 705 ASP A C 1
ATOM 5482 O O . ASP A 1 705 ? 10.200 4.400 3.784 1.00 85.69 705 ASP A O 1
ATOM 5486 N N . ASP A 1 706 ? 11.639 6.075 3.468 1.00 83.06 706 ASP A N 1
ATOM 5487 C CA . ASP A 1 706 ? 11.592 5.985 2.010 1.00 83.06 706 ASP A CA 1
ATOM 5488 C C . ASP A 1 706 ? 12.777 5.231 1.386 1.00 83.06 706 ASP A C 1
ATOM 5490 O O . ASP A 1 706 ? 12.815 5.090 0.159 1.00 83.06 706 ASP A O 1
ATOM 5494 N N . TYR A 1 707 ? 13.679 4.658 2.194 1.00 82.81 707 TYR A N 1
ATOM 5495 C CA . TYR A 1 707 ? 14.844 3.891 1.728 1.00 82.81 707 TYR A CA 1
ATOM 5496 C C . TYR A 1 707 ? 14.516 2.433 1.381 1.00 82.81 707 TYR A C 1
ATOM 5498 O O . TYR A 1 707 ? 15.355 1.708 0.840 1.00 82.81 707 TYR A O 1
ATOM 5506 N N . ILE A 1 708 ? 13.280 2.007 1.632 1.00 80.12 708 ILE A N 1
ATOM 5507 C CA . ILE A 1 708 ? 12.781 0.670 1.311 1.00 80.12 708 ILE A CA 1
ATOM 5508 C C . ILE A 1 708 ? 12.119 0.609 -0.072 1.00 80.12 708 ILE A C 1
ATOM 5510 O O . ILE A 1 708 ? 11.770 1.620 -0.692 1.00 80.12 708 ILE A O 1
ATOM 5514 N N . LEU A 1 709 ? 11.945 -0.609 -0.595 1.00 69.19 709 LEU A N 1
ATOM 5515 C CA . LEU A 1 709 ? 11.160 -0.827 -1.808 1.00 69.19 709 LEU A CA 1
ATOM 5516 C C . LEU A 1 709 ? 9.689 -0.483 -1.505 1.00 69.19 709 LEU A C 1
ATOM 5518 O O . LEU A 1 709 ? 9.114 -1.101 -0.610 1.00 69.19 709 LEU A O 1
ATOM 5522 N N . PRO A 1 710 ? 9.048 0.445 -2.236 1.00 63.72 710 PRO A N 1
ATOM 5523 C CA . PRO A 1 710 ? 7.701 0.885 -1.896 1.00 63.72 710 PRO A CA 1
ATOM 5524 C C . PRO A 1 710 ? 6.665 -0.119 -2.413 1.00 63.72 710 PRO A C 1
ATOM 5526 O O . PRO A 1 710 ? 6.090 0.036 -3.494 1.00 63.72 710 PRO A O 1
ATOM 5529 N N . VAL A 1 711 ? 6.480 -1.196 -1.651 1.00 63.78 711 VAL A N 1
ATOM 5530 C CA . VAL A 1 711 ? 5.479 -2.244 -1.907 1.00 63.78 711 VAL A CA 1
ATOM 5531 C C . VAL A 1 711 ? 4.141 -1.896 -1.238 1.00 63.78 711 VAL A C 1
ATOM 5533 O O . VAL A 1 711 ? 3.083 -2.270 -1.746 1.00 63.78 711 VAL A O 1
ATOM 5536 N N . HIS A 1 712 ? 4.186 -1.130 -0.147 1.00 77.38 712 HIS A N 1
ATOM 5537 C CA . HIS A 1 712 ? 3.052 -0.662 0.652 1.00 77.38 712 HIS A CA 1
ATOM 5538 C C . HIS A 1 712 ? 3.318 0.768 1.182 1.00 77.38 712 HIS A C 1
ATOM 5540 O O . HIS A 1 712 ? 4.361 1.360 0.891 1.00 77.38 712 HIS A O 1
ATOM 5546 N N . VAL A 1 713 ? 2.354 1.349 1.903 1.00 81.81 713 VAL A N 1
ATOM 5547 C CA . VAL A 1 713 ? 2.485 2.653 2.578 1.00 81.81 713 VAL A CA 1
ATOM 5548 C C . VAL A 1 713 ? 3.668 2.616 3.537 1.00 81.81 713 VAL A C 1
ATOM 5550 O O . VAL A 1 713 ? 3.787 1.695 4.335 1.00 81.81 713 VAL A O 1
ATOM 5553 N N . LEU A 1 714 ? 4.530 3.622 3.448 1.00 86.81 714 LEU A N 1
ATOM 5554 C CA . LEU A 1 714 ? 5.800 3.649 4.154 1.00 86.81 714 LEU A CA 1
ATOM 5555 C C . LEU A 1 714 ? 5.599 3.790 5.668 1.00 86.81 714 LEU A C 1
ATOM 5557 O O . LEU A 1 714 ? 4.735 4.536 6.138 1.00 86.81 714 LEU A O 1
ATOM 5561 N N . GLU A 1 715 ? 6.416 3.066 6.418 1.00 88.88 715 GLU A N 1
ATOM 5562 C CA . GLU A 1 715 ? 6.413 3.036 7.880 1.00 88.88 715 GLU A CA 1
ATOM 5563 C C . GLU A 1 715 ? 7.360 4.104 8.451 1.00 88.88 715 GLU A C 1
ATOM 5565 O O . GLU A 1 715 ? 8.064 4.766 7.683 1.00 88.88 715 GLU A O 1
ATOM 5570 N N . PRO A 1 716 ? 7.373 4.336 9.775 1.00 87.69 716 PRO A N 1
ATOM 5571 C CA . PRO A 1 716 ? 8.409 5.142 10.414 1.00 87.69 716 PRO A CA 1
ATOM 5572 C C . PRO A 1 716 ? 9.822 4.655 10.073 1.00 87.69 716 PRO A C 1
ATOM 5574 O O . PRO A 1 716 ? 10.042 3.454 9.907 1.00 87.69 716 PRO A O 1
ATOM 5577 N N . ALA A 1 717 ? 10.775 5.586 10.011 1.00 82.00 717 ALA A N 1
ATOM 5578 C CA . ALA A 1 717 ? 12.193 5.293 9.835 1.00 82.00 717 ALA A CA 1
ATOM 5579 C C . ALA A 1 717 ? 12.664 4.202 10.814 1.00 82.00 717 ALA A C 1
ATOM 5581 O O . ALA A 1 717 ? 12.371 4.250 12.012 1.00 82.00 717 ALA A O 1
ATOM 5582 N N . SER A 1 718 ? 13.400 3.211 10.300 1.00 71.88 718 SER A N 1
ATOM 5583 C CA . SER A 1 718 ? 13.885 2.073 11.088 1.00 71.88 718 SER A CA 1
ATOM 5584 C C . SER A 1 718 ? 14.574 2.522 12.385 1.00 71.88 718 SER A C 1
ATOM 5586 O O . SER A 1 718 ? 15.615 3.176 12.354 1.00 71.88 718 SER A O 1
ATOM 5588 N N . GLY A 1 719 ? 14.026 2.100 13.528 1.00 66.19 719 GLY A N 1
ATOM 5589 C CA . GLY A 1 719 ? 14.545 2.410 14.865 1.00 66.19 719 GLY A CA 1
ATOM 5590 C C . GLY A 1 719 ? 13.834 3.560 15.589 1.00 66.19 719 GLY A C 1
ATOM 5591 O O . GLY A 1 719 ? 14.080 3.746 16.781 1.00 66.19 719 GLY A O 1
ATOM 5592 N N . GLU A 1 720 ? 12.931 4.293 14.932 1.00 78.25 720 GLU A N 1
ATOM 5593 C CA . GLU A 1 720 ? 12.085 5.295 15.588 1.00 78.25 720 GLU A CA 1
ATOM 5594 C C . GLU A 1 720 ? 10.796 4.648 16.124 1.00 78.25 720 GLU A C 1
ATOM 5596 O O . GLU A 1 720 ? 9.882 4.322 15.369 1.00 78.25 720 GLU A O 1
ATOM 5601 N N . THR A 1 721 ? 10.712 4.455 17.445 1.00 81.94 721 THR A N 1
ATOM 5602 C CA . THR A 1 721 ? 9.505 3.942 18.116 1.00 81.94 721 THR A CA 1
ATOM 5603 C C . THR A 1 721 ? 8.672 5.084 18.687 1.00 81.94 721 THR A C 1
ATOM 5605 O O . THR A 1 721 ? 9.198 6.017 19.302 1.00 81.94 721 THR A O 1
ATOM 5608 N N . VAL A 1 722 ? 7.349 5.017 18.511 1.00 86.38 722 VAL A N 1
ATOM 5609 C CA . VAL A 1 722 ? 6.428 6.043 19.022 1.00 86.38 722 VAL A CA 1
ATOM 5610 C C . VAL A 1 722 ? 5.822 5.541 20.323 1.00 86.38 722 VAL A C 1
ATOM 5612 O O . VAL A 1 722 ? 4.754 4.928 20.344 1.00 86.38 722 VAL A O 1
ATOM 5615 N N . ARG A 1 723 ? 6.542 5.784 21.422 1.00 87.50 723 ARG A N 1
ATOM 5616 C CA . ARG A 1 723 ? 6.110 5.384 22.765 1.00 87.50 723 ARG A CA 1
ATOM 5617 C C . ARG A 1 723 ? 5.002 6.300 23.267 1.00 87.50 723 ARG A C 1
ATOM 5619 O O . ARG A 1 723 ? 5.207 7.499 23.468 1.00 87.50 723 ARG A O 1
ATOM 5626 N N . VAL A 1 724 ? 3.839 5.712 23.507 1.00 87.06 724 VAL A N 1
ATOM 5627 C CA . VAL A 1 724 ? 2.637 6.406 23.961 1.00 87.06 724 VAL A CA 1
ATOM 5628 C C . VAL A 1 724 ? 2.064 5.761 25.210 1.00 87.06 724 VAL A C 1
ATOM 5630 O O . VAL A 1 724 ? 2.218 4.565 25.456 1.00 87.06 724 VAL A O 1
ATOM 5633 N N . ARG A 1 725 ? 1.362 6.566 25.997 1.00 85.88 725 ARG A N 1
ATOM 5634 C CA . ARG A 1 725 ? 0.455 6.091 27.031 1.00 85.88 725 ARG A CA 1
ATOM 5635 C C . ARG A 1 725 ? -0.966 6.203 26.498 1.00 85.88 725 ARG A C 1
ATOM 5637 O O . ARG A 1 725 ? -1.362 7.277 26.051 1.00 85.88 725 ARG A O 1
ATOM 5644 N N . ILE A 1 726 ? -1.709 5.103 26.548 1.00 86.38 726 ILE A N 1
ATOM 5645 C CA . ILE A 1 726 ? -3.094 5.039 26.076 1.00 86.38 726 ILE A CA 1
ATOM 5646 C C . ILE A 1 726 ? -3.992 4.912 27.300 1.00 86.38 726 ILE A C 1
ATOM 5648 O O . ILE A 1 726 ? -3.836 3.984 28.091 1.00 86.38 726 ILE A O 1
ATOM 5652 N N . LYS A 1 727 ? -4.917 5.855 27.467 1.00 83.69 727 LYS A N 1
ATOM 5653 C CA . LYS A 1 727 ? -5.907 5.855 28.548 1.00 83.69 727 LYS A CA 1
ATOM 5654 C C . LYS A 1 727 ? -7.306 6.013 27.986 1.00 83.69 727 LYS A C 1
ATOM 5656 O O . LYS A 1 727 ? -7.496 6.600 26.922 1.00 83.69 727 LYS A O 1
ATOM 5661 N N . GLN A 1 728 ? -8.301 5.548 28.731 1.00 83.00 728 GLN A N 1
ATOM 5662 C CA . GLN A 1 728 ? -9.675 5.949 28.466 1.00 83.00 728 GLN A CA 1
ATOM 5663 C C . GLN A 1 728 ? -9.832 7.448 28.749 1.00 83.00 728 GLN A C 1
ATOM 5665 O O . GLN A 1 728 ? -9.307 7.965 29.735 1.00 83.00 728 GLN A O 1
ATOM 5670 N N . ARG A 1 729 ? -10.549 8.154 27.875 1.00 82.56 729 ARG A N 1
ATOM 5671 C CA . ARG A 1 729 ? -10.787 9.590 28.014 1.00 82.56 729 ARG A CA 1
ATOM 5672 C C . ARG A 1 729 ? -11.715 9.884 29.193 1.00 82.56 729 ARG A C 1
ATOM 5674 O O . ARG A 1 729 ? -12.738 9.221 29.368 1.00 82.56 729 ARG A O 1
ATOM 5681 N N . GLU A 1 730 ? -11.392 10.918 29.969 1.00 69.19 730 GLU A N 1
ATOM 5682 C CA . GLU A 1 730 ? -12.254 11.399 31.054 1.00 69.19 730 GLU A CA 1
ATOM 5683 C C . GLU A 1 730 ? -13.636 11.795 30.506 1.00 69.19 730 GLU A C 1
ATOM 5685 O O . GLU A 1 730 ? -13.752 12.535 29.529 1.00 69.19 730 GLU A O 1
ATOM 5690 N N . GLY A 1 731 ? -14.700 11.258 31.109 1.00 62.28 731 GLY A N 1
ATOM 5691 C CA . GLY A 1 731 ? -16.078 11.424 30.628 1.00 62.28 731 GLY A CA 1
ATOM 5692 C C . GLY A 1 731 ? -16.526 10.413 29.563 1.00 62.28 731 GLY A C 1
ATOM 5693 O O . GLY A 1 731 ? -17.725 10.300 29.340 1.00 62.28 731 GLY A O 1
ATOM 5694 N N . ALA A 1 732 ? -15.610 9.628 28.982 1.00 62.12 732 ALA A N 1
ATOM 5695 C CA . ALA A 1 732 ? -15.931 8.508 28.086 1.00 62.12 732 ALA A CA 1
ATOM 5696 C C . ALA A 1 732 ? -16.018 7.150 28.817 1.00 62.12 732 ALA A C 1
ATOM 5698 O O . ALA A 1 732 ? -16.214 6.104 28.191 1.00 62.12 732 ALA A O 1
ATOM 5699 N N . ALA A 1 733 ? -15.860 7.146 30.145 1.00 54.62 733 ALA A N 1
ATOM 5700 C CA . ALA A 1 733 ? -16.001 5.962 30.986 1.00 54.62 733 ALA A CA 1
ATOM 5701 C C . ALA A 1 733 ? -17.430 5.398 30.886 1.00 54.62 733 ALA A C 1
ATOM 5703 O O . ALA A 1 733 ? -18.391 6.009 31.352 1.00 54.62 733 ALA A O 1
ATOM 5704 N N . GLY A 1 734 ? -17.570 4.233 30.248 1.00 55.41 734 GLY A N 1
ATOM 5705 C CA . GLY A 1 734 ? -18.862 3.590 29.982 1.00 55.41 734 GLY A CA 1
ATOM 5706 C C . GLY A 1 734 ? -19.586 4.055 28.709 1.00 55.41 734 GLY A C 1
ATOM 5707 O O . GLY A 1 734 ? -20.665 3.532 28.427 1.00 55.41 734 GLY A O 1
ATOM 5708 N N . GLU A 1 735 ? -19.013 4.976 27.921 1.00 66.12 735 GLU A N 1
ATOM 5709 C CA . GLU A 1 735 ? -19.526 5.342 26.593 1.00 66.12 735 GLU A CA 1
ATOM 5710 C C . GLU A 1 735 ? -19.163 4.239 25.582 1.00 66.12 735 GLU A C 1
ATOM 5712 O O . GLU A 1 735 ? -18.064 4.216 25.017 1.00 66.12 735 GLU A O 1
ATOM 5717 N N . ARG A 1 736 ? -20.086 3.297 25.356 1.00 71.56 736 ARG A N 1
ATOM 5718 C CA . ARG A 1 736 ? -19.985 2.361 24.228 1.00 71.56 736 ARG A CA 1
ATOM 5719 C C . ARG A 1 736 ? -20.483 3.048 22.960 1.00 71.56 736 ARG A C 1
ATOM 5721 O O . ARG A 1 736 ? -21.566 3.638 22.953 1.00 71.56 736 ARG A O 1
ATOM 5728 N N . ILE A 1 737 ? -19.675 2.968 21.905 1.00 79.44 737 ILE A N 1
ATOM 5729 C CA . ILE A 1 737 ? -20.073 3.392 20.564 1.00 79.44 737 ILE A CA 1
ATOM 5730 C C . ILE A 1 737 ? -20.591 2.158 19.837 1.00 79.44 737 ILE A C 1
ATOM 5732 O O . ILE A 1 737 ? -19.829 1.231 19.569 1.00 79.44 737 ILE A O 1
ATOM 5736 N N . GLU A 1 738 ? -21.881 2.146 19.527 1.00 81.81 738 GLU A N 1
ATOM 5737 C CA . GLU A 1 738 ? -22.473 1.125 18.674 1.00 81.81 738 GLU A CA 1
ATOM 5738 C C . GLU A 1 738 ? -22.375 1.549 17.209 1.00 81.81 738 GLU A C 1
ATOM 5740 O O . GLU A 1 738 ? -22.591 2.706 16.851 1.00 81.81 738 GLU A O 1
ATOM 5745 N N . VAL A 1 739 ? -22.016 0.604 16.348 1.00 80.50 739 VAL A N 1
ATOM 5746 C CA . VAL A 1 739 ? -21.857 0.848 14.916 1.00 80.50 739 VAL A CA 1
ATOM 5747 C C . VAL A 1 739 ? -23.163 0.501 14.204 1.00 80.50 739 VAL A C 1
ATOM 5749 O O . VAL A 1 739 ? -23.545 -0.677 14.124 1.00 80.50 739 VAL A O 1
ATOM 5752 N N . VAL A 1 740 ? -23.814 1.524 13.652 1.00 78.44 740 VAL A N 1
ATOM 5753 C CA . VAL A 1 740 ? -25.144 1.445 13.037 1.00 78.44 740 VAL A CA 1
ATOM 5754 C C . VAL A 1 740 ? -25.034 1.636 11.511 1.00 78.44 740 VAL A C 1
ATOM 5756 O O . VAL A 1 740 ? -24.248 2.482 11.073 1.00 78.44 740 VAL A O 1
ATOM 5759 N N . PRO A 1 741 ? -25.762 0.843 10.695 1.00 65.06 741 PRO A N 1
ATOM 5760 C CA . PRO A 1 741 ? -25.796 0.973 9.230 1.00 65.06 741 PRO A CA 1
ATOM 5761 C C . PRO A 1 741 ? -26.112 2.386 8.715 1.00 65.06 741 PRO A C 1
ATOM 5763 O O . PRO A 1 741 ? -27.035 3.030 9.257 1.00 65.06 741 PRO A O 1
#

Sequence (741 aa):
MELRWIWLPPWQFPPSFTITTSNTLCFFLVIIIIFLYLTHLSNRPYHPQEPSIVACPLPIPYIGHLILMALQGGHYIRSLGLAHQNRHLPIFTLVLPFGARMYVVTSPALTTAVQRKPARELSANAMLPGVVKRIMGLDEETGEIVRRGVDGTNGGEGGGGKADGKGVLEDLHGMMVGYLGVGKNLDQLTAEAVRALVGEMDGFLDGDVSSSTMPASEPISLHQEERESENRTHDLLPWVRHLVMCASARVLYGPRNPFTVEREKQRQNQQQQQQHSGDDTVKHQDGNLETDFWNWDHGLGQLLIGIWPSVTARVPYHARERLVAAFRTYIDAKHYEPEDKHTSTVLSSSSNDKYNINRESGKTNREQEHTQATTGAAPIVFNRIRIARAHGFSPDGIARSELSFLFASMVNTATVAFWTLLRVFADDELLDAVREELVRGGLVRDCGEDEQGKEQELHRADGGSASTSQTKSTAASKTAKKKRHLSLSALTANKYEACPTLYAVLQEVLRLASNNFSTRLVMENTYITPPATIESANVMSTAGAGQINGQTHRYFLKRGGIVQIAGGVMHMNPSIWGQDANEFRPGRHQPLSSAGSSARQESQDEPSTTETRQVHRSTTARSSAFRGFGGGKTICPGRYFATAEILGFVACTVLRMEIEGVNDLDKDANNNPEVKVKARPDPHHHEQDGLNKKKSRAIKVPEVDDYILPVHVLEPASGETVRVRIKQREGAAGERIEVVP

Foldseek 3Di:
DDDDDDDDDDDDDPDDPPPDPVNVVVVVVVVVVVLVVLLVVQQDDPDPQAFHADAAPQSDRQCSLVVLCQFQPLNSLQVSLQVCVVVVRQWYWYAHPPRFIEIEGLALLLVVLQLPDDCLFWALCQCVLLLLCLLLVADPVLSVLQVQQRNVPQDDPDDDDDPVRHGLVVVLVVLLLVQQPPDDNLLVLLLQLLVQLLVLVVCLFVVPPLNPCQPDPDDDDDDDPPDPSQPDKDFLLSVLLSSLLRSLQCAAWNCCGLQNVLSVVVVVVVVVCVVPPDDPPDPDPSDRLSVLLVLLVVQSVQSSVVDPCCPRVVSNVVSSVVQLVSLLVSVVVVQQDFPDPVVVVVLVPVPPDDDDDDDDDDDDDDDDDDPDRGSGGRPSLVVSLVSCVVSPHDSSSNSSVVSVVSVLQGPQLSQLLSQLLLVCQQDPVSLVVQLVLLDVLPQKFWWDQDPVRDIDTDDDDDDDDDDDDDDDDDDDDPDDQTEMAGELCCQQPPCLSRGLLSLLSSLLLLLQQAFDKRKIARQAWDKRFRPPDPPCVVVDDPDHDCDPPHHRSIHIDHHRHMYIHGLNSLQQHCVQQNPCSNPRDSCSRRPDDCPDPDDPPDPPDDDDDPVNVVVVVSVVSNVSSRQSQHDRPNGNSNPSSSSSSSSSSSNSQSNWKRKAFPPPVVVPPPPDPDDDDDDDDDPDDDDDDPDPPPPNSNFDDADWSSSHNRPHRTHGDPPDTGIIRMHTDVVSVSHRYNYDD